Protein AF-A0A8T8X9B2-F1 (afdb_monomer)

Solvent-accessible surface area (backbone atoms only — not comparable to full-atom values): 29457 Å² total; per-residue (Å²): 134,83,75,82,79,67,74,52,70,72,47,81,76,59,45,61,43,65,50,90,65,50,89,81,65,87,60,82,83,60,66,34,47,35,38,37,47,28,65,70,59,68,72,59,50,53,51,51,52,51,41,37,60,41,77,60,85,84,47,91,82,62,73,92,61,73,74,56,40,32,34,49,41,80,38,64,34,83,54,44,50,60,81,60,52,56,69,74,45,51,74,79,56,58,38,36,38,37,40,67,64,20,70,76,68,52,29,27,34,37,35,38,34,69,45,95,86,45,74,76,48,35,32,45,40,52,27,43,45,40,49,38,52,45,52,42,36,61,74,64,44,83,78,66,85,88,43,55,71,59,75,84,77,86,74,83,80,87,81,84,80,82,84,72,49,46,64,58,81,95,49,63,88,74,74,88,55,90,90,42,53,59,34,39,34,40,38,58,69,55,70,73,54,52,57,50,49,42,61,64,40,72,50,81,66,44,79,49,69,31,61,83,90,53,78,43,61,37,69,58,53,48,48,20,30,44,64,59,63,43,42,61,48,97,84,23,47,42,20,37,47,46,29,33,45,73,61,93,93,43,80,44,40,31,37,36,41,32,36,52,53,78,55,98,85,46,70,64,31,49,25,37,33,36,30,83,44,62,55,79,46,49,67,61,50,48,50,21,63,75,32,35,79,78,37,74,54,94,80,64,81,88,66,93,68,37,71,44,37,29,40,59,85,69,53,73,85,77,47,45,40,36,49,28,80,91,42,48,48,68,19,61,71,72,49,36,31,38,30,30,39,87,67,54,46,58,58,52,47,44,33,40,54,65,63,46,73,78,59,98,62,72,51,23,66,42,84,43,28,93,67,32,88,41,64,43,73,69,15,50,52,50,35,54,65,67,32,65,56,35,51,70,54,97,32,66,80,69,62,42,41,38,33,40,35,67,63,25,46,55,55,43,71,51,65,76,94,66,49,84,81,35,63,38,29,36,30,37,28,31,69,51,20,45,50,73,31,31,45,82,84,70,49,68,54,28,35,34,55,41,26,30,12,38,49,64,27,25,56,71,59,29,51,50,51,50,51,30,42,75,71,64,76,43,55,48,62,80,77,44,80,80,50,55,63,51,62,40,79,61,29,43,75,38,70,77,49,56,86,80,56,83,62,23,40,36,38,32,98,90,45,79,46,67,25,80,88,127

Mean predicted aligned error: 9.16 Å

Secondary structure (DSSP, 8-state):
-----------GGGSPEEPP--TTSS-SSPPEEEEE-S---HHHHHHHHHHHHS--TT-TT--SPPPPPEEEE----SS---GGGHHHH--SS-EEEE-HHHHHHTEEEEEE-SSSSSPPEEEEEEGGGHHHHHHHHHTTPPPPTTSPEE----PPPPPPPPP-----GGGTT----TTS-EEEESSPPPHHHHHHHHHHHTS--EEEPPPTTSPPPPHHHHHHHHHHH-EE-TT-SEEEEEEEEEETTEEEEEEEEEESS--SS-GGGG-EEEEE--GGGHHHHHHHHH-TTSS--TTPPPSSS---TTTTTT--S--EEE--TT-HHHH--SSEEEE-S---HHHHHHHHHHH-SS-SS--EEEE-GGG-SSSSHHHHHHHHHH-HHHHSSS----SEEEEE-HHHHHHHHS-GGGGGG---EEEEEGGGGEEEEE-TTS-EEEEEE-EEEEEEE-HHHHHHHHHHHHTTSS-HHHH-TT--EEE-GGGHHHHT-GGGSPP-EEESTT--EEPPP-

Organism: NCBI:txid1448312

Radius of gyration: 28.11 Å; Cα contacts (8 Å, |Δi|>4): 983; chains: 1; bounding box: 66×50×87 Å

pLDDT: mean 84.67, std 12.87, range [26.09, 97.75]

Structure (mmCIF, N/CA/C/O backbone):
data_AF-A0A8T8X9B2-F1
#
_entry.id   AF-A0A8T8X9B2-F1
#
loop_
_atom_site.group_PDB
_atom_site.id
_atom_site.type_symbol
_atom_site.label_atom_id
_atom_site.label_alt_id
_atom_site.label_comp_id
_atom_site.label_asym_id
_atom_site.label_entity_id
_atom_site.label_seq_id
_atom_site.pdbx_PDB_ins_code
_atom_site.Cartn_x
_atom_site.Cartn_y
_atom_site.Cartn_z
_atom_site.occupancy
_atom_site.B_iso_or_equiv
_atom_site.auth_seq_id
_atom_site.auth_comp_id
_atom_site.auth_asym_id
_atom_site.auth_atom_id
_atom_site.pdbx_PDB_model_num
ATOM 1 N N . MET A 1 1 ? 24.085 -28.218 -18.906 1.00 28.72 1 MET A N 1
ATOM 2 C CA . MET A 1 1 ? 22.719 -28.317 -18.356 1.00 28.72 1 MET A CA 1
ATOM 3 C C . MET A 1 1 ? 22.115 -26.932 -18.460 1.00 28.72 1 MET A C 1
ATOM 5 O O . MET A 1 1 ? 22.529 -26.063 -17.709 1.00 28.72 1 MET A O 1
ATOM 9 N N . GLN A 1 2 ? 21.268 -26.692 -19.462 1.00 26.09 2 GLN A N 1
ATOM 10 C CA . GLN A 1 2 ? 20.471 -25.465 -19.529 1.00 26.09 2 GLN A CA 1
ATOM 11 C C . GLN A 1 2 ? 19.405 -25.581 -18.442 1.00 26.09 2 GLN A C 1
ATOM 13 O O . GLN A 1 2 ? 18.626 -26.532 -18.466 1.00 26.09 2 GLN A O 1
ATOM 18 N N . ALA A 1 3 ? 19.433 -24.684 -17.459 1.00 27.20 3 ALA A N 1
ATOM 19 C CA . ALA A 1 3 ? 18.308 -24.522 -16.556 1.00 27.20 3 ALA A CA 1
ATOM 20 C C . ALA A 1 3 ? 17.115 -24.055 -17.401 1.00 27.20 3 ALA A C 1
ATOM 22 O O . ALA A 1 3 ? 17.242 -23.096 -18.165 1.00 27.20 3 ALA A O 1
ATOM 23 N N . GLU A 1 4 ? 15.989 -24.760 -17.313 1.00 29.45 4 GLU A N 1
ATOM 24 C CA . GLU A 1 4 ? 14.708 -24.237 -17.777 1.00 29.45 4 GLU A CA 1
ATOM 25 C C . GLU A 1 4 ? 14.455 -22.934 -17.013 1.00 29.45 4 GLU A C 1
ATOM 27 O O . GLU A 1 4 ? 14.126 -22.953 -15.829 1.00 29.45 4 GLU A O 1
ATOM 32 N N . MET A 1 5 ? 14.687 -21.793 -17.667 1.00 37.81 5 MET A N 1
ATOM 33 C CA . MET A 1 5 ? 14.291 -20.495 -17.135 1.00 37.81 5 MET A CA 1
ATOM 34 C C . MET A 1 5 ? 12.766 -20.463 -17.139 1.00 37.81 5 MET A C 1
ATOM 36 O O . MET A 1 5 ? 12.138 -20.312 -18.187 1.00 37.81 5 MET A O 1
ATOM 40 N N . THR A 1 6 ? 12.166 -20.680 -15.973 1.00 39.47 6 THR A N 1
ATOM 41 C CA . THR A 1 6 ? 10.724 -20.574 -15.773 1.00 39.47 6 THR A CA 1
ATOM 42 C C . THR A 1 6 ? 10.276 -19.159 -16.122 1.00 39.47 6 THR A C 1
ATOM 44 O O . THR A 1 6 ? 10.703 -18.196 -15.490 1.00 39.47 6 THR A O 1
ATOM 47 N N . THR A 1 7 ? 9.420 -19.033 -17.136 1.00 49.66 7 THR A N 1
ATOM 48 C CA . THR A 1 7 ? 8.760 -17.782 -17.522 1.00 49.66 7 THR A CA 1
ATOM 49 C C . THR A 1 7 ? 7.731 -17.410 -16.458 1.00 49.66 7 THR A C 1
ATOM 51 O O . THR A 1 7 ? 6.562 -17.787 -16.551 1.00 49.66 7 THR A O 1
ATOM 54 N N . THR A 1 8 ? 8.168 -16.718 -15.413 1.00 64.00 8 THR A N 1
ATOM 55 C CA . THR A 1 8 ? 7.294 -16.074 -14.433 1.00 64.00 8 THR A CA 1
ATOM 56 C C . THR A 1 8 ? 7.145 -14.607 -14.813 1.00 64.00 8 THR A C 1
ATOM 58 O O . THR A 1 8 ? 8.131 -13.886 -14.949 1.00 64.00 8 THR A O 1
ATOM 61 N N . THR A 1 9 ? 5.910 -14.153 -15.027 1.00 71.56 9 THR A N 1
ATOM 62 C CA . THR A 1 9 ? 5.637 -12.726 -15.225 1.00 71.56 9 THR A CA 1
ATOM 63 C C . THR A 1 9 ? 5.820 -12.022 -13.883 1.00 71.56 9 THR A C 1
ATOM 65 O O . THR A 1 9 ? 5.056 -12.324 -12.961 1.00 71.56 9 THR A O 1
ATOM 68 N N . PRO A 1 10 ? 6.800 -11.116 -13.731 1.00 79.94 10 PRO A N 1
ATOM 69 C CA . PRO A 1 10 ? 6.920 -10.344 -12.504 1.00 79.94 10 PRO A CA 1
ATOM 70 C C . PRO A 1 10 ? 5.664 -9.470 -12.320 1.00 79.94 10 PRO A C 1
ATOM 72 O O . PRO A 1 10 ? 5.111 -8.980 -13.313 1.00 79.94 10 PRO A O 1
ATOM 75 N N . PRO A 1 11 ? 5.188 -9.269 -11.077 1.00 82.25 11 PRO A N 1
ATOM 76 C CA . PRO A 1 11 ? 4.096 -8.349 -10.794 1.00 82.25 11 PRO A CA 1
ATOM 77 C C . PRO A 1 11 ? 4.334 -6.956 -11.385 1.00 82.25 11 PRO A C 1
ATOM 79 O O . PRO A 1 11 ? 5.463 -6.474 -11.448 1.00 82.25 11 PRO A O 1
ATOM 82 N N . SER A 1 12 ? 3.253 -6.276 -11.780 1.00 82.88 12 SER A N 1
ATOM 83 C CA . SER A 1 12 ? 3.334 -4.973 -12.463 1.00 82.88 12 SER A CA 1
ATOM 84 C C . SER A 1 12 ? 4.106 -3.897 -11.693 1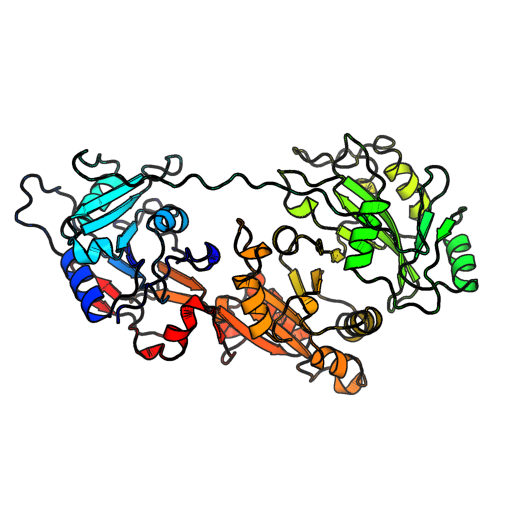.00 82.88 12 SER A C 1
ATOM 86 O O . SER A 1 12 ? 4.663 -2.993 -12.305 1.00 82.88 12 SER A O 1
ATOM 88 N N . TRP A 1 13 ? 4.134 -3.986 -10.363 1.00 84.56 13 TRP A N 1
ATOM 89 C CA . TRP A 1 13 ? 4.835 -3.061 -9.474 1.00 84.56 13 TRP A CA 1
ATOM 90 C C . TRP A 1 13 ? 6.338 -3.344 -9.332 1.00 84.56 13 TRP A C 1
ATOM 92 O O . TRP A 1 13 ? 7.043 -2.498 -8.800 1.00 84.56 13 TRP A O 1
ATOM 102 N N . LEU A 1 14 ? 6.835 -4.478 -9.841 1.00 88.06 14 LEU A N 1
ATOM 103 C CA . LEU A 1 14 ? 8.273 -4.745 -9.985 1.00 88.06 14 LEU A CA 1
ATOM 104 C C . LEU A 1 14 ? 8.829 -4.285 -11.336 1.00 88.06 14 LEU A C 1
ATOM 106 O O . LEU A 1 14 ? 10.040 -4.306 -11.532 1.00 88.06 14 LEU A O 1
ATOM 110 N N . LEU A 1 15 ? 7.974 -3.926 -12.296 1.00 89.94 15 LEU A N 1
ATOM 111 C CA . LEU A 1 15 ? 8.411 -3.529 -13.632 1.00 89.94 15 LEU A CA 1
ATOM 112 C C . LEU A 1 15 ? 9.018 -2.111 -13.634 1.00 89.94 15 LEU A C 1
ATOM 114 O O . LEU A 1 15 ? 8.636 -1.290 -12.798 1.00 89.94 15 LEU A O 1
ATOM 118 N N . PRO A 1 16 ? 9.902 -1.788 -14.602 1.00 90.38 16 PRO A N 1
ATOM 119 C CA . PRO A 1 16 ? 10.438 -0.439 -14.759 1.00 90.38 16 PRO A CA 1
ATOM 120 C C . PRO A 1 16 ? 9.340 0.627 -14.819 1.00 90.38 16 PRO A C 1
ATOM 122 O O . PRO A 1 16 ? 8.410 0.534 -15.625 1.00 90.38 16 PRO A O 1
ATOM 125 N N . SER A 1 17 ? 9.485 1.672 -14.005 1.00 89.38 17 SER A N 1
ATOM 126 C CA . SER A 1 17 ? 8.621 2.849 -14.025 1.00 89.38 17 SER A CA 1
ATOM 127 C C . SER A 1 17 ? 9.279 3.949 -14.851 1.00 89.38 17 SER A C 1
ATOM 129 O O . SER A 1 17 ? 10.407 4.360 -14.578 1.00 89.38 17 SER A O 1
ATOM 131 N N . LEU A 1 18 ? 8.594 4.414 -15.897 1.00 88.25 18 LEU A N 1
ATOM 132 C CA . LEU A 1 18 ? 9.132 5.398 -16.838 1.00 88.25 18 LEU A CA 1
ATOM 133 C C . LEU A 1 18 ? 8.669 6.811 -16.484 1.00 88.25 18 LEU A C 1
ATOM 135 O O . LEU A 1 18 ? 7.470 7.075 -16.355 1.00 88.25 18 LEU A O 1
ATOM 139 N N . SER A 1 19 ? 9.616 7.745 -16.391 1.00 82.69 19 SER A N 1
ATOM 140 C CA . SER A 1 19 ? 9.305 9.167 -16.231 1.00 82.69 19 SER A CA 1
ATOM 141 C C . SER A 1 19 ? 8.697 9.735 -17.521 1.00 82.69 19 SER A C 1
ATOM 143 O O . SER A 1 19 ? 9.098 9.353 -18.621 1.00 82.69 19 SER A O 1
ATOM 145 N N . GLU A 1 20 ? 7.743 10.668 -17.408 1.00 71.75 20 GLU A N 1
ATOM 146 C CA . GLU A 1 20 ? 7.155 11.337 -18.579 1.00 71.75 20 GLU A CA 1
ATOM 147 C C . GLU A 1 20 ? 8.152 12.324 -19.209 1.00 71.75 20 GLU A C 1
ATOM 149 O O . GLU A 1 20 ? 8.526 13.343 -18.621 1.00 71.75 20 GLU A O 1
ATOM 154 N N . PHE A 1 21 ? 8.525 12.058 -20.456 1.00 63.56 21 PHE A N 1
ATOM 155 C CA . PHE A 1 21 ? 9.421 12.854 -21.292 1.00 63.56 21 PHE A CA 1
ATOM 156 C C . PHE A 1 21 ? 8.632 13.430 -22.451 1.00 63.56 21 PHE A C 1
ATOM 158 O O . PHE A 1 21 ? 8.854 13.134 -23.623 1.00 63.56 21 PHE A O 1
ATOM 165 N N . SER A 1 22 ? 7.630 14.235 -22.112 1.00 51.50 22 SER A N 1
ATOM 166 C CA . SER A 1 22 ? 6.597 14.502 -23.092 1.00 51.50 22 SER A CA 1
ATOM 167 C C . SER A 1 22 ? 7.144 15.198 -24.349 1.00 51.50 22 SER A C 1
ATOM 169 O O . SER A 1 22 ? 7.684 16.304 -24.290 1.00 51.50 22 SER A O 1
ATOM 171 N N . ARG A 1 23 ? 6.799 14.626 -25.499 1.00 49.56 23 ARG A N 1
ATOM 172 C CA . ARG A 1 23 ? 6.573 15.315 -26.785 1.00 49.56 23 ARG A CA 1
ATOM 173 C C . ARG A 1 23 ? 5.601 16.515 -26.706 1.00 49.56 23 ARG A C 1
ATOM 175 O O . ARG A 1 23 ? 5.483 17.273 -27.660 1.00 49.56 23 ARG A O 1
ATOM 182 N N . PHE A 1 24 ? 4.893 16.686 -25.582 1.00 48.44 24 PHE A N 1
ATOM 183 C CA . PHE A 1 24 ? 3.868 17.714 -25.341 1.00 48.44 24 PHE A CA 1
ATOM 184 C C . PHE A 1 24 ? 4.355 18.926 -24.517 1.00 48.44 24 PHE A C 1
ATOM 186 O O . PHE A 1 24 ? 3.616 19.899 -24.387 1.00 48.44 24 PHE A O 1
ATOM 193 N N . ARG A 1 25 ? 5.581 18.900 -23.972 1.00 46.72 25 ARG A N 1
ATOM 194 C CA . ARG A 1 25 ? 6.208 19.980 -23.181 1.00 46.72 25 ARG A CA 1
ATOM 195 C C . ARG A 1 25 ? 7.258 20.717 -24.018 1.00 46.72 25 ARG A C 1
ATOM 197 O O . ARG A 1 25 ? 8.347 20.964 -23.537 1.00 46.72 25 ARG A O 1
ATOM 204 N N . GLY A 1 26 ? 6.953 21.053 -25.271 1.00 41.53 26 GLY A N 1
ATOM 205 C CA . GLY A 1 26 ? 7.614 22.118 -26.051 1.00 41.53 26 GLY A CA 1
ATOM 206 C C . GLY A 1 26 ? 9.139 22.087 -26.289 1.00 41.53 26 GLY A C 1
ATOM 207 O O . GLY A 1 26 ? 9.611 22.904 -27.073 1.00 41.53 26 GLY A O 1
ATOM 208 N N . THR A 1 27 ? 9.922 21.196 -25.681 1.00 47.25 27 THR A N 1
ATOM 209 C CA . THR A 1 27 ? 11.367 21.069 -25.896 1.00 47.25 27 THR A CA 1
ATOM 210 C C . THR A 1 27 ? 11.628 19.911 -26.849 1.00 47.25 27 THR A C 1
ATOM 212 O O . THR A 1 27 ? 11.348 18.750 -26.558 1.00 47.25 27 THR A O 1
ATOM 215 N N . ALA A 1 28 ? 12.112 20.249 -28.042 1.00 51.72 28 ALA A N 1
ATOM 216 C CA . ALA A 1 28 ? 12.396 19.300 -29.105 1.00 51.72 28 ALA A CA 1
ATOM 217 C C . ALA A 1 28 ? 13.913 19.149 -29.327 1.00 51.72 28 ALA A C 1
ATOM 219 O O . ALA A 1 28 ? 14.618 20.159 -29.259 1.00 51.72 28 ALA A O 1
ATOM 220 N N . PRO A 1 29 ? 14.395 17.945 -29.701 1.00 54.22 29 PRO A N 1
ATOM 221 C CA . PRO A 1 29 ? 13.679 16.664 -29.722 1.00 54.22 29 PRO A CA 1
ATOM 222 C C . PRO A 1 29 ? 13.837 15.868 -28.401 1.00 54.22 29 PRO A C 1
ATOM 224 O O . PRO A 1 29 ? 14.906 15.907 -27.799 1.00 54.22 29 PRO A O 1
ATOM 227 N N . PRO A 1 30 ? 12.806 15.120 -27.955 1.00 65.44 30 PRO A N 1
ATOM 228 C CA . PRO A 1 30 ? 12.888 14.289 -26.754 1.00 65.44 30 PRO A CA 1
ATOM 229 C C . PRO A 1 30 ? 13.742 13.029 -26.978 1.00 65.44 30 PRO A C 1
ATOM 231 O O . PRO A 1 30 ? 13.697 12.420 -28.051 1.00 65.44 30 PRO A O 1
ATOM 234 N N . THR A 1 31 ? 14.492 12.651 -25.944 1.00 80.94 31 THR A N 1
ATOM 235 C CA . THR A 1 31 ? 15.289 11.421 -25.821 1.00 80.94 31 THR A CA 1
ATOM 236 C C . THR A 1 31 ? 14.389 10.182 -25.756 1.00 80.94 31 THR A C 1
ATOM 238 O O . THR A 1 31 ? 13.356 10.210 -25.088 1.00 80.94 31 THR A O 1
ATOM 241 N N . TRP A 1 32 ? 14.770 9.091 -26.424 1.00 87.62 32 TRP A N 1
ATOM 242 C CA . TRP A 1 32 ? 14.067 7.807 -26.337 1.00 87.62 32 TRP A CA 1
ATOM 243 C C . TRP A 1 32 ? 14.546 6.965 -25.164 1.00 87.62 32 TRP A C 1
ATOM 245 O O . TRP A 1 32 ? 15.743 6.792 -24.967 1.00 87.62 32 TRP A O 1
ATOM 255 N N . GLN A 1 33 ? 13.609 6.376 -24.430 1.00 90.25 33 GLN A N 1
ATOM 256 C CA . GLN A 1 33 ? 13.918 5.331 -23.460 1.00 90.25 33 GLN A CA 1
ATOM 257 C C . GLN A 1 33 ? 14.056 3.989 -24.189 1.00 90.25 33 GLN A C 1
ATOM 259 O O . GLN A 1 33 ? 13.203 3.632 -25.010 1.00 90.25 33 GLN A O 1
ATOM 264 N N . VAL A 1 34 ? 15.130 3.257 -23.888 1.00 93.25 34 VAL A N 1
ATOM 265 C CA . VAL A 1 34 ? 15.365 1.886 -24.352 1.00 93.25 34 VAL A CA 1
ATOM 266 C C . VAL A 1 34 ? 15.333 0.960 -23.146 1.00 93.25 34 VAL A C 1
ATOM 268 O O . VAL A 1 34 ? 16.264 0.941 -22.345 1.00 93.25 34 VAL A O 1
ATOM 271 N N . VAL A 1 35 ? 14.244 0.209 -23.009 1.00 94.00 35 VAL A N 1
ATOM 272 C CA . VAL A 1 35 ? 14.007 -0.684 -21.874 1.00 94.00 35 VAL A CA 1
ATOM 273 C C . VAL A 1 35 ? 14.402 -2.102 -22.256 1.00 94.00 35 VAL A C 1
ATOM 275 O O . VAL A 1 35 ? 13.816 -2.713 -23.156 1.00 94.00 35 VAL A O 1
ATOM 278 N N . PHE A 1 36 ? 15.383 -2.649 -21.552 1.00 93.12 36 PHE A N 1
ATOM 279 C CA . PHE A 1 36 ? 15.716 -4.061 -21.658 1.00 93.12 36 PHE A CA 1
ATOM 280 C C . PHE A 1 36 ? 14.710 -4.863 -20.828 1.00 93.12 36 PHE A C 1
ATOM 282 O O . PHE A 1 36 ? 14.418 -4.517 -19.689 1.00 93.12 36 PHE A O 1
ATOM 289 N N . ILE A 1 37 ? 14.156 -5.925 -21.410 1.00 92.75 37 ILE A N 1
ATOM 290 C CA . ILE A 1 37 ? 13.226 -6.862 -20.758 1.00 92.75 37 ILE A CA 1
ATOM 291 C C . ILE A 1 37 ? 13.767 -8.292 -20.851 1.00 92.75 37 ILE A C 1
ATOM 293 O O . ILE A 1 37 ? 13.062 -9.238 -21.202 1.00 92.75 37 ILE A O 1
ATOM 297 N N . CYS A 1 38 ? 15.070 -8.433 -20.616 1.00 90.75 38 CYS A N 1
ATOM 298 C CA . CYS A 1 38 ? 15.759 -9.709 -20.465 1.00 90.75 38 CYS A CA 1
ATOM 299 C C . CYS A 1 38 ? 17.121 -9.499 -19.781 1.00 90.75 38 CYS A C 1
ATOM 301 O O . CYS A 1 38 ? 17.729 -8.445 -19.993 1.00 90.75 38 CYS A O 1
ATOM 303 N N . PRO A 1 39 ? 17.622 -10.488 -19.017 1.00 87.75 39 PRO A N 1
ATOM 304 C CA . PRO A 1 39 ? 18.977 -10.450 -18.477 1.00 87.75 39 PRO A CA 1
ATOM 305 C C . PRO A 1 39 ? 19.999 -10.343 -19.612 1.00 87.75 39 PRO A C 1
ATOM 307 O O . PRO A 1 39 ? 19.929 -11.097 -20.591 1.00 87.75 39 PRO A O 1
ATOM 310 N N . MET A 1 40 ? 20.937 -9.405 -19.494 1.00 87.38 40 MET A N 1
ATOM 311 C CA . MET A 1 40 ? 21.934 -9.156 -20.530 1.00 87.38 40 MET A CA 1
ATOM 312 C C . MET A 1 40 ? 23.215 -8.577 -19.942 1.00 87.38 40 MET A C 1
ATOM 314 O O . MET A 1 40 ? 23.164 -7.601 -19.195 1.00 87.38 40 MET A O 1
ATOM 318 N N . GLU A 1 41 ? 24.345 -9.159 -20.347 1.00 86.69 41 GLU A N 1
ATOM 319 C CA . GLU A 1 41 ? 25.672 -8.653 -20.011 1.00 86.69 41 GLU A CA 1
ATOM 320 C C . GLU A 1 41 ? 25.869 -7.246 -20.568 1.00 86.69 41 GLU A C 1
ATOM 322 O O . GLU A 1 41 ? 25.391 -6.892 -21.651 1.00 86.69 41 GLU A O 1
ATOM 327 N N . ASP A 1 42 ? 26.637 -6.455 -19.836 1.00 85.19 42 ASP A N 1
ATOM 328 C CA . ASP A 1 42 ? 26.849 -5.054 -20.143 1.00 85.19 42 ASP A CA 1
ATOM 329 C C . ASP A 1 42 ? 27.431 -4.818 -21.552 1.00 85.19 42 ASP A C 1
ATOM 331 O O . ASP A 1 42 ? 26.954 -3.972 -22.311 1.00 85.19 42 ASP A O 1
ATOM 335 N N . THR A 1 43 ? 28.394 -5.648 -21.959 1.00 87.56 43 THR A N 1
ATOM 336 C CA . THR A 1 43 ? 29.020 -5.592 -23.288 1.00 87.56 43 THR A CA 1
ATOM 337 C C . THR A 1 43 ? 28.026 -5.837 -24.426 1.00 87.56 43 THR A C 1
ATOM 339 O O . THR A 1 43 ? 28.100 -5.171 -25.463 1.00 87.56 43 THR A O 1
ATOM 342 N N . ASP A 1 44 ? 27.072 -6.751 -24.233 1.00 89.38 44 ASP A N 1
ATOM 343 C CA . ASP A 1 44 ? 26.019 -7.050 -25.205 1.00 89.38 44 ASP A CA 1
ATOM 344 C C . ASP A 1 44 ? 25.026 -5.883 -25.309 1.00 89.38 44 ASP A C 1
ATOM 346 O O . ASP A 1 44 ? 24.634 -5.499 -26.418 1.00 89.38 44 ASP A O 1
ATOM 350 N N . ARG A 1 45 ? 24.664 -5.262 -24.176 1.00 90.19 45 ARG A N 1
ATOM 351 C CA . ARG A 1 45 ? 23.802 -4.068 -24.165 1.00 90.19 45 ARG A CA 1
ATOM 352 C C . ARG A 1 45 ? 24.448 -2.909 -24.915 1.00 90.19 45 ARG A C 1
ATOM 354 O O . ARG A 1 45 ? 23.804 -2.335 -25.794 1.00 90.19 45 ARG A O 1
ATOM 361 N N . VAL A 1 46 ? 25.726 -2.614 -24.654 1.00 89.12 46 VAL A N 1
ATOM 362 C CA . VAL A 1 46 ? 26.478 -1.557 -25.358 1.00 89.12 46 VAL A CA 1
ATOM 363 C C . VAL A 1 46 ? 26.514 -1.815 -26.867 1.00 89.12 46 VAL A C 1
ATOM 365 O O . VAL A 1 46 ? 26.309 -0.892 -27.662 1.00 89.12 46 VAL A O 1
ATOM 368 N N . ALA A 1 47 ? 26.725 -3.063 -27.294 1.00 90.25 47 ALA A N 1
ATOM 369 C CA . ALA A 1 47 ? 26.715 -3.429 -28.710 1.00 90.25 47 ALA A CA 1
ATOM 370 C C . ALA A 1 47 ? 25.331 -3.220 -29.361 1.00 90.25 47 ALA A C 1
ATOM 372 O O . ALA A 1 47 ? 25.234 -2.669 -30.468 1.00 90.25 47 ALA A O 1
ATOM 373 N N . LEU A 1 48 ? 24.246 -3.600 -28.673 1.00 92.25 48 LEU A N 1
ATOM 374 C CA . LEU A 1 48 ? 22.878 -3.371 -29.152 1.00 92.25 48 LEU A CA 1
ATOM 375 C C . LEU A 1 48 ? 22.534 -1.879 -29.207 1.00 92.25 48 LEU A C 1
ATOM 377 O O . LEU A 1 48 ? 22.014 -1.419 -30.224 1.00 92.25 48 LEU A O 1
ATOM 381 N N . MET A 1 49 ? 22.883 -1.106 -28.177 1.00 91.12 49 MET A N 1
ATOM 382 C CA . MET A 1 49 ? 22.679 0.347 -28.138 1.00 91.12 49 MET A CA 1
ATOM 383 C C . MET A 1 49 ? 23.475 1.075 -29.226 1.00 91.12 49 MET A C 1
ATOM 385 O O . MET A 1 49 ? 22.969 2.008 -29.859 1.00 91.12 49 MET A O 1
ATOM 389 N N . THR A 1 50 ? 24.692 0.611 -29.520 1.00 89.69 50 THR A N 1
ATOM 390 C CA . THR A 1 50 ? 25.506 1.125 -30.633 1.00 89.69 50 THR A CA 1
ATOM 391 C C . THR A 1 50 ? 24.818 0.860 -31.972 1.00 89.69 50 THR A C 1
ATOM 393 O O . THR A 1 50 ? 24.730 1.751 -32.817 1.00 89.69 50 THR A O 1
ATOM 396 N N . THR A 1 51 ? 24.251 -0.335 -32.153 1.00 90.50 51 THR A N 1
ATOM 397 C CA . THR A 1 51 ? 23.516 -0.685 -33.376 1.00 90.50 51 THR A CA 1
ATOM 398 C C . THR A 1 51 ? 22.218 0.116 -33.512 1.00 90.50 51 THR A C 1
ATOM 400 O O . THR A 1 51 ? 21.926 0.612 -34.599 1.00 90.50 51 THR A O 1
ATOM 403 N N . LEU A 1 52 ? 21.472 0.317 -32.420 1.00 91.06 52 LEU A N 1
ATOM 404 C CA . LEU A 1 52 ? 20.279 1.179 -32.369 1.00 91.06 52 LEU A CA 1
ATOM 405 C C . LEU A 1 52 ? 20.588 2.642 -32.722 1.00 91.06 52 LEU A C 1
ATOM 407 O O . LEU A 1 52 ? 19.723 3.357 -33.230 1.00 91.06 52 LEU A O 1
ATOM 411 N N . SER A 1 53 ? 21.806 3.093 -32.413 1.00 86.94 53 SER A N 1
ATOM 412 C CA . SER A 1 53 ? 22.281 4.453 -32.696 1.00 86.94 53 SER A CA 1
ATOM 413 C C . SER A 1 53 ? 22.797 4.605 -34.125 1.00 86.94 53 SER A C 1
ATOM 415 O O . SER A 1 53 ? 22.929 5.726 -34.616 1.00 86.94 53 SER A O 1
ATOM 417 N N . SER A 1 54 ? 23.104 3.490 -34.793 1.00 85.88 54 SER A N 1
ATOM 418 C CA . SER A 1 54 ? 23.571 3.487 -36.174 1.00 85.88 54 SER A CA 1
ATOM 419 C C . SER A 1 54 ? 22.441 3.777 -37.165 1.00 85.88 54 SER A C 1
ATOM 421 O O . SER A 1 54 ? 21.260 3.576 -36.881 1.00 85.88 54 SER A O 1
ATOM 423 N N . VAL A 1 55 ? 22.813 4.252 -38.353 1.00 83.38 55 VAL A N 1
ATOM 424 C CA . VAL A 1 55 ? 21.881 4.457 -39.463 1.00 83.38 55 VAL A CA 1
ATOM 425 C C . VAL A 1 55 ? 22.064 3.331 -40.476 1.00 83.38 55 VAL A C 1
ATOM 427 O O . VAL A 1 55 ? 23.170 3.091 -40.958 1.00 83.38 55 VAL A O 1
ATOM 430 N N . ASP A 1 56 ? 20.970 2.654 -40.831 1.00 85.75 56 ASP A N 1
ATOM 431 C CA . ASP A 1 56 ? 20.960 1.691 -41.935 1.00 85.75 56 ASP A CA 1
ATOM 432 C C . ASP A 1 56 ? 21.085 2.423 -43.282 1.00 85.75 56 ASP A C 1
ATOM 434 O O . ASP A 1 56 ? 20.110 2.956 -43.819 1.00 85.75 56 ASP A O 1
ATOM 438 N N . GLU A 1 57 ? 22.301 2.467 -43.827 1.00 83.00 57 GLU A N 1
ATOM 439 C CA . GLU A 1 57 ? 22.592 3.075 -45.134 1.00 83.00 57 GLU A CA 1
ATOM 440 C C . GLU A 1 57 ? 22.004 2.284 -46.312 1.00 83.00 57 GLU A C 1
ATOM 442 O O . GLU A 1 57 ? 21.826 2.834 -47.396 1.00 83.00 57 GLU A O 1
ATOM 447 N N . ASN A 1 58 ? 21.657 1.010 -46.107 1.00 84.56 58 ASN A N 1
ATOM 448 C CA . ASN A 1 58 ? 21.095 0.151 -47.148 1.00 84.56 58 ASN A CA 1
ATOM 449 C C . ASN A 1 58 ? 19.558 0.152 -47.150 1.00 84.56 58 ASN A C 1
ATOM 451 O O . ASN A 1 58 ? 18.952 -0.659 -47.851 1.00 84.56 58 ASN A O 1
ATOM 455 N N . TRP A 1 59 ? 18.909 1.024 -46.369 1.00 86.81 59 TRP A N 1
ATOM 456 C CA . TRP A 1 59 ? 17.451 1.131 -46.306 1.00 86.81 59 TRP A CA 1
ATOM 457 C C . TRP A 1 59 ? 16.913 1.952 -47.500 1.00 86.81 59 TRP A C 1
ATOM 459 O O . TRP A 1 59 ? 17.048 3.176 -47.496 1.00 86.81 59 TRP A O 1
ATOM 469 N N . PRO A 1 60 ? 16.276 1.324 -48.516 1.00 77.50 60 PRO A N 1
ATOM 470 C CA . PRO A 1 60 ? 15.969 1.998 -49.786 1.00 77.50 60 PRO A CA 1
ATOM 471 C C . PRO A 1 60 ? 14.972 3.159 -49.651 1.00 77.50 60 PRO A C 1
ATOM 473 O O . PRO A 1 60 ? 15.112 4.168 -50.332 1.00 77.50 60 PRO A O 1
ATOM 476 N N . ASP A 1 61 ? 14.017 3.037 -48.723 1.00 76.44 61 ASP A N 1
ATOM 477 C CA . ASP A 1 61 ? 12.967 4.026 -48.441 1.00 76.44 61 ASP A CA 1
ATOM 478 C C . ASP A 1 61 ? 13.172 4.686 -47.066 1.00 76.44 61 ASP A C 1
ATOM 480 O O . ASP A 1 61 ? 12.237 4.840 -46.274 1.00 76.44 61 ASP A O 1
ATOM 484 N N . ARG A 1 62 ? 14.428 5.003 -46.727 1.00 81.19 62 ARG A N 1
ATOM 485 C CA . ARG A 1 62 ? 14.783 5.580 -45.426 1.00 81.19 62 ARG A CA 1
ATOM 486 C C . ARG A 1 62 ? 14.041 6.894 -45.176 1.00 81.19 62 ARG A C 1
ATOM 488 O O . ARG A 1 62 ? 14.062 7.803 -46.004 1.00 81.19 62 ARG A O 1
ATOM 495 N N . SER A 1 63 ? 13.445 7.017 -43.989 1.00 76.75 63 SER A N 1
ATOM 496 C CA . SER A 1 63 ? 12.816 8.267 -43.549 1.00 76.75 63 SER A CA 1
ATOM 497 C C . SER A 1 63 ? 13.822 9.428 -43.503 1.00 76.75 63 SER A C 1
ATOM 499 O O . SER A 1 63 ? 14.997 9.231 -43.199 1.00 76.75 63 SER A O 1
ATOM 501 N N . SER A 1 64 ? 13.361 10.660 -43.731 1.00 77.88 64 SER A N 1
ATOM 502 C CA . SER A 1 64 ? 14.161 11.875 -43.510 1.00 77.88 64 SER A CA 1
ATOM 503 C C . SER A 1 64 ? 14.285 12.260 -42.028 1.00 77.88 64 SER A C 1
ATOM 505 O O . SER A 1 64 ? 14.999 13.210 -41.694 1.00 77.88 64 SER A O 1
ATOM 507 N N . THR A 1 65 ? 13.599 11.542 -41.131 1.00 79.44 65 THR A N 1
ATOM 508 C CA . THR A 1 65 ? 13.654 11.776 -39.685 1.00 79.44 65 THR A CA 1
ATOM 509 C C . THR A 1 65 ? 15.063 11.538 -39.146 1.00 79.44 65 THR A C 1
ATOM 511 O O . THR A 1 65 ? 15.696 10.534 -39.457 1.00 79.44 65 THR A O 1
ATOM 514 N N . LYS A 1 66 ? 15.566 12.448 -38.309 1.00 78.50 66 LYS A N 1
ATOM 515 C CA . LYS A 1 66 ? 16.883 12.282 -37.682 1.00 78.50 66 LYS A CA 1
ATOM 516 C C . LYS A 1 66 ? 16.809 11.287 -36.513 1.00 78.50 66 LYS A C 1
ATOM 518 O O . LYS A 1 66 ? 15.805 11.310 -35.793 1.00 78.50 66 LYS A O 1
ATOM 523 N N . PRO A 1 67 ? 17.849 10.459 -36.295 1.00 82.12 67 PRO A N 1
ATOM 524 C CA . PRO A 1 67 ? 17.952 9.655 -35.082 1.00 82.12 67 PRO A CA 1
ATOM 525 C C . PRO A 1 67 ? 17.983 10.570 -33.852 1.00 82.12 67 PRO A C 1
ATOM 527 O O . PRO A 1 67 ? 18.534 11.674 -33.901 1.00 82.12 67 PRO A O 1
ATOM 530 N N . ARG A 1 68 ? 17.366 10.117 -32.761 1.00 84.94 68 ARG A N 1
ATOM 531 C CA . ARG A 1 68 ? 17.317 10.840 -31.484 1.00 84.94 68 ARG A CA 1
ATOM 532 C C . ARG A 1 68 ? 18.288 10.219 -30.483 1.00 84.94 68 ARG A C 1
ATOM 534 O O . ARG A 1 68 ? 18.694 9.068 -30.649 1.00 84.94 68 ARG A O 1
ATOM 541 N N . GLN A 1 69 ? 18.654 10.989 -29.460 1.00 85.12 69 GLN A N 1
ATOM 542 C CA . GLN A 1 69 ? 19.374 10.459 -28.304 1.00 85.12 69 GLN A CA 1
ATOM 543 C C . GLN A 1 69 ? 18.524 9.372 -27.637 1.00 85.12 69 GLN A C 1
ATOM 545 O O . GLN A 1 69 ? 17.295 9.452 -27.637 1.00 85.12 69 GLN A O 1
ATOM 550 N N . MET A 1 70 ? 19.179 8.367 -27.078 1.00 88.12 70 MET A N 1
ATOM 551 C CA . MET A 1 70 ? 18.566 7.245 -26.388 1.00 88.12 70 MET A CA 1
ATOM 552 C C . MET A 1 70 ? 19.189 7.094 -25.006 1.00 88.12 70 MET A C 1
ATOM 554 O O . MET A 1 70 ? 20.389 7.303 -24.863 1.00 88.12 70 MET A O 1
ATOM 558 N N . VAL A 1 71 ? 18.397 6.707 -24.016 1.00 87.19 71 VAL A N 1
ATOM 559 C CA . VAL A 1 71 ? 18.864 6.349 -22.672 1.00 87.19 71 VAL A CA 1
ATOM 560 C C . VAL A 1 71 ? 18.517 4.900 -22.393 1.00 87.19 71 VAL A C 1
ATOM 562 O O . VAL A 1 71 ? 17.396 4.465 -22.667 1.00 87.19 71 VAL A O 1
ATOM 565 N N . GLU A 1 72 ? 19.484 4.144 -21.885 1.00 88.25 72 GLU A N 1
ATOM 566 C CA . GLU A 1 72 ? 19.252 2.753 -21.509 1.00 88.25 72 GLU A CA 1
ATOM 567 C C . GLU A 1 72 ? 18.619 2.637 -20.121 1.00 88.25 72 GLU A C 1
ATOM 569 O O . GLU A 1 72 ? 18.976 3.354 -19.187 1.00 88.25 72 GLU A O 1
ATOM 574 N N . ILE A 1 73 ? 17.677 1.703 -20.003 1.00 90.06 73 ILE A N 1
ATOM 575 C CA . ILE A 1 73 ? 17.099 1.239 -18.744 1.00 90.06 73 ILE A CA 1
ATOM 576 C C . ILE A 1 73 ? 17.356 -0.275 -18.691 1.00 90.06 73 ILE A C 1
ATOM 578 O O . ILE A 1 73 ? 16.669 -1.027 -19.397 1.00 90.06 73 ILE A O 1
ATOM 582 N N . PRO A 1 74 ? 18.383 -0.727 -17.946 1.00 89.56 74 PRO A N 1
ATOM 583 C CA . PRO A 1 74 ? 18.770 -2.131 -17.887 1.00 89.56 74 PRO A CA 1
ATOM 584 C C . PRO A 1 74 ? 17.728 -2.981 -17.152 1.00 89.56 74 PRO A C 1
ATOM 586 O O . PRO A 1 74 ? 16.944 -2.493 -16.337 1.00 89.56 74 PRO A O 1
ATOM 589 N N . TRP A 1 75 ? 17.747 -4.283 -17.433 1.00 90.31 75 TRP A N 1
ATOM 590 C CA . TRP A 1 75 ? 16.944 -5.271 -16.721 1.00 90.31 75 TRP A CA 1
ATOM 591 C C . TRP A 1 75 ? 17.767 -5.857 -15.575 1.00 90.31 75 TRP A C 1
ATOM 593 O O . TRP A 1 75 ? 18.722 -6.587 -15.826 1.00 90.31 75 TRP A O 1
ATOM 603 N N . LEU A 1 76 ? 17.401 -5.535 -14.333 1.00 88.88 76 LEU A N 1
ATOM 604 C CA . LEU A 1 76 ? 18.138 -5.978 -13.138 1.00 88.88 76 LEU A CA 1
ATOM 605 C C . LEU A 1 76 ? 17.591 -7.279 -12.525 1.00 88.88 76 LEU A C 1
ATOM 607 O O . LEU A 1 76 ? 18.078 -7.714 -11.485 1.00 88.88 76 LEU A O 1
ATOM 611 N N . MET A 1 77 ? 16.557 -7.875 -13.126 1.00 88.31 77 MET A N 1
ATOM 612 C CA . MET A 1 77 ? 15.961 -9.123 -12.641 1.00 88.31 77 MET A CA 1
ATOM 613 C C . MET A 1 77 ? 16.537 -10.337 -13.370 1.00 88.31 77 MET A C 1
ATOM 615 O O . MET A 1 77 ? 16.813 -10.279 -14.566 1.00 88.31 77 MET A O 1
ATOM 619 N N . ASP A 1 78 ? 16.606 -11.479 -12.689 1.00 80.44 78 ASP A N 1
ATOM 620 C CA . ASP A 1 78 ? 17.106 -12.729 -13.291 1.00 80.44 78 ASP A CA 1
ATOM 621 C C . ASP A 1 78 ? 16.068 -13.454 -14.162 1.00 80.44 78 ASP A C 1
ATOM 623 O O . ASP A 1 78 ? 16.389 -14.393 -14.895 1.00 80.44 78 ASP A O 1
ATOM 627 N N . CYS A 1 79 ? 14.798 -13.054 -14.078 1.00 84.50 79 CYS A N 1
ATOM 628 C CA . CYS A 1 79 ? 13.714 -13.675 -14.830 1.00 84.50 79 CYS A CA 1
ATOM 629 C C . CYS A 1 79 ? 13.547 -13.052 -16.222 1.00 84.50 79 CYS A C 1
ATOM 631 O O . CYS A 1 79 ? 13.886 -11.893 -16.461 1.00 84.50 79 CYS A O 1
ATOM 633 N N . VAL A 1 80 ? 12.983 -13.824 -17.156 1.00 86.31 80 VAL A N 1
ATOM 634 C CA . VAL A 1 80 ? 12.606 -13.333 -18.488 1.00 86.31 80 VAL A CA 1
ATOM 635 C C . VAL A 1 80 ? 11.083 -13.172 -18.529 1.00 86.31 80 VAL A C 1
ATOM 637 O O . VAL A 1 80 ? 10.376 -14.186 -18.507 1.00 86.31 80 VAL A O 1
ATOM 640 N N . PRO A 1 81 ? 10.559 -11.935 -18.589 1.00 85.81 81 PRO A N 1
ATOM 641 C CA . PRO A 1 81 ? 9.124 -11.703 -18.645 1.00 85.81 81 PRO A CA 1
ATOM 642 C C . PRO A 1 81 ? 8.557 -12.050 -20.034 1.00 85.81 81 PRO A C 1
ATOM 644 O O . PRO A 1 81 ? 9.283 -12.016 -21.034 1.00 85.81 81 PRO A O 1
ATOM 647 N N . PRO A 1 82 ? 7.247 -12.336 -20.150 1.00 84.75 82 PRO A N 1
ATOM 648 C CA . PRO A 1 82 ? 6.596 -12.400 -21.454 1.00 84.75 82 PRO A CA 1
ATOM 649 C C . PRO A 1 82 ? 6.578 -11.020 -22.123 1.00 84.75 82 PRO A C 1
ATOM 651 O O . PRO A 1 82 ? 6.528 -9.990 -21.455 1.00 84.75 82 PRO A O 1
ATOM 654 N N . ALA A 1 83 ? 6.516 -10.985 -23.456 1.00 82.50 83 ALA A N 1
ATOM 655 C CA . ALA A 1 83 ? 6.471 -9.732 -24.214 1.00 82.50 83 ALA A CA 1
ATOM 656 C C . ALA A 1 83 ? 5.245 -8.853 -23.891 1.00 82.50 83 ALA A C 1
ATOM 658 O O . ALA A 1 83 ? 5.251 -7.669 -24.211 1.00 82.50 83 ALA A O 1
ATOM 659 N N . SER A 1 84 ? 4.199 -9.388 -23.251 1.00 84.88 84 SER A N 1
ATOM 660 C CA . SER A 1 84 ? 3.019 -8.616 -22.853 1.00 84.88 84 SER A CA 1
ATOM 661 C C . SER A 1 84 ? 3.310 -7.547 -21.794 1.00 84.88 84 SER A C 1
ATOM 663 O O . SER A 1 84 ? 2.569 -6.563 -21.732 1.00 84.88 84 SER A O 1
ATOM 665 N N . VAL A 1 85 ? 4.420 -7.643 -21.044 1.00 87.81 85 VAL A N 1
ATOM 666 C CA . VAL A 1 85 ? 4.810 -6.610 -20.061 1.00 87.81 85 VAL A CA 1
ATOM 667 C C . VAL A 1 85 ? 5.065 -5.240 -20.691 1.00 87.81 85 VAL A C 1
ATOM 669 O O . VAL A 1 85 ? 4.954 -4.230 -19.996 1.00 87.81 85 VAL A O 1
ATOM 672 N N . ILE A 1 86 ? 5.334 -5.169 -22.004 1.00 90.62 86 ILE A N 1
ATOM 673 C CA . ILE A 1 86 ? 5.512 -3.890 -22.709 1.00 90.62 86 ILE A CA 1
ATOM 674 C C . ILE A 1 86 ? 4.292 -2.985 -22.540 1.00 90.62 86 ILE A C 1
ATOM 676 O O . ILE A 1 86 ? 4.448 -1.776 -22.448 1.00 90.62 86 ILE A O 1
ATOM 680 N N . TRP A 1 87 ? 3.084 -3.550 -22.455 1.00 88.25 87 TRP A N 1
ATOM 681 C CA . TRP A 1 87 ? 1.847 -2.780 -22.311 1.00 88.25 87 TRP A CA 1
ATOM 682 C C . TRP A 1 87 ? 1.633 -2.261 -20.894 1.00 88.25 87 TRP A C 1
ATOM 684 O O . TRP A 1 87 ? 0.914 -1.285 -20.705 1.00 88.25 87 TRP A O 1
ATOM 694 N N . THR A 1 88 ? 2.247 -2.915 -19.910 1.00 87.19 88 THR A N 1
ATOM 695 C CA . THR A 1 88 ? 2.234 -2.487 -18.511 1.00 87.19 88 THR A CA 1
ATOM 696 C C . THR A 1 88 ? 3.286 -1.410 -18.255 1.00 87.19 88 THR A C 1
ATOM 698 O O . THR A 1 88 ? 3.014 -0.468 -17.518 1.00 87.19 88 THR A O 1
ATOM 701 N N . ILE A 1 89 ? 4.462 -1.525 -18.884 1.00 89.56 89 ILE A N 1
ATOM 702 C CA . ILE A 1 89 ? 5.551 -0.538 -18.789 1.00 89.56 89 ILE A CA 1
ATOM 703 C C . ILE A 1 89 ? 5.236 0.714 -19.619 1.00 89.56 89 ILE A C 1
ATOM 705 O O . ILE A 1 89 ? 5.541 1.836 -19.213 1.00 89.56 89 ILE A O 1
ATOM 709 N N . LEU A 1 90 ? 4.636 0.539 -20.802 1.00 87.81 90 LEU A N 1
ATOM 710 C CA . LEU A 1 90 ? 4.315 1.642 -21.699 1.00 87.81 90 LEU A CA 1
ATOM 711 C C . LEU A 1 90 ? 3.309 2.588 -21.041 1.00 87.81 90 LEU A C 1
ATOM 713 O O . LEU A 1 90 ? 2.139 2.262 -20.853 1.00 87.81 90 LEU A O 1
ATOM 717 N N . ASN A 1 91 ? 3.768 3.806 -20.772 1.00 77.06 91 ASN A N 1
ATOM 718 C CA . ASN A 1 91 ? 2.935 4.875 -20.248 1.00 77.06 91 ASN A CA 1
ATOM 719 C C . ASN A 1 91 ? 2.425 5.781 -21.393 1.00 77.06 91 ASN A C 1
ATOM 721 O O . ASN A 1 91 ? 1.643 5.355 -22.248 1.00 77.06 91 ASN A O 1
ATOM 725 N N . LYS A 1 92 ? 2.838 7.055 -21.436 1.00 75.38 92 LYS A N 1
ATOM 726 C CA . LYS A 1 92 ? 2.353 8.038 -22.428 1.00 75.38 92 LYS A CA 1
ATOM 727 C C . LYS A 1 92 ? 3.304 8.278 -23.599 1.00 75.38 92 LYS A C 1
ATOM 729 O O . LYS A 1 92 ? 2.840 8.695 -24.672 1.00 75.38 92 LYS A O 1
ATOM 734 N N . ASP A 1 93 ? 4.596 8.056 -23.388 1.00 82.12 93 ASP A N 1
ATOM 735 C CA . ASP A 1 93 ? 5.640 8.366 -24.358 1.00 82.12 93 ASP A CA 1
ATOM 736 C C . ASP A 1 93 ? 6.049 7.133 -25.181 1.00 82.12 93 ASP A C 1
ATOM 738 O O . ASP A 1 93 ? 5.828 6.005 -24.742 1.00 82.12 93 ASP A O 1
ATOM 742 N N . PRO A 1 94 ? 6.566 7.327 -26.409 1.00 88.62 94 PRO A N 1
ATOM 743 C CA . PRO A 1 94 ? 7.071 6.237 -27.240 1.00 88.62 94 PRO A CA 1
ATOM 744 C C . PRO A 1 94 ? 8.360 5.632 -26.661 1.00 88.62 94 PRO A C 1
ATOM 746 O O . PRO A 1 94 ? 9.244 6.369 -26.226 1.00 88.62 94 PRO A O 1
ATOM 749 N N . VAL A 1 95 ? 8.484 4.304 -26.703 1.00 92.81 95 VAL A N 1
ATOM 750 C CA . VAL A 1 95 ? 9.568 3.542 -26.055 1.00 92.81 95 VAL A CA 1
ATOM 751 C C . VAL A 1 95 ? 10.090 2.450 -26.993 1.00 92.81 95 VAL A C 1
ATOM 753 O O . VAL A 1 95 ? 9.332 1.881 -27.787 1.00 92.81 95 VAL A O 1
ATOM 756 N N . ILE A 1 96 ? 11.388 2.150 -26.899 1.00 95.31 96 ILE A N 1
ATOM 757 C CA . ILE A 1 96 ? 12.013 0.981 -27.531 1.00 95.31 96 ILE A CA 1
ATOM 758 C C . ILE A 1 96 ? 12.189 -0.103 -26.464 1.00 95.31 96 ILE A C 1
ATOM 760 O O . ILE A 1 96 ? 12.710 0.173 -25.389 1.00 95.31 96 ILE A O 1
ATOM 764 N N . PHE A 1 97 ? 11.792 -1.335 -26.764 1.00 96.19 97 PHE A N 1
ATOM 765 C CA . PHE A 1 97 ? 11.991 -2.497 -25.903 1.00 96.19 97 PHE A CA 1
ATOM 766 C C . PHE A 1 97 ? 12.920 -3.518 -26.561 1.00 96.19 97 PHE A C 1
ATOM 768 O O . PHE A 1 97 ? 12.818 -3.779 -27.766 1.00 96.19 97 PHE A O 1
ATOM 775 N N . ILE A 1 98 ? 13.786 -4.124 -25.750 1.00 95.75 98 ILE A N 1
ATOM 776 C CA . ILE A 1 98 ? 14.718 -5.182 -26.151 1.00 95.75 98 ILE A CA 1
ATOM 777 C C . ILE A 1 98 ? 14.434 -6.432 -25.315 1.00 95.75 98 ILE A C 1
ATOM 779 O O . ILE A 1 98 ? 14.761 -6.494 -24.132 1.00 95.75 98 ILE A O 1
ATOM 783 N N . ASP A 1 99 ? 13.808 -7.429 -25.940 1.00 93.12 99 ASP A N 1
ATOM 784 C CA . ASP A 1 99 ? 13.569 -8.756 -25.361 1.00 93.12 99 ASP A CA 1
ATOM 785 C C . ASP A 1 99 ? 14.622 -9.783 -25.801 1.00 93.12 99 ASP A C 1
ATOM 787 O O . ASP A 1 99 ? 15.460 -9.522 -26.664 1.00 93.12 99 ASP A O 1
ATOM 791 N N . ASN A 1 100 ? 14.572 -10.997 -25.246 1.00 90.31 100 ASN A N 1
ATOM 792 C CA . ASN A 1 100 ? 15.535 -12.038 -25.616 1.00 90.31 100 ASN A CA 1
ATOM 793 C C . ASN A 1 100 ? 15.473 -12.381 -27.123 1.00 90.31 100 ASN A C 1
ATOM 795 O O . ASN A 1 100 ? 16.505 -12.655 -27.736 1.00 90.31 100 ASN A O 1
ATOM 799 N N . GLN A 1 101 ? 14.290 -12.300 -27.749 1.00 90.75 101 GLN A N 1
ATOM 800 C CA . GLN A 1 101 ? 14.139 -12.493 -29.196 1.00 90.75 101 GLN A CA 1
ATOM 801 C C . GLN A 1 101 ? 14.812 -11.372 -30.006 1.00 90.75 101 GLN A C 1
ATOM 803 O O . GLN A 1 101 ? 15.397 -11.634 -31.053 1.00 90.75 101 GLN A O 1
ATOM 808 N N . SER A 1 102 ? 14.780 -10.132 -29.510 1.00 92.31 102 SER A N 1
ATOM 809 C CA . SER A 1 102 ? 15.437 -8.968 -30.123 1.00 92.31 102 SER A CA 1
ATOM 810 C C . SER A 1 102 ? 16.934 -9.203 -30.305 1.00 92.31 102 SER A C 1
ATOM 812 O O . SER A 1 102 ? 17.474 -8.926 -31.377 1.00 92.31 102 SER A O 1
ATOM 814 N N . ARG A 1 103 ? 17.583 -9.806 -29.300 1.00 85.81 103 ARG A N 1
ATOM 815 C CA . ARG A 1 103 ? 19.000 -10.188 -29.360 1.00 85.81 103 ARG A CA 1
ATOM 816 C C . ARG A 1 103 ? 19.278 -11.239 -30.437 1.00 85.81 103 ARG A C 1
ATOM 818 O O . ARG A 1 103 ? 20.254 -11.110 -31.165 1.00 85.81 103 ARG A O 1
ATOM 825 N N . ILE A 1 104 ? 18.442 -12.273 -30.518 1.00 89.31 104 ILE A N 1
ATOM 826 C CA . ILE A 1 104 ? 18.649 -13.417 -31.422 1.00 89.31 104 ILE A CA 1
ATOM 827 C C . ILE A 1 104 ? 18.404 -13.014 -32.880 1.00 89.31 104 ILE A C 1
ATOM 829 O O . ILE A 1 104 ? 19.193 -13.354 -33.758 1.00 89.31 104 ILE A O 1
ATOM 833 N N . ASP A 1 105 ? 17.336 -12.257 -33.128 1.00 91.94 105 ASP A N 1
ATOM 834 C CA . ASP A 1 105 ? 16.896 -11.913 -34.484 1.00 91.94 105 ASP A CA 1
ATOM 835 C C . ASP A 1 105 ? 17.466 -10.585 -34.994 1.00 91.94 105 ASP A C 1
ATOM 837 O O . ASP A 1 105 ? 17.142 -10.166 -36.106 1.00 91.94 105 ASP A O 1
ATOM 841 N N . HIS A 1 106 ? 18.265 -9.882 -34.186 1.00 91.75 106 HIS A N 1
ATOM 842 C CA . HIS A 1 106 ? 18.696 -8.506 -34.458 1.00 91.75 106 HIS A CA 1
ATOM 843 C C . HIS A 1 106 ? 17.509 -7.565 -34.755 1.00 91.75 106 HIS A C 1
ATOM 845 O O . HIS A 1 106 ? 17.519 -6.752 -35.688 1.00 91.75 106 HIS A O 1
ATOM 851 N N . THR A 1 107 ? 16.463 -7.673 -33.934 1.00 95.00 107 THR A N 1
ATOM 852 C CA . THR A 1 107 ? 15.260 -6.828 -33.989 1.00 95.00 107 THR A CA 1
ATOM 853 C C . THR A 1 107 ? 15.128 -5.985 -32.724 1.00 95.00 107 THR A C 1
ATOM 855 O O . THR A 1 107 ? 15.912 -6.131 -31.798 1.00 95.00 107 THR A O 1
ATOM 858 N N . ALA A 1 108 ? 14.150 -5.088 -32.689 1.00 96.38 108 ALA A N 1
ATOM 859 C CA . ALA A 1 108 ? 13.683 -4.397 -31.495 1.00 96.38 108 ALA A CA 1
ATOM 860 C C . ALA A 1 108 ? 12.163 -4.242 -31.561 1.00 96.38 108 ALA A C 1
ATOM 862 O O . ALA A 1 108 ? 11.566 -4.298 -32.642 1.00 96.38 108 ALA A O 1
ATOM 863 N N . ILE A 1 109 ? 11.533 -4.016 -30.416 1.00 96.44 109 ILE A N 1
ATOM 864 C CA . ILE A 1 109 ? 10.116 -3.675 -30.341 1.00 96.44 109 ILE A CA 1
ATOM 865 C C . ILE A 1 109 ? 10.008 -2.163 -30.167 1.00 96.44 109 ILE A C 1
ATOM 867 O O . ILE A 1 109 ? 10.598 -1.596 -29.257 1.00 96.44 109 ILE A O 1
ATOM 871 N N . ILE A 1 110 ? 9.233 -1.505 -31.018 1.00 95.50 110 ILE A N 1
ATOM 872 C CA . ILE A 1 110 ? 8.834 -0.111 -30.820 1.00 95.50 110 ILE A CA 1
ATOM 873 C C . ILE A 1 110 ? 7.391 -0.090 -30.331 1.00 95.50 110 ILE A C 1
ATOM 875 O O . ILE A 1 110 ? 6.543 -0.770 -30.910 1.00 95.50 110 ILE A O 1
ATOM 879 N N . ALA A 1 111 ? 7.109 0.672 -29.277 1.00 93.94 111 ALA A N 1
ATOM 880 C CA . ALA A 1 111 ? 5.765 0.835 -28.738 1.00 93.94 111 ALA A CA 1
ATOM 881 C C . ALA A 1 111 ? 5.430 2.321 -28.579 1.00 93.94 111 ALA A C 1
ATOM 883 O O . ALA A 1 111 ? 6.273 3.121 -28.173 1.00 93.94 111 ALA A O 1
ATOM 884 N N . TRP A 1 112 ? 4.214 2.714 -28.951 1.00 90.62 112 TRP A N 1
ATOM 885 C CA . TRP A 1 112 ? 3.825 4.121 -29.014 1.00 90.62 112 TRP A CA 1
ATOM 886 C C . TRP A 1 112 ? 2.322 4.324 -28.825 1.00 90.62 112 TRP A C 1
ATOM 888 O O . TRP A 1 112 ? 1.514 3.406 -28.940 1.00 90.62 112 TRP A O 1
ATOM 898 N N . LYS A 1 113 ? 1.942 5.580 -28.578 1.00 85.62 113 LYS A N 1
ATOM 899 C CA . LYS A 1 113 ? 0.559 6.067 -28.647 1.00 85.62 113 LYS A CA 1
ATOM 900 C C . LYS A 1 113 ? 0.500 7.219 -29.639 1.00 85.62 113 LYS A C 1
ATOM 902 O O . LYS A 1 113 ? 1.260 8.172 -29.482 1.00 85.62 113 LYS A O 1
ATOM 907 N N . VAL A 1 114 ? -0.398 7.191 -30.617 1.00 77.06 114 VAL A N 1
ATOM 908 C CA . VAL A 1 114 ? -0.540 8.286 -31.598 1.00 77.06 114 VAL A CA 1
ATOM 909 C C . VAL A 1 114 ? -1.027 9.576 -30.924 1.00 77.06 114 VAL A C 1
ATOM 911 O O . VAL A 1 114 ? -0.521 10.658 -31.205 1.00 77.06 114 VAL A O 1
ATOM 914 N N . SER A 1 115 ? -1.944 9.469 -29.963 1.00 74.69 115 SER A N 1
ATOM 915 C CA . SER A 1 115 ? -2.455 10.586 -29.163 1.00 74.69 115 SER A CA 1
ATOM 916 C C . SER A 1 115 ? -2.668 10.166 -27.702 1.00 74.69 115 SER A C 1
ATOM 918 O O . SER A 1 115 ? -2.484 9.005 -27.334 1.00 74.69 115 SER A O 1
ATOM 920 N N . LYS A 1 116 ? -3.058 11.106 -26.829 1.00 72.44 116 LYS A N 1
ATOM 921 C CA . LYS A 1 116 ? -3.411 10.771 -25.435 1.00 72.44 116 LYS A CA 1
ATOM 922 C C . LYS A 1 116 ? -4.593 9.794 -25.357 1.00 72.44 116 LYS A C 1
ATOM 924 O O . LYS A 1 116 ? -4.609 8.944 -24.468 1.00 72.44 116 LYS A O 1
ATOM 929 N N . GLU A 1 117 ? -5.519 9.909 -26.306 1.00 77.50 117 GLU A N 1
ATOM 930 C CA . GLU A 1 117 ? -6.780 9.163 -26.380 1.00 77.50 117 GLU A CA 1
ATOM 931 C C . GLU A 1 117 ? -6.676 7.874 -27.210 1.00 77.50 117 GLU A C 1
ATOM 933 O O . GLU A 1 117 ? -7.558 7.025 -27.129 1.00 77.50 117 GLU A O 1
ATOM 938 N N . SER A 1 118 ? -5.611 7.695 -28.000 1.00 80.12 118 SER A N 1
ATOM 939 C CA . SER A 1 118 ? -5.430 6.483 -28.803 1.00 80.12 118 SER A CA 1
ATOM 940 C C . SER A 1 118 ? -5.031 5.284 -27.943 1.00 80.12 118 SER A C 1
ATOM 942 O O . SER A 1 118 ? -4.239 5.421 -27.003 1.00 80.12 118 SER A O 1
ATOM 944 N N . SER A 1 119 ? -5.478 4.092 -28.341 1.00 84.62 119 SER A N 1
ATOM 945 C CA . SER A 1 119 ? -4.930 2.833 -27.834 1.00 84.62 119 SER A CA 1
ATOM 946 C C . SER A 1 119 ? -3.428 2.736 -28.133 1.00 84.62 119 SER A C 1
ATOM 948 O O . SER A 1 119 ? -2.979 3.241 -29.166 1.00 84.62 119 SER A O 1
ATOM 950 N N . PRO A 1 120 ? -2.638 2.137 -27.232 1.00 88.38 120 PRO A N 1
ATOM 951 C CA . PRO A 1 120 ? -1.230 1.903 -27.495 1.00 88.38 120 PRO A CA 1
ATOM 952 C C . PRO A 1 120 ? -1.045 0.856 -28.603 1.00 88.38 120 PRO A C 1
ATOM 954 O O . PRO A 1 120 ? -1.830 -0.083 -28.729 1.00 88.38 120 PRO A O 1
ATOM 957 N N . GLU A 1 121 ? 0.014 1.017 -29.392 1.00 91.44 121 GLU A N 1
ATOM 958 C CA . GLU A 1 121 ? 0.427 0.108 -30.460 1.00 91.44 121 GLU A CA 1
ATOM 959 C C . GLU A 1 121 ? 1.876 -0.340 -30.248 1.00 91.44 121 GLU A C 1
ATOM 961 O O . GLU A 1 121 ? 2.682 0.393 -29.677 1.00 91.44 121 GLU A O 1
ATOM 966 N N . ALA A 1 122 ? 2.219 -1.532 -30.744 1.00 94.06 122 ALA A N 1
ATOM 967 C CA . ALA A 1 122 ? 3.578 -2.050 -30.715 1.00 94.06 122 ALA A CA 1
ATOM 968 C C . ALA A 1 122 ? 3.882 -2.880 -31.968 1.00 94.06 122 ALA A C 1
ATOM 970 O O . ALA A 1 122 ? 3.010 -3.565 -32.518 1.00 94.06 122 ALA A O 1
ATOM 971 N N . ALA A 1 123 ? 5.127 -2.814 -32.431 1.00 94.94 123 ALA A N 1
ATOM 972 C CA . ALA A 1 123 ? 5.598 -3.544 -33.600 1.00 94.94 123 ALA A CA 1
ATOM 973 C C . ALA A 1 123 ? 7.059 -3.966 -33.449 1.00 94.94 123 ALA A C 1
ATOM 975 O O . ALA A 1 123 ? 7.861 -3.245 -32.857 1.00 94.94 123 ALA A O 1
ATOM 976 N N . ARG A 1 124 ? 7.412 -5.111 -34.038 1.00 95.38 124 ARG A N 1
ATOM 977 C CA . ARG A 1 124 ? 8.799 -5.578 -34.123 1.00 95.38 124 ARG A CA 1
ATOM 978 C C . ARG A 1 124 ? 9.441 -5.091 -35.420 1.00 95.38 124 ARG A C 1
ATOM 980 O O . ARG A 1 124 ? 8.888 -5.281 -36.503 1.00 95.38 124 ARG A O 1
ATOM 987 N N . VAL A 1 125 ? 10.612 -4.475 -35.309 1.00 95.00 125 VAL A N 1
ATOM 988 C CA . VAL A 1 125 ? 11.347 -3.847 -36.416 1.00 95.00 125 VAL A CA 1
ATOM 989 C C . VAL A 1 125 ? 12.833 -4.228 -36.376 1.00 95.00 125 VAL A C 1
ATOM 991 O O . VAL A 1 125 ? 13.321 -4.627 -35.321 1.00 95.00 125 VAL A O 1
ATOM 994 N N . PRO A 1 126 ? 13.586 -4.118 -37.487 1.00 94.19 126 PRO A N 1
ATOM 995 C CA . PRO A 1 126 ? 15.038 -4.287 -37.469 1.00 94.19 126 PRO A CA 1
ATOM 996 C C . PRO A 1 126 ? 15.710 -3.309 -36.500 1.00 94.19 126 PRO A C 1
ATOM 998 O O . PRO A 1 126 ? 15.351 -2.128 -36.467 1.00 94.19 126 PRO A O 1
ATOM 1001 N N . LEU A 1 127 ? 16.706 -3.791 -35.754 1.00 93.06 127 LEU A N 1
ATOM 1002 C CA . LEU A 1 127 ? 17.382 -3.030 -34.698 1.00 93.06 127 LEU A CA 1
ATOM 1003 C C . LEU A 1 127 ? 17.927 -1.681 -35.206 1.00 93.06 127 LEU A C 1
ATOM 1005 O O . LEU A 1 127 ? 17.618 -0.635 -34.646 1.00 93.06 127 LEU A O 1
ATOM 1009 N N . SER A 1 128 ? 18.628 -1.681 -36.343 1.00 90.94 128 SER A N 1
ATOM 1010 C CA . SER A 1 128 ? 19.213 -0.483 -36.976 1.00 90.94 128 SER A CA 1
ATOM 1011 C C . SER A 1 128 ? 18.196 0.536 -37.516 1.00 90.94 128 SER A C 1
ATOM 1013 O O . SER A 1 128 ? 18.578 1.601 -37.997 1.00 90.94 128 SER A O 1
ATOM 1015 N N . ARG A 1 129 ? 16.892 0.227 -37.478 1.00 92.56 129 ARG A N 1
ATOM 1016 C CA . ARG A 1 129 ? 15.815 1.114 -37.955 1.00 92.56 129 ARG A CA 1
ATOM 1017 C C . ARG A 1 129 ? 14.907 1.611 -36.835 1.00 92.56 129 ARG A C 1
ATOM 1019 O O . ARG A 1 129 ? 14.124 2.532 -37.068 1.00 92.56 129 ARG A O 1
ATOM 1026 N N . ALA A 1 130 ? 14.994 1.034 -35.636 1.00 93.62 130 ALA A N 1
ATOM 1027 C CA . ALA A 1 130 ? 14.039 1.269 -34.556 1.00 93.62 130 ALA A CA 1
ATOM 1028 C C . ALA A 1 130 ? 13.970 2.736 -34.113 1.00 93.62 130 ALA A C 1
ATOM 1030 O O . ALA A 1 130 ? 12.875 3.281 -34.013 1.00 93.62 130 ALA A O 1
ATOM 1031 N N . ASN A 1 131 ? 15.116 3.402 -33.937 1.00 91.75 131 ASN A N 1
ATOM 1032 C CA . ASN A 1 131 ? 15.183 4.808 -33.519 1.00 91.75 131 ASN A CA 1
ATOM 1033 C C . ASN A 1 131 ? 14.424 5.737 -34.491 1.00 91.75 131 ASN A C 1
ATOM 1035 O O . ASN A 1 131 ? 13.563 6.524 -34.088 1.00 91.75 131 ASN A O 1
ATOM 1039 N N . MET A 1 132 ? 14.686 5.588 -35.794 1.00 89.62 132 MET A N 1
ATOM 1040 C CA . MET A 1 132 ? 14.032 6.385 -36.836 1.00 89.62 132 MET A CA 1
ATOM 1041 C C . MET A 1 132 ? 12.557 6.012 -37.018 1.00 89.62 132 MET A C 1
ATOM 1043 O O . MET A 1 132 ? 11.723 6.902 -37.173 1.00 89.62 132 MET A O 1
ATOM 1047 N N . LEU A 1 133 ? 12.215 4.720 -36.991 1.00 91.75 133 LEU A N 1
ATOM 1048 C CA . LEU A 1 133 ? 10.829 4.264 -37.136 1.00 91.75 133 LEU A CA 1
ATOM 1049 C C . LEU A 1 133 ? 9.959 4.690 -35.951 1.00 91.75 133 LEU A C 1
ATOM 1051 O O . LEU A 1 133 ? 8.828 5.118 -36.176 1.00 91.75 133 LEU A O 1
ATOM 1055 N N . LEU A 1 134 ? 10.486 4.648 -34.721 1.00 90.88 134 LEU A N 1
ATOM 1056 C CA . LEU A 1 134 ? 9.797 5.175 -33.544 1.00 90.88 134 LEU A CA 1
ATOM 1057 C C . LEU A 1 134 ? 9.511 6.672 -33.710 1.00 90.88 134 LEU A C 1
ATOM 1059 O O . LEU A 1 134 ? 8.406 7.119 -33.422 1.00 90.88 134 LEU A O 1
ATOM 1063 N N . ALA A 1 135 ? 10.468 7.439 -34.240 1.00 87.19 135 ALA A N 1
ATOM 1064 C CA . ALA A 1 135 ? 10.266 8.857 -34.512 1.00 87.19 135 ALA A CA 1
ATOM 1065 C C . ALA A 1 135 ? 9.183 9.113 -35.573 1.00 87.19 135 ALA A C 1
ATOM 1067 O O . ALA A 1 135 ? 8.358 10.001 -35.387 1.00 87.19 135 ALA A O 1
ATOM 1068 N N . VAL A 1 136 ? 9.122 8.299 -36.632 1.00 88.75 136 VAL A N 1
ATOM 1069 C CA . VAL A 1 136 ? 8.055 8.383 -37.645 1.00 88.75 136 VAL A CA 1
ATOM 1070 C C . VAL A 1 136 ? 6.674 8.172 -37.022 1.00 88.75 136 VAL A C 1
ATOM 1072 O O . VAL A 1 136 ? 5.776 8.982 -37.246 1.00 88.75 136 VAL A O 1
ATOM 1075 N N . VAL A 1 137 ? 6.486 7.107 -36.237 1.00 88.25 137 VAL A N 1
ATOM 1076 C CA . VAL A 1 137 ? 5.169 6.798 -35.647 1.00 88.25 137 VAL A CA 1
ATOM 1077 C C . VAL A 1 137 ? 4.802 7.738 -34.497 1.00 88.25 137 VAL A C 1
ATOM 1079 O O . VAL A 1 137 ? 3.628 8.052 -34.308 1.00 88.25 137 VAL A O 1
ATOM 1082 N N . ALA A 1 138 ? 5.795 8.248 -33.763 1.00 81.25 138 ALA A N 1
ATOM 1083 C CA . ALA A 1 138 ? 5.596 9.255 -32.724 1.00 81.25 138 ALA A CA 1
ATOM 1084 C C . ALA A 1 138 ? 5.048 10.578 -33.284 1.00 81.25 138 ALA A C 1
ATOM 1086 O O . ALA A 1 138 ? 4.262 11.240 -32.602 1.00 81.25 138 ALA A O 1
ATOM 1087 N N . ASP A 1 139 ? 5.421 10.919 -34.522 1.00 80.19 139 ASP A N 1
ATOM 1088 C CA . ASP A 1 139 ? 4.977 12.117 -35.242 1.00 80.19 139 ASP A CA 1
ATOM 1089 C C . ASP A 1 139 ? 3.683 11.867 -36.063 1.00 80.19 139 ASP A C 1
ATOM 1091 O O . ASP A 1 139 ? 3.291 12.684 -36.895 1.00 80.19 139 ASP A O 1
ATOM 1095 N N . GLY A 1 140 ? 2.992 10.741 -35.827 1.00 80.75 140 GLY A N 1
ATOM 1096 C CA . GLY A 1 140 ? 1.717 10.391 -36.471 1.00 80.75 140 GLY A CA 1
ATOM 1097 C C . GLY A 1 140 ? 1.848 9.675 -37.820 1.00 80.75 140 GLY A C 1
ATOM 1098 O O . GLY A 1 140 ? 0.852 9.494 -38.522 1.00 80.75 140 GLY A O 1
ATOM 1099 N N . GLY A 1 141 ? 3.061 9.265 -38.197 1.00 84.06 141 GLY A N 1
ATOM 1100 C CA . GLY A 1 141 ? 3.309 8.451 -39.382 1.00 84.06 141 GLY A CA 1
ATOM 1101 C C . GLY A 1 141 ? 2.773 7.022 -39.252 1.00 84.06 141 GLY A C 1
ATOM 1102 O O . GLY A 1 141 ? 2.560 6.502 -38.157 1.00 84.06 141 GLY A O 1
ATOM 1103 N N . ILE A 1 142 ? 2.573 6.364 -40.395 1.00 85.06 142 ILE A N 1
ATOM 1104 C CA . ILE A 1 142 ? 2.052 4.994 -40.462 1.00 85.06 142 ILE A CA 1
ATOM 1105 C C . ILE A 1 142 ? 3.210 4.020 -40.667 1.00 85.06 142 ILE A C 1
ATOM 1107 O O . ILE A 1 142 ? 3.999 4.160 -41.603 1.00 85.06 142 ILE A O 1
ATOM 1111 N N . LEU A 1 143 ? 3.283 2.999 -39.814 1.00 85.81 143 LEU A N 1
ATOM 1112 C CA . LEU A 1 143 ? 4.247 1.917 -39.965 1.00 85.81 143 LEU A CA 1
ATOM 1113 C C . LEU A 1 143 ? 3.800 0.951 -41.084 1.00 85.81 143 LEU A C 1
ATOM 1115 O O . LEU A 1 143 ? 2.639 0.524 -41.069 1.00 85.81 143 LEU A O 1
ATOM 1119 N N . PRO A 1 144 ? 4.688 0.550 -42.015 1.00 83.31 144 PRO A N 1
ATOM 1120 C CA . PRO A 1 144 ? 4.365 -0.440 -43.037 1.00 83.31 144 PRO A CA 1
ATOM 1121 C C . PRO A 1 144 ? 3.804 -1.747 -42.447 1.00 83.31 144 PRO A C 1
ATOM 1123 O O . PRO A 1 144 ? 4.310 -2.222 -41.426 1.00 83.31 144 PRO A O 1
ATOM 1126 N N . PRO A 1 145 ? 2.813 -2.385 -43.101 1.00 82.75 145 PRO A N 1
ATOM 1127 C CA . PRO A 1 145 ? 2.193 -3.622 -42.613 1.00 82.75 145 PRO A CA 1
ATOM 1128 C C . PRO A 1 145 ? 3.144 -4.829 -42.620 1.00 82.75 145 PRO A C 1
ATOM 1130 O O . PRO A 1 145 ? 2.819 -5.871 -42.065 1.00 82.75 145 PRO A O 1
ATOM 1133 N N . THR A 1 146 ? 4.320 -4.698 -43.240 1.00 87.50 146 THR A N 1
ATOM 1134 C CA . THR A 1 146 ? 5.375 -5.719 -43.266 1.00 87.50 146 THR A CA 1
ATOM 1135 C C . THR A 1 146 ? 6.028 -5.947 -41.905 1.00 87.50 146 THR A C 1
ATOM 1137 O O . THR A 1 146 ? 6.679 -6.971 -41.720 1.00 87.50 146 THR A O 1
ATOM 1140 N N . TYR A 1 147 ? 5.891 -5.009 -40.964 1.00 90.25 147 TYR A N 1
ATOM 1141 C CA . TYR A 1 147 ? 6.424 -5.157 -39.613 1.00 90.25 147 TYR A CA 1
ATOM 1142 C C . TYR A 1 147 ? 5.389 -5.833 -38.699 1.00 90.25 147 TYR A C 1
ATOM 1144 O O . TYR A 1 147 ? 4.285 -5.296 -38.542 1.00 90.25 147 TYR A O 1
ATOM 1152 N N . PRO A 1 148 ? 5.712 -6.993 -38.088 1.00 91.06 148 PRO A N 1
ATOM 1153 C CA . PRO A 1 148 ? 4.782 -7.726 -37.234 1.00 91.06 148 PRO A CA 1
ATOM 1154 C C . PRO A 1 148 ? 4.265 -6.868 -36.075 1.00 91.06 148 PRO A C 1
ATOM 1156 O O . PRO A 1 148 ? 5.054 -6.267 -35.341 1.00 91.06 148 PRO A O 1
ATOM 1159 N N . ARG A 1 149 ? 2.940 -6.829 -35.895 1.00 90.69 149 ARG A N 1
ATOM 1160 C CA . ARG A 1 149 ? 2.292 -6.147 -34.766 1.00 90.69 149 ARG A CA 1
ATOM 1161 C C . ARG A 1 149 ? 2.211 -7.065 -33.554 1.00 90.69 149 ARG A C 1
ATOM 1163 O O . ARG A 1 149 ? 1.903 -8.246 -33.694 1.00 90.69 149 ARG A O 1
ATOM 1170 N N . ILE A 1 150 ? 2.445 -6.500 -32.377 1.00 88.12 150 ILE A N 1
ATOM 1171 C CA . ILE A 1 150 ? 2.244 -7.176 -31.093 1.00 88.12 150 ILE A CA 1
ATOM 1172 C C . ILE A 1 150 ? 0.864 -6.765 -30.579 1.00 88.12 150 ILE A C 1
ATOM 1174 O O . ILE A 1 150 ? 0.469 -5.612 -30.742 1.00 88.12 150 ILE A O 1
ATOM 1178 N N . GLN A 1 151 ? 0.115 -7.708 -30.012 1.00 82.75 151 GLN A N 1
ATOM 1179 C CA . GLN A 1 151 ? -1.225 -7.467 -29.472 1.00 82.75 151 GLN A CA 1
ATOM 1180 C C . GLN A 1 151 ? -1.194 -7.473 -27.936 1.00 82.75 151 GLN A C 1
ATOM 1182 O O . GLN A 1 151 ? -0.379 -8.197 -27.356 1.00 82.75 151 GLN A O 1
ATOM 1187 N N . PRO A 1 152 ? -2.049 -6.682 -27.268 1.00 76.81 152 PRO A N 1
ATOM 1188 C CA . PRO A 1 152 ? -2.230 -6.770 -25.825 1.00 76.81 152 PRO A CA 1
ATOM 1189 C C . PRO A 1 152 ? -2.948 -8.068 -25.440 1.00 76.81 152 PRO A C 1
ATOM 1191 O O . PRO A 1 152 ? -3.905 -8.484 -26.094 1.00 76.81 152 PRO A O 1
ATOM 1194 N N . GLU A 1 153 ? -2.498 -8.703 -24.359 1.00 68.31 153 GLU A N 1
ATOM 1195 C CA . GLU A 1 153 ? -3.202 -9.835 -23.755 1.00 68.31 153 GLU A CA 1
ATOM 1196 C C . GLU A 1 153 ? -4.397 -9.317 -22.944 1.00 68.31 153 GLU A C 1
ATOM 1198 O O . GLU A 1 153 ? -4.269 -8.394 -22.137 1.00 68.31 153 GLU A O 1
ATOM 1203 N N . MET A 1 154 ? -5.582 -9.893 -23.161 1.00 57.31 154 MET A N 1
ATOM 1204 C CA . MET A 1 154 ? -6.751 -9.586 -22.339 1.00 57.31 154 MET A CA 1
ATOM 1205 C C . MET A 1 154 ? -6.608 -10.261 -20.975 1.00 57.31 154 MET A C 1
ATOM 1207 O O . MET A 1 154 ? -6.697 -11.484 -20.872 1.00 57.31 154 MET A O 1
ATOM 1211 N N . GLY A 1 155 ? -6.405 -9.456 -19.932 1.00 55.88 155 GLY A N 1
ATOM 1212 C CA . GLY A 1 155 ? -6.399 -9.933 -18.553 1.00 55.88 155 GLY A CA 1
ATOM 1213 C C . GLY A 1 155 ? -7.784 -10.415 -18.094 1.00 55.88 155 GLY A C 1
ATOM 1214 O O . GLY A 1 155 ? -8.808 -9.970 -18.625 1.00 55.88 155 GLY A O 1
ATOM 1215 N N . PRO A 1 156 ? -7.842 -11.323 -17.106 1.00 52.81 156 PRO A N 1
ATOM 1216 C CA . PRO A 1 156 ? -9.100 -11.752 -16.514 1.00 52.81 156 PRO A CA 1
ATOM 1217 C C . PRO A 1 156 ? -9.811 -10.578 -15.825 1.00 52.81 156 PRO A C 1
ATOM 1219 O O . PRO A 1 156 ? -9.187 -9.726 -15.195 1.00 52.81 156 PRO A O 1
ATOM 1222 N N . VAL A 1 157 ? -11.140 -10.549 -15.935 1.00 52.75 157 VAL A N 1
ATOM 1223 C CA . VAL A 1 157 ? -11.984 -9.589 -15.212 1.00 52.75 157 VAL A CA 1
ATOM 1224 C C . VAL A 1 157 ? -11.929 -9.926 -13.717 1.00 52.75 157 VAL A C 1
ATOM 1226 O O . VAL A 1 157 ? -12.143 -11.091 -13.369 1.00 52.75 157 VAL A O 1
ATOM 1229 N N . PRO A 1 158 ? -11.668 -8.955 -12.824 1.00 54.00 158 PRO A N 1
ATOM 1230 C CA . PRO A 1 158 ? -11.620 -9.221 -11.393 1.00 54.00 158 PRO A CA 1
ATOM 1231 C C . PRO A 1 158 ? -12.980 -9.714 -10.885 1.00 54.00 158 PRO A C 1
ATOM 1233 O O . PRO A 1 158 ? -14.013 -9.074 -11.081 1.00 54.00 158 PRO A O 1
ATOM 1236 N N . THR A 1 159 ? -12.973 -10.864 -10.216 1.00 50.22 159 THR A N 1
ATOM 1237 C CA . THR A 1 159 ? -14.120 -11.410 -9.481 1.00 50.22 159 THR A CA 1
ATOM 1238 C C . THR A 1 159 ? -14.009 -11.042 -8.008 1.00 50.22 159 THR A C 1
ATOM 1240 O O . THR A 1 159 ? -13.044 -11.432 -7.354 1.00 50.22 159 THR A O 1
ATOM 1243 N N . PHE A 1 160 ? -15.006 -10.340 -7.472 1.00 57.66 160 PHE A N 1
ATOM 1244 C CA . PHE A 1 160 ? -15.088 -10.031 -6.043 1.00 57.66 160 PHE A CA 1
ATOM 1245 C C . PHE A 1 160 ? -15.875 -11.115 -5.298 1.00 57.66 160 PHE A C 1
ATOM 1247 O O . PHE A 1 160 ? -16.888 -11.612 -5.794 1.00 57.66 160 PHE A O 1
ATOM 1254 N N . LYS A 1 161 ? -15.401 -11.482 -4.105 1.00 62.47 161 LYS A N 1
ATOM 1255 C CA . LYS A 1 161 ? -16.105 -12.360 -3.157 1.00 62.47 161 LYS A CA 1
ATOM 1256 C C . LYS A 1 161 ? -16.894 -11.503 -2.171 1.00 62.47 161 LYS A C 1
ATOM 1258 O O . LYS A 1 161 ? -16.468 -10.397 -1.882 1.00 62.47 161 LYS A O 1
ATOM 1263 N N . GLU A 1 162 ? -18.021 -11.986 -1.659 1.00 68.31 162 GLU A N 1
ATOM 1264 C CA . GLU A 1 162 ? -18.740 -11.275 -0.592 1.00 68.31 162 GLU A CA 1
ATOM 1265 C C . GLU A 1 162 ? -17.958 -11.304 0.739 1.00 68.31 162 GLU A C 1
ATOM 1267 O O . GLU A 1 162 ? -17.269 -12.296 1.001 1.00 68.31 162 GLU A O 1
ATOM 1272 N N . PRO A 1 163 ? -18.082 -10.261 1.589 1.00 72.88 163 PRO A N 1
ATOM 1273 C CA . PRO A 1 163 ? -17.476 -10.236 2.920 1.00 72.88 163 PRO A CA 1
ATOM 1274 C C . PRO A 1 163 ? -17.963 -11.398 3.787 1.00 72.88 163 PRO A C 1
ATOM 1276 O O . PRO A 1 163 ? -19.159 -11.704 3.825 1.00 72.88 163 PRO A O 1
ATOM 1279 N N . ILE A 1 164 ? -17.052 -11.996 4.555 1.00 80.94 164 ILE A N 1
ATOM 1280 C CA . ILE A 1 164 ? -17.376 -13.089 5.474 1.00 80.94 164 ILE A CA 1
ATOM 1281 C C . ILE A 1 164 ? -17.765 -12.510 6.842 1.00 80.94 164 ILE A C 1
ATOM 1283 O O . ILE A 1 164 ? -16.935 -11.988 7.583 1.00 80.94 164 ILE A O 1
ATOM 1287 N N . GLY A 1 165 ? -19.047 -12.628 7.197 1.00 86.56 165 GLY A N 1
ATOM 1288 C CA . GLY A 1 165 ? -19.554 -12.282 8.527 1.00 86.56 165 GLY A CA 1
ATOM 1289 C C . GLY A 1 165 ? -19.517 -13.467 9.490 1.00 86.56 165 GLY A C 1
ATOM 1290 O O . GLY A 1 165 ? -20.065 -14.526 9.185 1.00 86.56 165 GLY A O 1
ATOM 1291 N N . VAL A 1 166 ? -18.913 -13.286 10.669 1.00 92.88 166 VAL A N 1
ATOM 1292 C CA . VAL A 1 166 ? -18.843 -14.314 11.724 1.00 92.88 166 VAL A CA 1
ATOM 1293 C C . VAL A 1 166 ? -19.084 -13.684 13.090 1.00 92.88 166 VAL A C 1
ATOM 1295 O O . VAL A 1 166 ? -18.423 -12.718 13.461 1.00 92.88 166 VAL A O 1
ATOM 1298 N N . LEU A 1 167 ? -20.005 -14.272 13.858 1.00 93.00 167 LEU A N 1
ATOM 1299 C CA . LEU A 1 167 ? -20.233 -13.925 15.260 1.00 93.00 167 LEU A CA 1
ATOM 1300 C C . LEU A 1 167 ? -19.451 -14.870 16.182 1.00 93.00 167 LEU A C 1
ATOM 1302 O O . LEU A 1 167 ? -19.468 -16.084 15.950 1.00 93.00 167 LEU A O 1
ATOM 1306 N N . PRO A 1 168 ? -18.807 -14.358 17.247 1.00 92.94 168 PRO A N 1
ATOM 1307 C CA . PRO A 1 168 ? -18.208 -15.213 18.260 1.00 92.94 168 PRO A CA 1
ATOM 1308 C C . PRO A 1 168 ? -19.293 -16.023 18.996 1.00 92.94 168 PRO A C 1
ATOM 1310 O O . PRO A 1 168 ? -20.450 -15.599 19.055 1.00 92.94 168 PRO A O 1
ATOM 1313 N N . PRO A 1 169 ? -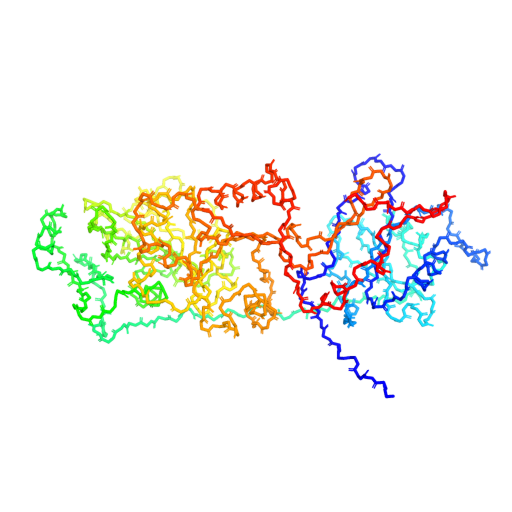18.948 -17.175 19.607 1.00 93.25 169 PRO A N 1
ATOM 1314 C CA . PRO A 1 169 ? -19.935 -18.094 20.181 1.00 93.25 169 PRO A CA 1
ATOM 1315 C C . PRO A 1 169 ? -20.897 -17.458 21.194 1.00 93.25 169 PRO A C 1
ATOM 1317 O O . PRO A 1 169 ? -22.079 -17.794 21.208 1.00 93.25 169 PRO A O 1
ATOM 1320 N N . HIS A 1 170 ? -20.412 -16.514 22.007 1.00 92.50 170 HIS A N 1
ATOM 1321 C CA . HIS A 1 170 ? -21.216 -15.823 23.021 1.00 92.50 170 HIS A CA 1
ATOM 1322 C C . HIS A 1 170 ? -22.233 -14.827 22.428 1.00 92.50 170 HIS A C 1
ATOM 1324 O O . HIS A 1 170 ? -23.157 -14.422 23.127 1.00 92.50 170 HIS A O 1
ATOM 1330 N N . LEU A 1 171 ? -22.101 -14.476 21.144 1.00 94.50 171 LEU A N 1
ATOM 1331 C CA . LEU A 1 171 ? -23.039 -13.637 20.387 1.00 94.50 171 LEU A CA 1
ATOM 1332 C C . LEU A 1 171 ? -23.828 -14.440 19.342 1.00 94.50 171 LEU A C 1
ATOM 1334 O O . LEU A 1 171 ? -24.481 -13.858 18.478 1.00 94.50 171 LEU A O 1
ATOM 1338 N N . SER A 1 172 ? -23.766 -15.774 19.377 1.00 91.88 172 SER A N 1
ATOM 1339 C CA . SER A 1 172 ? -24.420 -16.617 18.374 1.00 91.88 172 SER A CA 1
ATOM 1340 C C . SER A 1 172 ? -25.920 -16.320 18.267 1.00 91.88 172 SER A C 1
ATOM 1342 O O . SER A 1 172 ? -26.649 -16.328 19.258 1.00 91.88 172 SER A O 1
ATOM 1344 N N . GLY A 1 173 ? -26.385 -16.061 17.042 1.00 88.12 173 GLY A N 1
ATOM 1345 C CA . GLY A 1 173 ? -27.790 -15.766 16.755 1.00 88.12 173 GLY A CA 1
ATOM 1346 C C . GLY A 1 173 ? -28.242 -14.340 17.082 1.00 88.12 173 GLY A C 1
ATOM 1347 O O . GLY A 1 173 ? -29.436 -14.064 16.949 1.00 88.12 173 GLY A O 1
ATOM 1348 N N . LEU A 1 174 ? -27.329 -13.439 17.470 1.00 93.75 174 LEU A N 1
ATOM 1349 C CA . LEU A 1 174 ? -27.646 -12.032 17.706 1.00 93.75 174 LEU A CA 1
ATOM 1350 C C . LEU A 1 174 ? -28.321 -11.403 16.478 1.00 93.75 174 LEU A C 1
ATOM 1352 O O . LEU A 1 174 ? -27.857 -11.539 15.345 1.00 93.75 174 LEU A O 1
ATOM 1356 N N . ARG A 1 175 ? -29.424 -10.691 16.719 1.00 90.56 175 ARG A N 1
ATOM 1357 C CA . ARG A 1 175 ? -30.125 -9.876 15.725 1.00 90.56 175 ARG A CA 1
ATOM 1358 C C . ARG A 1 175 ? -30.400 -8.512 16.326 1.00 90.56 175 ARG A C 1
ATOM 1360 O O . ARG A 1 175 ? -30.968 -8.432 17.411 1.00 90.56 175 ARG A O 1
ATOM 1367 N N . LEU A 1 176 ? -29.996 -7.466 15.614 1.00 93.44 176 LEU A N 1
ATOM 1368 C CA . LEU A 1 176 ? -30.243 -6.095 16.039 1.00 93.44 176 LEU A CA 1
ATOM 1369 C C . LEU A 1 176 ? -31.724 -5.748 15.865 1.00 93.44 176 LEU A C 1
ATOM 1371 O O . LEU A 1 176 ? -32.344 -6.136 14.872 1.00 93.44 176 LEU A O 1
ATOM 1375 N N . ASP A 1 177 ? -32.264 -4.998 16.822 1.00 92.38 177 ASP A N 1
ATOM 1376 C CA . ASP A 1 177 ? -33.649 -4.536 16.818 1.00 92.38 177 ASP A CA 1
ATOM 1377 C C . ASP A 1 177 ? -33.724 -3.006 16.623 1.00 92.38 177 ASP A C 1
ATOM 1379 O O . ASP A 1 177 ? -33.000 -2.264 17.293 1.00 92.38 177 ASP A O 1
ATOM 1383 N N . PRO A 1 178 ? -34.601 -2.491 15.740 1.00 93.19 178 PRO A N 1
ATOM 1384 C CA . PRO A 1 178 ? -34.692 -1.053 15.490 1.00 93.19 178 PRO A CA 1
ATOM 1385 C C . PRO A 1 178 ? -35.178 -0.213 16.680 1.00 93.19 178 PRO A C 1
ATOM 1387 O O . PRO A 1 178 ? -34.929 0.989 16.700 1.00 93.19 178 PRO A O 1
ATOM 1390 N N . SER A 1 179 ? -35.888 -0.798 17.652 1.00 93.19 179 SER A N 1
ATOM 1391 C CA . SER A 1 179 ? -36.545 -0.042 18.730 1.00 93.19 179 SER A CA 1
ATOM 1392 C C . SER A 1 179 ? -35.606 0.378 19.857 1.00 93.19 179 SER A C 1
ATOM 1394 O O . SER A 1 179 ? -35.878 1.371 20.529 1.00 93.19 179 SER A O 1
ATOM 1396 N N . THR A 1 180 ? -34.526 -0.375 20.084 1.00 93.25 180 THR A N 1
ATOM 1397 C CA . THR A 1 180 ? -33.615 -0.152 21.211 1.00 93.25 180 THR A CA 1
ATOM 1398 C C . THR A 1 180 ? -32.166 -0.202 20.730 1.00 93.25 180 THR A C 1
ATOM 1400 O O . THR A 1 180 ? -31.764 -1.219 20.155 1.00 93.25 180 THR A O 1
ATOM 1403 N N . PRO A 1 181 ? -31.360 0.850 20.973 1.00 94.81 181 PRO A N 1
ATOM 1404 C CA . PRO A 1 181 ? -29.946 0.828 20.635 1.00 94.81 181 PRO A CA 1
ATOM 1405 C C . PRO A 1 181 ? -29.244 -0.356 21.294 1.00 94.81 181 PRO A C 1
ATOM 1407 O O . PRO A 1 181 ? -29.335 -0.560 22.506 1.00 94.81 181 PRO A O 1
ATOM 1410 N N . THR A 1 182 ? -28.567 -1.151 20.472 1.00 96.25 182 THR A N 1
ATOM 1411 C CA . THR A 1 182 ? -27.824 -2.329 20.916 1.00 96.25 182 THR A CA 1
ATOM 1412 C C . THR A 1 182 ? -26.336 -2.053 20.758 1.00 96.25 182 THR A C 1
ATOM 1414 O O . THR A 1 182 ? -25.879 -1.741 19.660 1.00 96.25 182 THR A O 1
ATOM 1417 N N . LEU A 1 183 ? -25.597 -2.166 21.858 1.00 96.19 183 LEU A N 1
ATOM 1418 C CA . LEU A 1 183 ? -24.158 -1.961 21.940 1.00 96.19 183 LEU A CA 1
ATOM 1419 C C . LEU A 1 183 ? -23.480 -3.311 22.185 1.00 96.19 183 LEU A C 1
ATOM 1421 O O . LEU A 1 183 ? -23.847 -4.039 23.110 1.00 96.19 183 LEU A O 1
ATOM 1425 N N . ILE A 1 184 ? -22.496 -3.656 21.359 1.00 97.19 184 ILE A N 1
ATOM 1426 C CA . ILE A 1 184 ? -21.701 -4.876 21.532 1.00 97.19 184 ILE A CA 1
ATOM 1427 C C . ILE A 1 184 ? -20.345 -4.479 22.099 1.00 97.19 184 ILE A C 1
ATOM 1429 O O . ILE A 1 184 ? -19.637 -3.673 21.503 1.00 97.19 184 ILE A O 1
ATOM 1433 N N . SER A 1 185 ? -19.970 -5.029 23.246 1.00 96.50 185 SER A N 1
ATOM 1434 C CA . SER A 1 185 ? -18.682 -4.692 23.837 1.00 96.50 185 SER A CA 1
ATOM 1435 C C . SER A 1 185 ? -17.532 -5.460 23.197 1.00 96.50 185 SER A C 1
ATOM 1437 O O . SER A 1 185 ? -17.653 -6.653 22.926 1.00 96.50 185 SER A O 1
ATOM 1439 N N . LEU A 1 186 ? -16.408 -4.774 22.994 1.00 96.56 186 LEU A N 1
ATOM 1440 C CA . LEU A 1 186 ? -15.147 -5.330 22.496 1.00 96.56 186 LEU A CA 1
ATOM 1441 C C . LEU A 1 186 ? -14.233 -5.810 23.626 1.00 96.56 186 LEU A C 1
ATOM 1443 O O . LEU A 1 186 ? -13.254 -6.509 23.381 1.00 96.56 186 LEU A O 1
ATOM 1447 N N . ILE A 1 187 ? -14.575 -5.444 24.856 1.00 95.88 187 ILE A N 1
ATOM 1448 C CA . ILE A 1 187 ? -13.889 -5.799 26.097 1.00 95.88 187 ILE A CA 1
ATOM 1449 C C . ILE A 1 187 ? -14.898 -6.129 27.190 1.00 95.88 187 ILE A C 1
ATOM 1451 O O . ILE A 1 187 ? -16.100 -5.894 27.051 1.00 95.88 187 ILE A O 1
ATOM 1455 N N . HIS A 1 188 ? -14.440 -6.699 28.297 1.00 95.94 188 HIS A N 1
ATOM 1456 C CA . HIS A 1 188 ? -15.340 -6.945 29.411 1.00 95.94 188 HIS A CA 1
ATOM 1457 C C . HIS A 1 188 ? -15.673 -5.645 30.149 1.00 95.94 188 HIS A C 1
ATOM 1459 O O . HIS A 1 188 ? -14.796 -5.025 30.734 1.00 95.94 188 HIS A O 1
ATOM 1465 N N . VAL A 1 189 ? -16.953 -5.274 30.179 1.00 95.06 189 VAL A N 1
ATOM 1466 C CA . VAL A 1 189 ? -17.451 -4.081 30.880 1.00 95.06 189 VAL A CA 1
ATOM 1467 C C . VAL A 1 189 ? -18.012 -4.476 32.251 1.00 95.06 189 VAL A C 1
ATOM 1469 O O . VAL A 1 189 ? -19.006 -5.213 32.308 1.00 95.06 189 VAL A O 1
ATOM 1472 N N . PRO A 1 190 ? -17.450 -3.992 33.371 1.00 94.75 190 PRO A N 1
ATOM 1473 C CA . PRO A 1 190 ? -17.974 -4.284 34.704 1.00 94.75 190 PRO A CA 1
ATOM 1474 C C . PRO A 1 190 ? -19.410 -3.756 34.911 1.00 94.75 190 PRO A C 1
ATOM 1476 O O . PRO A 1 190 ? -19.772 -2.741 34.315 1.00 94.75 190 PRO A O 1
ATOM 1479 N N . PRO A 1 191 ? -20.229 -4.362 35.797 1.00 93.88 191 PRO A N 1
ATOM 1480 C CA . PRO A 1 191 ? -21.618 -3.935 36.020 1.00 93.88 191 PRO A CA 1
ATOM 1481 C C . PRO A 1 191 ? -21.777 -2.450 36.377 1.00 93.88 191 PRO A C 1
ATOM 1483 O O . PRO A 1 191 ? -22.650 -1.780 35.839 1.00 93.88 191 PRO A O 1
ATOM 1486 N N . VAL A 1 192 ? -20.882 -1.913 37.214 1.00 93.31 192 VAL A N 1
ATOM 1487 C CA . VAL A 1 192 ? -20.887 -0.491 37.607 1.00 93.31 192 VAL A CA 1
ATOM 1488 C C . VAL A 1 192 ? -20.692 0.428 36.397 1.00 93.31 192 VAL A C 1
ATOM 1490 O O . VAL A 1 192 ? -21.313 1.483 36.304 1.00 93.31 192 VAL A O 1
ATOM 1493 N N . VAL A 1 193 ? -19.851 0.024 35.443 1.00 92.56 193 VAL A N 1
ATOM 1494 C CA . VAL A 1 193 ? -19.618 0.793 34.215 1.00 92.56 193 VAL A CA 1
ATOM 1495 C C . VAL A 1 193 ? -20.840 0.718 33.300 1.00 92.56 193 VAL A C 1
ATOM 1497 O O . VAL A 1 193 ? -21.220 1.731 32.727 1.00 92.56 193 VAL A O 1
ATOM 1500 N N . GLN A 1 194 ? -21.510 -0.436 33.213 1.00 92.50 194 GLN A N 1
ATOM 1501 C CA . GLN A 1 194 ? -22.751 -0.572 32.440 1.00 92.50 194 GLN A CA 1
ATOM 1502 C C . GLN A 1 194 ? -23.855 0.359 32.966 1.00 92.50 194 GLN A C 1
ATOM 1504 O O . GLN A 1 194 ? -24.466 1.075 32.176 1.00 92.50 194 GLN A O 1
ATOM 1509 N N . GLU A 1 195 ? -24.059 0.413 34.288 1.00 90.44 195 GLU A N 1
ATOM 1510 C CA . GLU A 1 195 ? -25.028 1.325 34.921 1.00 90.44 195 GLU A CA 1
ATOM 1511 C C . GLU A 1 195 ? -24.697 2.800 34.633 1.00 90.44 195 GLU A C 1
ATOM 1513 O O . GLU A 1 195 ? -25.584 3.593 34.307 1.00 90.44 195 GLU A O 1
ATOM 1518 N N . ASN A 1 196 ? -23.413 3.165 34.691 1.00 91.00 196 ASN A N 1
ATOM 1519 C CA . ASN A 1 196 ? -22.961 4.519 34.373 1.00 91.00 196 ASN A CA 1
ATOM 1520 C C . ASN A 1 196 ? -23.165 4.866 32.891 1.00 91.00 196 ASN A C 1
ATOM 1522 O O . ASN A 1 196 ? -23.623 5.967 32.587 1.00 91.00 196 ASN A O 1
ATOM 1526 N N . LEU A 1 197 ? -22.868 3.943 31.969 1.00 90.31 197 LEU A N 1
ATOM 1527 C CA . LEU A 1 197 ? -23.098 4.133 30.534 1.00 90.31 197 LEU A CA 1
ATOM 1528 C C . LEU A 1 197 ? -24.587 4.358 30.246 1.00 90.31 197 LEU A C 1
ATOM 1530 O O . LEU A 1 197 ? -24.934 5.322 29.568 1.00 90.31 197 LEU A O 1
ATOM 1534 N N . GLU A 1 198 ? -25.478 3.535 30.807 1.00 90.00 198 GLU A N 1
ATOM 1535 C CA . GLU A 1 198 ? -26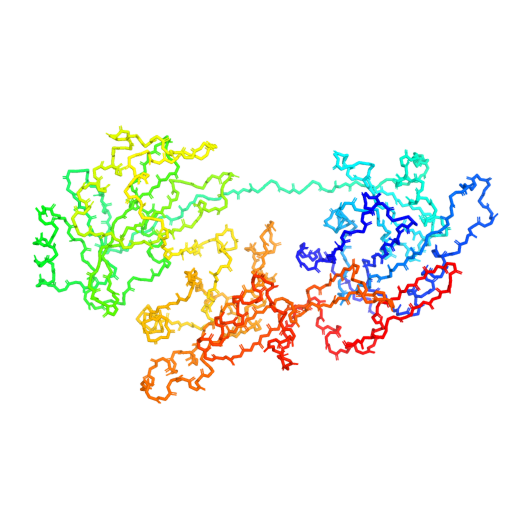.930 3.723 30.667 1.00 90.00 198 GLU A CA 1
ATOM 1536 C C . GLU A 1 198 ? -27.382 5.106 31.164 1.00 90.00 198 GLU A C 1
ATOM 1538 O O . GLU A 1 198 ? -28.167 5.786 30.494 1.00 90.00 198 GLU A O 1
ATOM 1543 N N . ALA A 1 199 ? -26.850 5.554 32.306 1.00 90.19 199 ALA A N 1
ATOM 1544 C CA . ALA A 1 199 ? -27.159 6.864 32.868 1.00 90.19 199 ALA A CA 1
ATOM 1545 C C . ALA A 1 199 ? -26.659 8.024 31.988 1.00 90.19 199 ALA A C 1
ATOM 1547 O O . ALA A 1 199 ? -27.404 8.982 31.774 1.00 90.19 199 ALA A O 1
ATOM 1548 N N . MET A 1 200 ? -25.435 7.940 31.454 1.00 90.94 200 MET A N 1
ATOM 1549 C CA . MET A 1 200 ? -24.853 8.977 30.587 1.00 90.94 200 MET A CA 1
ATOM 1550 C C . MET A 1 200 ? -25.572 9.094 29.242 1.00 90.94 200 MET A C 1
ATOM 1552 O O . MET A 1 200 ? -25.736 10.194 28.721 1.00 90.94 200 MET A O 1
ATOM 1556 N N . ILE A 1 201 ? -26.028 7.971 28.686 1.00 90.94 201 ILE A N 1
ATOM 1557 C CA . ILE A 1 201 ? -26.750 7.934 27.407 1.00 90.94 201 ILE A CA 1
ATOM 1558 C C . ILE A 1 201 ? -28.175 8.485 27.562 1.00 90.94 201 ILE A C 1
ATOM 1560 O O . ILE A 1 201 ? -28.754 9.007 26.608 1.00 90.94 201 ILE A O 1
ATOM 1564 N N . GLY A 1 202 ? -28.760 8.379 28.760 1.00 87.81 202 GLY A N 1
ATOM 1565 C CA . GLY A 1 202 ? -30.076 8.941 29.077 1.00 87.81 202 GLY A CA 1
ATOM 1566 C C . GLY A 1 202 ? -31.255 8.202 28.430 1.00 87.81 202 GLY A C 1
ATOM 1567 O O . GLY A 1 202 ? -32.390 8.681 28.475 1.00 87.81 202 GLY A O 1
ATOM 1568 N N . HIS A 1 203 ? -31.009 7.028 27.842 1.00 85.50 203 HIS A N 1
ATOM 1569 C CA . HIS A 1 203 ? -32.006 6.196 27.173 1.00 85.50 203 HIS A CA 1
ATOM 1570 C C . HIS A 1 203 ? -31.756 4.714 27.443 1.00 85.50 203 HIS A C 1
ATOM 1572 O O . HIS A 1 203 ? -30.634 4.292 27.710 1.00 85.50 203 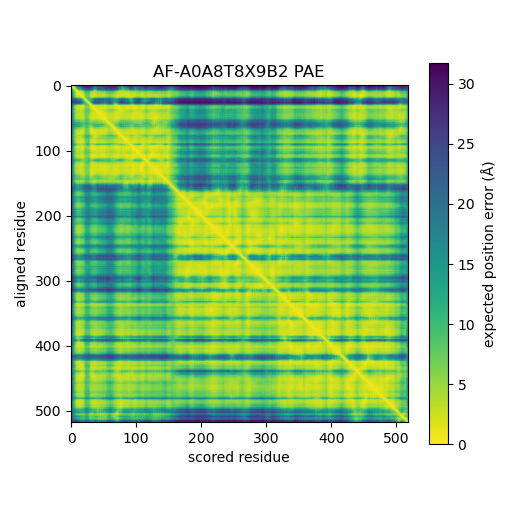HIS A O 1
ATOM 1578 N N . ARG A 1 204 ? -32.814 3.904 27.325 1.00 90.00 204 ARG A N 1
ATOM 1579 C CA . ARG A 1 204 ? -32.692 2.449 27.427 1.00 90.00 204 ARG A CA 1
ATOM 1580 C C . ARG A 1 204 ? -31.836 1.919 26.276 1.00 90.00 204 ARG A C 1
ATOM 1582 O O . ARG A 1 204 ? -32.134 2.200 25.116 1.00 90.00 204 ARG A O 1
ATOM 1589 N N . ILE A 1 205 ? -30.847 1.102 26.611 1.00 93.81 205 ILE A N 1
ATOM 1590 C CA . ILE A 1 205 ? -29.966 0.408 25.671 1.00 93.81 205 ILE A CA 1
ATOM 1591 C C . ILE A 1 205 ? -29.907 -1.087 26.006 1.00 93.81 205 ILE A C 1
ATOM 1593 O O . ILE A 1 205 ? -30.408 -1.525 27.042 1.00 93.81 205 ILE A O 1
ATOM 1597 N N . ILE A 1 206 ? -29.335 -1.881 25.105 1.00 95.06 206 ILE A N 1
ATOM 1598 C CA . ILE A 1 206 ? -29.001 -3.288 25.341 1.00 95.06 206 ILE A CA 1
ATOM 1599 C C . ILE A 1 206 ? -27.491 -3.431 25.193 1.00 95.06 206 ILE A C 1
ATOM 1601 O O . ILE A 1 206 ? -26.957 -3.110 24.133 1.00 95.06 206 ILE A O 1
ATOM 1605 N N . ILE A 1 207 ? -26.815 -3.934 26.227 1.00 95.25 207 ILE A N 1
ATOM 1606 C CA . ILE A 1 207 ? -25.377 -4.220 26.185 1.00 95.25 207 ILE A CA 1
ATOM 1607 C C . ILE A 1 207 ? -25.162 -5.729 26.062 1.00 95.25 207 ILE A C 1
ATOM 1609 O O . ILE A 1 207 ? -25.539 -6.501 26.945 1.00 95.25 207 ILE A O 1
ATOM 1613 N N . HIS A 1 208 ? -24.509 -6.149 24.981 1.00 96.38 208 HIS A N 1
ATOM 1614 C CA . HIS A 1 208 ? -23.949 -7.492 24.853 1.00 96.38 208 HIS A CA 1
ATOM 1615 C C . HIS A 1 208 ? -22.482 -7.456 25.258 1.00 96.38 208 HIS A C 1
ATOM 1617 O O . HIS A 1 208 ? -21.624 -7.012 24.497 1.00 96.38 208 HIS A O 1
ATOM 1623 N N . ASN A 1 209 ? -22.211 -7.884 26.486 1.00 95.50 209 ASN A N 1
ATOM 1624 C CA . ASN A 1 209 ? -20.893 -7.751 27.084 1.00 95.50 209 ASN A CA 1
ATOM 1625 C C . ASN A 1 209 ? -19.916 -8.841 26.612 1.00 95.50 209 ASN A C 1
ATOM 1627 O O . ASN A 1 209 ? -20.315 -9.991 26.404 1.00 95.50 209 ASN A O 1
ATOM 1631 N N . TRP A 1 210 ? -18.633 -8.491 26.521 1.00 96.12 210 TRP A N 1
ATOM 1632 C CA . TRP A 1 210 ? -17.572 -9.452 26.244 1.00 96.12 210 TRP A CA 1
ATOM 1633 C C . TRP A 1 210 ? -17.285 -10.311 27.493 1.00 96.12 210 TRP A C 1
ATOM 1635 O O . TRP A 1 210 ? -17.414 -9.824 28.627 1.00 96.12 210 TRP A O 1
ATOM 1645 N N . PRO A 1 211 ? -16.892 -11.588 27.342 1.00 95.81 211 PRO A N 1
ATOM 1646 C CA . PRO A 1 211 ? -16.578 -12.446 28.483 1.00 95.81 211 PRO A CA 1
ATOM 1647 C C . PRO A 1 211 ? -15.353 -11.966 29.283 1.00 95.81 211 PRO A C 1
ATOM 1649 O O . PRO A 1 211 ? -14.306 -11.690 28.711 1.00 95.81 211 PRO A O 1
ATOM 1652 N N . ALA A 1 212 ? -15.448 -11.968 30.619 1.00 92.62 212 ALA A N 1
ATOM 1653 C CA . ALA A 1 212 ? -14.413 -11.455 31.537 1.00 92.62 212 ALA A CA 1
ATOM 1654 C C . ALA A 1 212 ? -13.054 -12.175 31.495 1.00 92.62 212 ALA A C 1
ATOM 1656 O O . ALA A 1 212 ? -12.058 -11.641 31.967 1.00 92.62 212 ALA A O 1
ATOM 1657 N N . HIS A 1 213 ? -13.019 -13.409 30.994 1.00 91.50 213 HIS A N 1
ATOM 1658 C CA . HIS A 1 213 ? -11.828 -14.267 30.998 1.00 91.50 213 HIS A CA 1
ATOM 1659 C C . HIS A 1 213 ? -11.279 -14.520 29.589 1.00 91.50 213 HIS A C 1
ATOM 1661 O O . HIS A 1 213 ? -10.545 -15.484 29.383 1.00 91.50 213 HIS A O 1
ATOM 1667 N N . GLN A 1 214 ? -11.701 -13.726 28.605 1.00 93.69 214 GLN A N 1
ATOM 1668 C CA . GLN A 1 214 ? -11.219 -13.816 27.230 1.00 93.69 214 GLN A CA 1
ATOM 1669 C C . GLN A 1 214 ? -10.400 -12.578 26.888 1.00 93.69 214 GLN A C 1
ATOM 1671 O O . GLN A 1 214 ? -10.685 -11.493 27.389 1.00 93.69 214 GLN A O 1
ATOM 1676 N N . GLU A 1 215 ? -9.421 -12.759 26.001 1.00 94.50 215 GLU A N 1
ATOM 1677 C CA . GLU A 1 215 ? -8.736 -11.644 25.350 1.00 94.50 215 GLU A CA 1
ATOM 1678 C C . GLU A 1 215 ? -9.757 -10.665 24.754 1.00 94.50 215 GLU A C 1
ATOM 1680 O O . GLU A 1 215 ? -10.794 -11.120 24.249 1.00 94.50 215 GLU A O 1
ATOM 1685 N N . PRO A 1 216 ? -9.474 -9.352 24.770 1.00 95.12 216 PRO A N 1
ATOM 1686 C CA . PRO A 1 216 ? -10.243 -8.363 24.029 1.00 95.12 216 PRO A CA 1
ATOM 1687 C C . PRO A 1 216 ? -10.484 -8.775 22.576 1.00 95.12 216 PRO A C 1
ATOM 1689 O O . PRO A 1 216 ? -9.700 -9.504 21.968 1.00 95.12 216 PRO A O 1
ATOM 1692 N N . CYS A 1 217 ? -11.557 -8.259 21.987 1.00 95.38 217 CYS A N 1
ATOM 1693 C CA . CYS A 1 217 ? -11.849 -8.458 20.578 1.00 95.38 217 CYS A CA 1
ATOM 1694 C C . CYS A 1 217 ? -10.694 -7.924 19.717 1.00 95.38 217 CYS A C 1
ATOM 1696 O O . CYS A 1 217 ? -10.346 -6.742 19.787 1.00 95.38 217 CYS A O 1
ATOM 1698 N N . SER A 1 218 ? -10.130 -8.779 18.860 1.00 94.50 218 SER A N 1
ATOM 1699 C CA . SER A 1 218 ? -9.149 -8.343 17.862 1.00 94.50 218 SER A CA 1
ATOM 1700 C C . SER A 1 218 ? -9.815 -7.528 16.747 1.00 94.50 218 SER A C 1
ATOM 1702 O O . SER A 1 218 ? -11.025 -7.632 16.519 1.00 94.50 218 SER A O 1
ATOM 1704 N N . ARG A 1 219 ? -9.037 -6.747 15.984 1.00 93.62 219 ARG A N 1
ATOM 1705 C CA . ARG A 1 219 ? -9.577 -5.982 14.842 1.00 93.62 219 ARG A CA 1
ATOM 1706 C C . ARG A 1 219 ? -10.102 -6.870 13.715 1.00 93.62 219 ARG A C 1
ATOM 1708 O O . ARG A 1 219 ? -11.147 -6.563 13.146 1.00 93.62 219 ARG A O 1
ATOM 1715 N N . ALA A 1 220 ? -9.478 -8.023 13.476 1.00 92.94 220 ALA A N 1
ATOM 1716 C CA . ALA A 1 220 ? -9.997 -9.021 12.539 1.00 92.94 220 ALA A CA 1
ATOM 1717 C C . ALA A 1 220 ? -11.344 -9.614 13.000 1.00 92.94 220 ALA A C 1
ATOM 1719 O O . ALA A 1 220 ? -12.259 -9.792 12.193 1.00 92.94 220 ALA A O 1
ATOM 1720 N N . GLN A 1 221 ? -11.497 -9.903 14.300 1.00 94.69 221 GLN A N 1
ATOM 1721 C CA . GLN A 1 221 ? -12.774 -10.360 14.862 1.00 94.69 221 GLN A CA 1
ATOM 1722 C C . GLN A 1 221 ? -13.844 -9.273 14.777 1.00 94.69 221 GLN A C 1
ATOM 1724 O O . GLN A 1 221 ? -14.968 -9.566 14.375 1.00 94.69 221 GLN A O 1
ATOM 1729 N N . LEU A 1 222 ? -13.489 -8.027 15.093 1.00 95.69 222 LEU A N 1
ATOM 1730 C CA . LEU A 1 222 ? -14.390 -6.886 14.996 1.00 95.69 222 LEU A CA 1
ATOM 1731 C C . LEU A 1 222 ? -14.872 -6.672 13.558 1.00 95.69 222 LEU A C 1
ATOM 1733 O O . LEU A 1 222 ? -16.070 -6.487 13.354 1.00 95.69 222 LEU A O 1
ATOM 1737 N N . TYR A 1 223 ? -13.985 -6.778 12.563 1.00 94.88 223 TYR A N 1
ATOM 1738 C CA . TYR A 1 223 ? -14.368 -6.693 11.154 1.00 94.88 223 TYR A CA 1
ATOM 1739 C C . TYR A 1 223 ? -15.425 -7.746 10.803 1.00 94.88 223 TYR A C 1
ATOM 1741 O O . TYR A 1 223 ? -16.517 -7.414 10.340 1.00 94.88 223 TYR A O 1
ATOM 1749 N N . ARG A 1 224 ? -15.149 -9.025 11.086 1.00 94.56 224 ARG A N 1
ATOM 1750 C CA . ARG A 1 224 ? -16.078 -10.130 10.786 1.00 94.56 224 ARG A CA 1
ATOM 1751 C C . ARG A 1 224 ? -17.383 -10.025 11.577 1.00 94.56 224 ARG A C 1
ATOM 1753 O O . ARG A 1 224 ? -18.448 -10.348 11.048 1.00 94.56 224 ARG A O 1
ATOM 1760 N N . MET A 1 225 ? -17.322 -9.536 12.813 1.00 95.56 225 MET A N 1
ATOM 1761 C CA . MET A 1 225 ? -18.497 -9.272 13.638 1.00 95.56 225 MET A CA 1
ATOM 1762 C C . MET A 1 225 ? -19.349 -8.158 13.027 1.00 95.56 225 MET A C 1
ATOM 1764 O O . MET A 1 225 ? -20.548 -8.358 12.844 1.00 95.56 225 MET A O 1
ATOM 1768 N N . PHE A 1 226 ? -18.744 -7.035 12.628 1.00 95.38 226 PHE A N 1
ATOM 1769 C CA . PHE A 1 226 ? -19.425 -5.957 11.909 1.00 95.38 226 PHE A CA 1
ATOM 1770 C C . PHE A 1 226 ? -20.122 -6.482 10.652 1.00 95.38 226 PHE A C 1
ATOM 1772 O O . PHE A 1 226 ? -21.310 -6.227 10.468 1.00 95.38 226 PHE A O 1
ATOM 1779 N N . GLN A 1 227 ? -19.442 -7.286 9.827 1.00 93.75 227 GLN A N 1
ATOM 1780 C CA . GLN A 1 227 ? -20.055 -7.865 8.626 1.00 93.75 227 GLN A CA 1
ATOM 1781 C C . GLN A 1 227 ? -21.302 -8.712 8.942 1.00 93.75 227 GLN A C 1
ATOM 1783 O O . GLN A 1 227 ? -22.231 -8.748 8.132 1.00 93.75 227 GLN A O 1
ATOM 1788 N N . ALA A 1 228 ? -21.357 -9.347 10.118 1.00 93.62 228 ALA A N 1
ATOM 1789 C CA . ALA A 1 228 ? -22.502 -10.136 10.562 1.00 93.62 228 ALA A CA 1
ATOM 1790 C C . ALA A 1 228 ? -23.655 -9.300 11.150 1.00 93.62 228 ALA A C 1
ATOM 1792 O O . ALA A 1 228 ? -24.814 -9.677 10.972 1.00 93.62 228 ALA A O 1
ATOM 1793 N N . VAL A 1 229 ? -23.363 -8.194 11.849 1.00 94.62 229 VAL A N 1
ATOM 1794 C CA . VAL A 1 229 ? -24.385 -7.417 12.585 1.00 94.62 229 VAL A CA 1
ATOM 1795 C C . VAL A 1 229 ? -24.785 -6.101 11.929 1.00 94.62 229 VAL A C 1
ATOM 1797 O O . VAL A 1 229 ? -25.772 -5.512 12.352 1.00 94.62 229 VAL A O 1
ATOM 1800 N N . LYS A 1 230 ? -24.051 -5.615 10.924 1.00 94.12 230 LYS A N 1
ATOM 1801 C CA . LYS A 1 230 ? -24.246 -4.273 10.359 1.00 94.12 230 LYS A CA 1
ATOM 1802 C C . LYS A 1 230 ? -25.691 -3.990 9.934 1.00 94.12 230 LYS A C 1
ATOM 1804 O O . LYS A 1 230 ? -26.335 -4.778 9.234 1.00 94.12 230 LYS A O 1
ATOM 1809 N N . ILE A 1 231 ? -26.172 -2.806 10.297 1.00 95.00 231 ILE A N 1
ATOM 1810 C CA . ILE A 1 231 ? -27.430 -2.239 9.816 1.00 95.00 231 ILE A CA 1
ATOM 1811 C C . ILE A 1 231 ? -27.184 -1.764 8.387 1.00 95.00 231 ILE A C 1
ATOM 1813 O O . ILE A 1 231 ? -26.374 -0.866 8.166 1.00 95.00 231 ILE A O 1
ATOM 1817 N N . ARG A 1 232 ? -27.866 -2.377 7.418 1.00 92.12 232 ARG A N 1
ATOM 1818 C CA . ARG A 1 232 ? -27.708 -2.086 5.988 1.00 92.12 232 ARG A CA 1
ATOM 1819 C C . ARG A 1 232 ? -29.051 -1.995 5.283 1.00 92.12 232 ARG A C 1
ATOM 1821 O O . ARG A 1 232 ? -30.007 -2.668 5.670 1.00 92.12 232 ARG A O 1
ATOM 1828 N N . HIS A 1 233 ? -29.088 -1.234 4.194 1.00 90.81 233 HIS A N 1
ATOM 1829 C CA . HIS A 1 233 ? -30.271 -1.067 3.348 1.00 90.81 233 HIS A CA 1
ATOM 1830 C C . HIS A 1 233 ? -29.936 -1.392 1.898 1.00 90.81 233 HIS A C 1
ATOM 1832 O O . HIS A 1 233 ? -28.812 -1.203 1.454 1.00 90.81 233 HIS A O 1
ATOM 1838 N N . ARG A 1 234 ? -30.921 -1.873 1.136 1.00 86.38 234 ARG A N 1
ATOM 1839 C CA . ARG A 1 234 ? -30.718 -2.288 -0.264 1.00 86.38 234 ARG A CA 1
ATOM 1840 C C . ARG A 1 234 ? -30.269 -1.138 -1.176 1.00 86.38 234 ARG A C 1
ATOM 1842 O O . ARG A 1 234 ? -29.518 -1.359 -2.126 1.00 86.38 234 ARG A O 1
ATOM 1849 N N . ASP A 1 235 ? -30.741 0.069 -0.880 1.00 87.19 235 ASP A N 1
ATOM 1850 C CA . ASP A 1 235 ? -30.542 1.251 -1.719 1.00 87.19 235 ASP A CA 1
ATOM 1851 C C . ASP A 1 235 ? -29.458 2.202 -1.191 1.00 87.19 235 ASP A C 1
ATOM 1853 O O . ASP A 1 235 ? -29.285 3.291 -1.734 1.00 87.19 235 ASP A O 1
ATOM 1857 N N . ILE A 1 236 ? -28.729 1.781 -0.153 1.00 88.19 236 ILE A N 1
ATOM 1858 C CA . ILE A 1 236 ? -27.681 2.550 0.519 1.00 88.19 236 ILE A CA 1
ATOM 1859 C C . ILE A 1 236 ? -26.412 1.702 0.564 1.00 88.19 236 ILE A C 1
ATOM 1861 O O . ILE A 1 236 ? -26.429 0.561 1.029 1.00 88.19 236 ILE A O 1
ATOM 1865 N N . ASP A 1 237 ? -25.306 2.266 0.096 1.00 87.44 237 ASP A N 1
ATOM 1866 C CA . ASP A 1 237 ? -24.026 1.564 0.012 1.00 87.44 237 ASP A CA 1
ATOM 1867 C C . ASP A 1 237 ? -23.274 1.561 1.353 1.00 87.44 237 ASP A C 1
ATOM 1869 O O . ASP A 1 237 ? -22.345 0.782 1.522 1.00 87.44 237 ASP A O 1
ATOM 1873 N N . GLU A 1 238 ? -23.726 2.341 2.338 1.00 89.25 238 GLU A N 1
ATOM 1874 C CA . GLU A 1 238 ? -23.183 2.388 3.700 1.00 89.25 238 GLU A CA 1
ATOM 1875 C C . GLU A 1 238 ? -23.951 1.511 4.695 1.00 89.25 238 GLU A C 1
ATOM 1877 O O . GLU A 1 238 ? -25.181 1.402 4.660 1.00 89.25 238 GLU A O 1
ATOM 1882 N N . ALA A 1 239 ? -23.212 0.966 5.653 1.00 92.44 239 ALA A N 1
ATOM 1883 C CA . ALA A 1 239 ? -23.721 0.177 6.753 1.00 92.44 239 ALA A CA 1
ATOM 1884 C C . ALA A 1 239 ? -23.047 0.563 8.074 1.00 92.44 239 ALA A C 1
ATOM 1886 O O . ALA A 1 239 ? -21.901 1.018 8.096 1.00 92.44 239 ALA A O 1
ATOM 1887 N N . PHE A 1 240 ? -23.771 0.366 9.176 1.00 94.50 240 PHE A N 1
ATOM 1888 C CA . PHE A 1 240 ? -23.393 0.911 10.480 1.00 94.50 240 PHE A CA 1
ATOM 1889 C C . PHE A 1 240 ? -23.590 -0.094 11.617 1.00 94.50 240 PHE A C 1
ATOM 1891 O O . PHE A 1 240 ? -24.489 -0.934 11.562 1.00 94.50 240 PHE A O 1
ATOM 1898 N N . ALA A 1 241 ? -22.779 0.015 12.667 1.00 95.94 241 ALA A N 1
ATOM 1899 C CA . ALA A 1 241 ? -22.968 -0.685 13.937 1.00 95.94 241 ALA A CA 1
ATOM 1900 C C . ALA A 1 241 ? -22.405 0.149 15.100 1.00 95.94 241 ALA A C 1
ATOM 1902 O O . ALA A 1 241 ? -21.661 1.106 14.875 1.00 95.94 241 ALA A O 1
ATOM 1903 N N . LEU A 1 242 ? -22.763 -0.218 16.332 1.00 96.38 242 LEU A N 1
ATOM 1904 C CA . LEU A 1 242 ? -22.262 0.412 17.551 1.00 96.38 242 LEU A CA 1
ATOM 1905 C C . LEU A 1 242 ? -21.575 -0.616 18.448 1.00 96.38 242 LEU A C 1
ATOM 1907 O O . LEU A 1 242 ? -22.097 -1.711 18.675 1.00 96.38 242 LEU A O 1
ATOM 1911 N N . PHE A 1 243 ? -20.434 -0.215 18.990 1.00 96.88 243 PHE A N 1
ATOM 1912 C CA . PHE A 1 243 ? -19.606 -1.006 19.882 1.00 96.88 243 PHE A CA 1
ATOM 1913 C C . PHE A 1 243 ? -19.247 -0.221 21.147 1.00 96.88 243 PHE A C 1
ATOM 1915 O O . PHE A 1 243 ? -19.419 0.996 21.199 1.00 96.88 243 PHE A O 1
ATOM 1922 N N . ILE A 1 244 ? -18.755 -0.928 22.161 1.00 96.88 244 ILE A N 1
ATOM 1923 C CA . ILE A 1 244 ? -18.127 -0.339 23.351 1.00 96.88 244 ILE A CA 1
ATOM 1924 C C . ILE A 1 244 ? -16.658 -0.733 23.327 1.00 96.88 244 ILE A C 1
ATOM 1926 O O . ILE A 1 244 ? -16.355 -1.919 23.179 1.00 96.88 244 ILE A O 1
ATOM 1930 N N . ASP A 1 245 ? -15.771 0.240 23.485 1.00 94.50 245 ASP A N 1
ATOM 1931 C CA . ASP A 1 245 ? -14.338 0.001 23.636 1.00 94.50 245 ASP A CA 1
ATOM 1932 C C . ASP A 1 245 ? -13.766 0.809 24.808 1.00 94.50 245 ASP A C 1
ATOM 1934 O O . ASP A 1 245 ? -14.472 1.626 25.403 1.00 94.50 245 ASP A O 1
ATOM 1938 N N . GLU A 1 246 ? -12.506 0.551 25.142 1.00 90.44 246 GLU A N 1
ATOM 1939 C CA . GLU A 1 246 ? -11.737 1.255 26.170 1.00 90.44 246 GLU A CA 1
ATOM 1940 C C . GLU A 1 246 ? -10.346 1.611 25.647 1.00 90.44 246 GLU A C 1
ATOM 1942 O O . GLU A 1 246 ? -9.693 0.794 24.986 1.00 90.44 246 GLU A O 1
ATOM 1947 N N . ASP A 1 247 ? -9.913 2.821 25.986 1.00 83.88 247 ASP A N 1
ATOM 1948 C CA . ASP A 1 247 ? -8.565 3.351 25.783 1.00 83.88 247 ASP A CA 1
ATOM 1949 C C . ASP A 1 247 ? -8.044 4.017 27.078 1.00 83.88 247 ASP A C 1
ATOM 1951 O O . ASP A 1 247 ? -8.592 3.798 28.163 1.00 83.88 247 ASP A O 1
ATOM 1955 N N . SER A 1 248 ? -6.972 4.813 26.988 1.00 77.25 248 SER A N 1
ATOM 1956 C CA . SER A 1 248 ? -6.385 5.534 28.129 1.00 77.25 248 SER A CA 1
ATOM 1957 C C . SER A 1 248 ? -7.320 6.556 28.787 1.00 77.25 248 SER A C 1
ATOM 1959 O O . SER A 1 248 ? -7.123 6.883 29.958 1.00 77.25 248 SER A O 1
ATOM 1961 N N . GLU A 1 249 ? -8.337 7.055 28.081 1.00 81.31 249 GLU A N 1
ATOM 1962 C CA . GLU A 1 249 ? -9.308 8.025 28.598 1.00 81.31 249 GLU A CA 1
ATOM 1963 C C . GLU A 1 249 ? -10.542 7.356 29.230 1.00 81.31 249 GLU A C 1
ATOM 1965 O O . GLU A 1 249 ? -11.309 8.008 29.946 1.00 81.31 249 GLU A O 1
ATOM 1970 N N . GLY A 1 250 ? -10.725 6.049 29.014 1.00 87.00 250 GLY A N 1
ATOM 1971 C CA . GLY A 1 250 ? -11.780 5.238 29.618 1.00 87.00 250 GLY A CA 1
ATOM 1972 C C . GLY A 1 250 ? -12.684 4.550 28.596 1.00 87.00 250 GLY A C 1
ATOM 1973 O O . GLY A 1 250 ? -12.252 4.188 27.508 1.00 87.00 250 GLY A O 1
ATOM 1974 N N . TYR A 1 251 ? -13.946 4.315 28.972 1.00 91.50 251 TYR A N 1
ATOM 1975 C CA . TYR A 1 251 ? -14.922 3.600 28.140 1.00 91.50 251 TYR A CA 1
ATOM 1976 C C . TYR A 1 251 ? -15.653 4.548 27.195 1.00 91.50 251 TYR A C 1
ATOM 1978 O O . TYR A 1 251 ? -16.279 5.511 27.644 1.00 91.50 251 TYR A O 1
ATOM 1986 N N . HIS A 1 252 ? -15.706 4.185 25.916 1.00 92.12 252 HIS A N 1
ATOM 1987 C CA . HIS A 1 252 ? -16.330 4.992 24.870 1.00 92.12 252 HIS A CA 1
ATOM 1988 C C . HIS A 1 252 ? -17.273 4.172 23.999 1.00 92.12 252 HIS A C 1
ATOM 1990 O O . HIS A 1 252 ? -17.155 2.950 23.875 1.00 92.12 252 HIS A O 1
ATOM 1996 N N . ILE A 1 253 ? -18.211 4.863 23.348 1.00 93.88 253 ILE A N 1
ATOM 1997 C CA . ILE A 1 253 ? -19.042 4.255 22.309 1.00 93.88 253 ILE A CA 1
ATOM 1998 C C . ILE A 1 253 ? -18.370 4.455 20.967 1.00 93.88 253 ILE A C 1
ATOM 2000 O O . ILE A 1 253 ? -18.158 5.579 20.520 1.00 93.88 253 ILE A O 1
ATOM 2004 N N . VAL A 1 254 ? -18.086 3.345 20.303 1.00 93.69 254 VAL A N 1
ATOM 2005 C CA . VAL A 1 254 ? -17.435 3.332 19.003 1.00 93.69 254 VAL A CA 1
ATOM 2006 C C . VAL A 1 254 ? -18.486 3.074 17.936 1.00 93.69 254 VAL A C 1
ATOM 2008 O O . VAL A 1 254 ? -19.126 2.020 17.897 1.00 93.69 254 VAL A O 1
ATOM 2011 N N . ARG A 1 255 ? -18.682 4.044 17.045 1.00 93.62 255 ARG A N 1
ATOM 2012 C CA . ARG A 1 255 ? -19.435 3.824 15.811 1.00 93.62 255 ARG A CA 1
ATOM 2013 C C . ARG A 1 255 ? -18.529 3.150 14.793 1.00 93.62 255 ARG A C 1
ATOM 2015 O O . ARG A 1 255 ? -17.396 3.566 14.582 1.00 93.62 255 ARG A O 1
ATOM 2022 N N . ALA A 1 256 ? -19.067 2.143 14.127 1.00 94.56 256 ALA A N 1
ATOM 2023 C CA . ALA A 1 256 ? -18.416 1.485 13.013 1.00 94.56 256 ALA A CA 1
ATOM 2024 C C . ALA A 1 256 ? -19.185 1.774 11.727 1.00 94.56 256 ALA A C 1
ATOM 2026 O O . ALA A 1 256 ? -20.409 1.610 11.684 1.00 94.56 256 ALA A O 1
ATOM 2027 N N . ARG A 1 257 ? -18.468 2.193 10.686 1.00 92.50 257 ARG A N 1
ATOM 2028 C CA . ARG A 1 257 ? -18.998 2.483 9.352 1.00 92.50 257 ARG A CA 1
ATOM 2029 C C . ARG A 1 257 ? -18.245 1.663 8.315 1.00 92.50 257 ARG A C 1
ATOM 2031 O O . ARG A 1 257 ? -17.024 1.654 8.291 1.00 92.50 257 ARG A O 1
ATOM 2038 N N . GLY A 1 258 ? -18.969 1.005 7.426 1.00 89.94 258 GLY A N 1
ATOM 2039 C CA . GLY A 1 258 ? -18.383 0.268 6.308 1.00 89.94 258 GLY A CA 1
ATOM 2040 C C . GLY A 1 258 ? -19.397 0.114 5.187 1.00 89.94 258 GLY A C 1
ATOM 2041 O O . GLY A 1 258 ? -20.492 0.671 5.263 1.00 89.94 258 GLY A O 1
ATOM 2042 N N . ALA A 1 259 ? -19.075 -0.656 4.152 1.00 86.94 259 ALA A N 1
ATOM 2043 C CA . ALA A 1 259 ? -20.012 -0.845 3.051 1.00 86.94 259 ALA A CA 1
ATOM 2044 C C . ALA A 1 259 ? -21.109 -1.877 3.364 1.00 86.94 259 ALA A C 1
ATOM 2046 O O . ALA A 1 259 ? -20.892 -2.893 4.036 1.00 86.94 259 ALA A O 1
ATOM 2047 N N . SER A 1 260 ? -22.297 -1.677 2.795 1.00 83.00 260 SER A N 1
ATOM 2048 C CA . SER A 1 260 ? -23.394 -2.654 2.752 1.00 83.00 260 SER A CA 1
ATOM 2049 C C . SER A 1 260 ? -22.990 -3.941 2.018 1.00 83.00 260 SER A C 1
ATOM 2051 O O . SER A 1 260 ? -23.412 -5.039 2.414 1.00 83.00 260 SER A O 1
ATOM 2053 N N . GLY A 1 261 ? -22.120 -3.809 1.015 1.00 77.00 261 GLY A N 1
ATOM 2054 C CA . GLY A 1 261 ? -21.436 -4.862 0.263 1.00 77.00 261 GLY A CA 1
ATOM 2055 C C . GLY A 1 261 ? -20.320 -4.250 -0.592 1.00 77.00 261 GLY A C 1
ATOM 2056 O O . GLY A 1 261 ? -20.270 -3.032 -0.732 1.00 77.00 261 GLY A O 1
ATOM 2057 N N . TYR A 1 262 ? -19.427 -5.067 -1.154 1.00 73.44 262 TYR A N 1
ATOM 2058 C CA . TYR A 1 262 ? -18.343 -4.549 -1.994 1.00 73.44 262 TYR A CA 1
ATOM 2059 C C . TYR A 1 262 ? -18.907 -3.999 -3.306 1.00 73.44 262 TYR A C 1
ATOM 2061 O O . TYR A 1 262 ? -19.505 -4.756 -4.077 1.00 73.44 262 TYR A O 1
ATOM 2069 N N . SER A 1 263 ? -18.736 -2.701 -3.574 1.00 64.75 263 SER A N 1
ATOM 2070 C CA . SER A 1 263 ? -19.046 -2.152 -4.890 1.00 64.75 263 SER A CA 1
ATOM 2071 C C . SER A 1 263 ? -17.830 -2.229 -5.810 1.00 64.75 263 SER A C 1
ATOM 2073 O O . SER A 1 263 ? -16.675 -2.312 -5.398 1.00 64.75 263 SER A O 1
ATOM 2075 N N . VAL A 1 264 ? -18.119 -2.212 -7.109 1.00 58.03 264 VAL A N 1
ATOM 2076 C CA . VAL A 1 264 ? -17.112 -2.232 -8.177 1.00 58.03 264 VAL A CA 1
ATOM 2077 C C . VAL A 1 264 ? -16.443 -0.856 -8.338 1.00 58.03 264 VAL A C 1
ATOM 2079 O O . VAL A 1 264 ? -15.462 -0.728 -9.065 1.00 58.03 264 VAL A O 1
ATOM 2082 N N . PHE A 1 265 ? -16.974 0.185 -7.687 1.00 57.12 265 PHE A N 1
ATOM 2083 C CA . PHE A 1 265 ? -16.647 1.578 -7.985 1.00 57.12 265 PHE A CA 1
ATOM 2084 C C . PHE A 1 265 ? -15.866 2.306 -6.880 1.00 57.12 265 PHE A C 1
ATOM 2086 O O . PHE A 1 265 ? -15.292 3.350 -7.188 1.00 57.12 265 PHE A O 1
ATOM 2093 N N . ASP A 1 266 ? -15.810 1.795 -5.640 1.00 63.59 266 ASP A N 1
ATOM 2094 C CA . ASP A 1 266 ? -15.043 2.418 -4.545 1.00 63.59 266 ASP A CA 1
ATOM 2095 C C . ASP A 1 266 ? -14.094 1.407 -3.859 1.00 63.59 266 ASP A C 1
ATOM 2097 O O . ASP A 1 266 ? -14.550 0.473 -3.196 1.00 63.59 266 ASP A O 1
ATOM 2101 N N . PRO A 1 267 ? -12.762 1.594 -3.959 1.00 58.88 267 PRO A N 1
ATOM 2102 C CA . PRO A 1 267 ? -11.769 0.795 -3.232 1.00 58.88 267 PRO A CA 1
ATOM 2103 C C . PRO A 1 267 ? -11.949 0.803 -1.705 1.00 58.88 267 PRO A C 1
ATOM 2105 O O . PRO A 1 267 ? -11.490 -0.113 -1.024 1.00 58.88 267 PRO A O 1
ATOM 2108 N N . ARG A 1 268 ? -12.617 1.823 -1.146 1.00 58.41 268 ARG A N 1
ATOM 2109 C CA . ARG A 1 268 ? -12.886 1.938 0.296 1.00 58.41 268 ARG A CA 1
ATOM 2110 C C . ARG A 1 268 ? -13.996 1.013 0.778 1.00 58.41 268 ARG A C 1
ATOM 2112 O O . ARG A 1 268 ? -14.111 0.823 1.985 1.00 58.41 268 ARG A O 1
ATOM 2119 N N . ASP A 1 269 ? -14.755 0.384 -0.119 1.00 69.31 269 ASP A N 1
ATOM 2120 C CA . ASP A 1 269 ? -15.888 -0.466 0.265 1.00 69.31 269 ASP A CA 1
ATOM 2121 C C . ASP A 1 269 ? -15.505 -1.686 1.102 1.00 69.31 269 ASP A C 1
ATOM 2123 O O . ASP A 1 269 ? -16.354 -2.301 1.748 1.00 69.31 269 ASP A O 1
ATOM 2127 N N . LYS A 1 270 ? -14.223 -2.045 1.107 1.00 78.25 270 LYS A N 1
ATOM 2128 C CA . LYS A 1 270 ? -13.723 -3.181 1.875 1.00 78.25 270 LYS A CA 1
ATOM 2129 C C . LYS A 1 270 ? -13.257 -2.808 3.277 1.00 78.25 270 LYS A C 1
ATOM 2131 O O . LYS A 1 270 ? -13.054 -3.710 4.080 1.00 78.25 270 LYS A O 1
ATOM 2136 N N . ARG A 1 271 ? -13.099 -1.520 3.589 1.00 85.31 271 ARG A N 1
ATOM 2137 C CA . ARG A 1 271 ? -12.611 -1.056 4.894 1.00 85.31 271 ARG A CA 1
ATOM 2138 C C . ARG A 1 271 ? -13.757 -0.858 5.876 1.00 85.31 271 ARG A C 1
ATOM 2140 O O . ARG A 1 271 ? -14.905 -0.621 5.496 1.00 85.31 271 ARG A O 1
ATOM 2147 N N . LEU A 1 272 ? -13.408 -0.926 7.151 1.00 91.12 272 LEU A N 1
ATOM 2148 C CA . LEU A 1 272 ? -14.262 -0.528 8.259 1.00 91.12 272 LEU A CA 1
ATOM 2149 C C . LEU A 1 272 ? -13.625 0.680 8.953 1.00 91.12 272 LEU A C 1
ATOM 2151 O O . LEU A 1 272 ? -12.452 0.639 9.278 1.00 91.12 272 LEU A O 1
ATOM 2155 N N . GLU A 1 273 ? -14.375 1.750 9.161 1.00 91.62 273 GLU A N 1
ATOM 2156 C CA . GLU A 1 273 ? -13.936 2.979 9.833 1.00 91.62 273 GLU A CA 1
ATOM 2157 C C . GLU A 1 273 ? -14.533 3.001 11.246 1.00 91.62 273 GLU A C 1
ATOM 2159 O O . GLU A 1 273 ? -15.753 2.847 11.396 1.00 91.62 273 GLU A O 1
ATOM 2164 N N . LEU A 1 274 ? -13.694 3.168 12.273 1.00 91.75 274 LEU A N 1
ATOM 2165 C CA . LEU A 1 274 ? -14.125 3.305 13.666 1.00 91.75 274 LEU A CA 1
ATOM 2166 C C . LEU A 1 274 ? -13.943 4.730 14.163 1.00 91.75 274 LEU A C 1
ATOM 2168 O O . LEU A 1 274 ? -12.842 5.256 14.137 1.00 91.75 274 LEU A O 1
ATOM 2172 N N . GLY A 1 275 ? -14.997 5.330 14.705 1.00 90.12 275 GLY A N 1
ATOM 2173 C CA . GLY A 1 275 ? -14.893 6.629 15.363 1.00 90.12 275 GLY A CA 1
ATOM 2174 C C . GLY A 1 275 ? -15.641 6.657 16.683 1.00 90.12 275 GLY A C 1
ATOM 2175 O O . GLY A 1 275 ? -16.616 5.927 16.865 1.00 90.12 275 GLY A O 1
ATOM 2176 N N . THR A 1 276 ? -15.236 7.541 17.585 1.00 90.75 276 THR A N 1
ATOM 2177 C CA . THR A 1 276 ? -15.957 7.768 18.840 1.00 90.75 276 THR A CA 1
ATOM 2178 C C . THR A 1 276 ? -17.272 8.500 18.571 1.00 90.75 276 THR A C 1
ATOM 2180 O O . THR A 1 276 ? -17.334 9.444 17.779 1.00 90.75 276 THR A O 1
ATOM 2183 N N . LEU A 1 277 ? -18.353 8.040 19.199 1.00 91.56 277 LEU A N 1
ATOM 2184 C CA . LEU A 1 277 ? -19.675 8.653 19.150 1.00 91.56 277 LEU A CA 1
ATOM 2185 C C . LEU A 1 277 ? -20.025 9.201 20.543 1.00 91.56 277 LEU A C 1
ATOM 2187 O O . LEU A 1 277 ? -20.083 8.416 21.491 1.00 91.56 277 LEU A O 1
ATOM 2191 N N . PRO A 1 278 ? -20.319 10.507 20.679 1.00 91.62 278 PRO A N 1
ATOM 2192 C CA . PRO A 1 278 ? -20.757 11.074 21.952 1.00 91.62 278 PRO A CA 1
ATOM 2193 C C . PRO A 1 278 ? -22.017 10.384 22.493 1.00 91.62 278 PRO A C 1
ATOM 2195 O O . PRO A 1 278 ? -22.928 10.047 21.725 1.00 91.62 278 PRO A O 1
ATOM 2198 N N . PHE A 1 279 ? -22.091 10.193 23.814 1.00 92.00 279 PHE A N 1
ATOM 2199 C CA . PHE A 1 279 ? -23.165 9.432 24.464 1.00 92.00 279 PHE A CA 1
ATOM 2200 C C . PHE A 1 279 ? -24.565 9.969 24.128 1.00 92.00 279 PHE A C 1
ATOM 2202 O O . PHE A 1 279 ? -25.488 9.198 23.858 1.00 92.00 279 PHE A O 1
ATOM 2209 N N . GLU A 1 280 ? -24.718 11.290 24.043 1.00 90.81 280 GLU A N 1
ATOM 2210 C CA . GLU A 1 280 ? -25.974 11.969 23.726 1.00 90.81 280 GLU A CA 1
ATOM 2211 C C . GLU A 1 280 ? -26.441 11.772 22.272 1.00 90.81 280 GLU A C 1
ATOM 2213 O O . GLU A 1 280 ? -27.593 12.061 21.940 1.00 90.81 280 GLU A O 1
ATOM 2218 N N . LYS A 1 281 ? -25.569 11.273 21.384 1.00 92.00 281 LYS A N 1
ATOM 2219 C CA . LYS A 1 281 ? -25.862 11.063 19.957 1.00 92.00 281 LYS A CA 1
ATOM 2220 C C . LYS A 1 281 ? -26.305 9.650 19.606 1.00 92.00 281 LYS A C 1
ATOM 2222 O O . LYS A 1 281 ? -26.768 9.432 18.489 1.00 92.00 281 LYS A O 1
ATOM 2227 N N . ILE A 1 282 ? -26.242 8.701 20.537 1.00 92.81 282 ILE A N 1
ATOM 2228 C CA . ILE A 1 282 ? -26.519 7.280 20.268 1.00 92.81 282 ILE A CA 1
ATOM 2229 C C . ILE A 1 282 ? -27.932 7.045 19.733 1.00 92.81 282 ILE A C 1
ATOM 2231 O O . ILE A 1 282 ? -28.110 6.324 18.753 1.00 92.81 282 ILE A O 1
ATOM 2235 N N . SER A 1 283 ? -28.943 7.660 20.350 1.00 92.00 283 SER A N 1
ATOM 2236 C CA . SER A 1 283 ? -30.343 7.491 19.937 1.00 92.00 283 SER A CA 1
ATOM 2237 C C . SER A 1 283 ? -30.603 8.067 18.538 1.00 92.00 283 SER A C 1
ATOM 2239 O O . SER A 1 283 ? -31.266 7.440 17.704 1.00 92.00 283 SER A O 1
ATOM 2241 N N . GLU A 1 284 ? -30.016 9.235 18.250 1.00 92.38 284 GLU A N 1
ATOM 2242 C CA . GLU A 1 284 ? -30.088 9.890 16.940 1.00 92.38 284 GLU A CA 1
ATOM 2243 C C . GLU A 1 284 ? -29.391 9.032 15.870 1.00 92.38 284 GLU A C 1
ATOM 2245 O O . GLU A 1 284 ? -29.976 8.752 14.821 1.00 92.38 284 GLU A O 1
ATOM 2250 N N . PHE A 1 285 ? -28.189 8.531 16.181 1.00 94.00 285 PHE A N 1
ATOM 2251 C CA . PHE A 1 285 ? -27.419 7.639 15.319 1.00 94.00 285 PHE A CA 1
ATOM 2252 C C . PHE A 1 285 ? -28.192 6.355 14.998 1.00 94.00 285 PHE A C 1
ATOM 2254 O O . PHE A 1 285 ? -28.382 6.021 13.828 1.00 94.00 285 PHE A O 1
ATOM 2261 N N . TRP A 1 286 ? -28.693 5.657 16.023 1.00 95.12 286 TRP A N 1
ATOM 2262 C CA . TRP A 1 286 ? -29.428 4.400 15.862 1.00 95.12 286 TRP A CA 1
ATOM 2263 C C . TRP A 1 286 ? -30.672 4.585 14.994 1.00 95.12 286 TRP A C 1
ATOM 2265 O O . TRP A 1 286 ? -30.898 3.835 14.042 1.00 95.12 286 TRP A O 1
ATOM 2275 N N . THR A 1 287 ? -31.448 5.634 15.273 1.00 94.25 287 THR A N 1
ATOM 2276 C CA . THR A 1 287 ? -32.669 5.945 14.524 1.00 94.25 287 THR A CA 1
ATOM 2277 C C . THR A 1 287 ? -32.374 6.182 13.049 1.00 94.25 287 THR A C 1
ATOM 2279 O O . THR A 1 287 ? -33.081 5.653 12.191 1.00 94.25 287 THR A O 1
ATOM 2282 N N . ALA A 1 288 ? -31.337 6.954 12.734 1.00 94.00 288 ALA A N 1
ATOM 2283 C CA . ALA A 1 288 ? -31.014 7.293 11.357 1.00 94.00 288 ALA A CA 1
ATOM 2284 C C . ALA A 1 288 ? -30.248 6.171 10.615 1.00 94.00 288 ALA A C 1
ATOM 2286 O O . ALA A 1 288 ? -30.357 6.070 9.391 1.00 94.00 288 ALA A O 1
ATOM 2287 N N . ALA A 1 289 ? -29.565 5.263 11.323 1.00 94.38 289 ALA A N 1
ATOM 2288 C CA . ALA A 1 289 ? -29.006 4.045 10.731 1.00 94.38 289 ALA A CA 1
ATOM 2289 C C . ALA A 1 289 ? -30.127 3.122 10.221 1.00 94.38 289 ALA A C 1
ATOM 2291 O O . ALA A 1 289 ? -30.037 2.579 9.119 1.00 94.38 289 ALA A O 1
ATOM 2292 N N . TRP A 1 290 ? -31.226 2.998 10.974 1.00 95.31 290 TRP A N 1
ATOM 2293 C CA . TRP A 1 290 ? -32.414 2.239 10.565 1.00 95.31 290 TRP A CA 1
ATOM 2294 C C . TRP A 1 290 ? -33.341 2.998 9.607 1.00 95.31 290 TRP A C 1
ATOM 2296 O O . TRP A 1 290 ? -34.038 2.369 8.815 1.00 95.31 290 TRP A O 1
ATOM 2306 N N . ASN A 1 291 ? -33.338 4.332 9.643 1.00 94.06 291 ASN A N 1
ATOM 2307 C CA . ASN A 1 291 ? -34.201 5.183 8.823 1.00 94.06 291 ASN A CA 1
ATOM 2308 C C . ASN A 1 291 ? -33.364 6.170 7.994 1.00 94.06 291 ASN A C 1
ATOM 2310 O O . ASN A 1 291 ? -33.314 7.360 8.331 1.00 94.06 291 ASN A O 1
ATOM 2314 N N . PRO A 1 292 ? -32.737 5.719 6.889 1.00 90.75 292 PRO A N 1
ATOM 2315 C CA . PRO A 1 292 ? -31.776 6.524 6.133 1.00 90.75 292 PRO A CA 1
ATOM 2316 C C . PRO A 1 292 ? -32.379 7.806 5.546 1.00 90.75 292 PRO A C 1
ATOM 2318 O O . PRO A 1 292 ? -31.674 8.786 5.345 1.00 90.75 292 PRO A O 1
ATOM 2321 N N . TYR A 1 293 ? -33.693 7.833 5.311 1.00 90.62 293 TYR A N 1
ATOM 2322 C CA . TYR A 1 293 ? -34.409 8.985 4.753 1.00 90.62 293 TYR A CA 1
ATOM 2323 C C . TYR A 1 293 ? -35.146 9.828 5.803 1.00 90.62 293 TYR A C 1
ATOM 2325 O O . TYR A 1 293 ? -35.904 10.724 5.441 1.00 90.62 293 TYR A O 1
ATOM 2333 N N . SER A 1 294 ? -34.947 9.558 7.100 1.00 87.88 294 SER A N 1
ATOM 2334 C CA . SER A 1 294 ? -35.543 10.359 8.187 1.00 87.88 294 SER A CA 1
ATOM 2335 C C . SER A 1 294 ? -35.104 11.826 8.153 1.00 87.88 294 SER A C 1
ATOM 2337 O O . SER A 1 294 ? -35.836 12.714 8.586 1.00 87.88 294 SER A O 1
ATOM 2339 N N . ARG A 1 295 ? -33.919 12.079 7.596 1.00 83.19 295 ARG A N 1
ATOM 2340 C CA . ARG A 1 295 ? -33.331 13.394 7.375 1.00 83.19 295 ARG A CA 1
ATOM 2341 C C . ARG A 1 295 ? -32.535 13.352 6.078 1.00 83.19 295 ARG A C 1
ATOM 2343 O O . ARG A 1 295 ? -32.000 12.313 5.710 1.00 83.19 295 ARG A O 1
ATOM 2350 N N . THR A 1 296 ? -32.456 14.470 5.365 1.00 82.94 296 THR A N 1
ATOM 2351 C CA . THR A 1 296 ? -31.656 14.568 4.139 1.00 82.94 296 THR A CA 1
ATOM 2352 C C . THR A 1 296 ? -30.813 15.827 4.181 1.00 82.94 296 THR A C 1
ATOM 2354 O O . THR A 1 296 ? -31.349 16.933 4.244 1.00 82.94 296 THR A O 1
ATOM 2357 N N . SER A 1 297 ? -29.491 15.659 4.147 1.00 79.31 297 SER A N 1
ATOM 2358 C CA . SER A 1 297 ? -28.560 16.784 4.098 1.00 79.31 297 SER A CA 1
ATOM 2359 C C . SER A 1 297 ? -28.504 17.398 2.699 1.00 79.31 297 SER A C 1
ATOM 2361 O O . SER A 1 297 ? -28.344 16.700 1.698 1.00 79.31 297 SER A O 1
ATOM 2363 N N . HIS A 1 298 ? -28.553 18.729 2.618 1.00 78.25 298 HIS A N 1
ATOM 2364 C CA . HIS A 1 298 ? -28.339 19.457 1.361 1.00 78.25 298 HIS A CA 1
ATOM 2365 C C . HIS A 1 298 ? -26.886 19.393 0.862 1.00 78.25 298 HIS A C 1
ATOM 2367 O O . HIS A 1 298 ? -26.613 19.786 -0.270 1.00 78.25 298 HIS A O 1
ATOM 2373 N N . ARG A 1 299 ? -25.952 18.928 1.704 1.00 80.62 299 ARG A N 1
ATOM 2374 C CA . ARG A 1 299 ? -24.510 18.863 1.415 1.00 80.62 299 ARG A CA 1
ATOM 2375 C C . ARG A 1 299 ? -24.047 17.497 0.918 1.00 80.62 299 ARG A C 1
ATOM 2377 O O . ARG A 1 299 ? -22.846 17.268 0.825 1.00 80.62 299 ARG A O 1
ATOM 2384 N N . MET A 1 300 ? -24.980 16.599 0.621 1.00 80.88 300 MET A N 1
ATOM 2385 C CA . MET A 1 300 ? -24.629 15.252 0.207 1.00 80.88 300 MET A CA 1
ATOM 2386 C C . MET A 1 300 ? -23.758 15.237 -1.062 1.00 80.88 300 MET A C 1
ATOM 2388 O O . MET A 1 300 ? -24.071 15.955 -2.023 1.00 80.88 300 MET A O 1
ATOM 2392 N N . PRO A 1 301 ? -22.701 14.403 -1.103 1.00 79.62 301 PRO A N 1
ATOM 2393 C CA . PRO A 1 301 ? -21.875 14.252 -2.285 1.00 79.62 301 PRO A CA 1
ATOM 2394 C C . PRO A 1 301 ? -22.713 13.749 -3.458 1.00 79.62 301 PRO A C 1
ATOM 2396 O O . PRO A 1 301 ? -23.592 12.899 -3.310 1.00 79.62 301 PRO A O 1
ATOM 2399 N N . ARG A 1 302 ? -22.423 14.275 -4.649 1.00 76.50 302 ARG A N 1
ATOM 2400 C CA . ARG A 1 302 ? -22.980 13.755 -5.899 1.00 76.50 302 ARG A CA 1
ATOM 2401 C C . ARG A 1 302 ? -22.032 12.692 -6.426 1.00 76.50 302 ARG A C 1
ATOM 2403 O O . ARG A 1 302 ? -20.857 12.977 -6.632 1.00 76.50 302 ARG A O 1
ATOM 2410 N N . GLY A 1 303 ? -22.537 11.495 -6.675 1.00 76.19 303 GLY A N 1
ATOM 2411 C CA . GLY A 1 303 ? -21.725 10.408 -7.197 1.00 76.19 303 GLY A CA 1
ATOM 2412 C C . GLY A 1 303 ? -22.526 9.124 -7.369 1.00 76.19 303 GLY A C 1
ATOM 2413 O O . GLY A 1 303 ? -23.704 9.087 -7.009 1.00 76.19 303 GLY A O 1
ATOM 2414 N N . PRO A 1 304 ? -21.899 8.083 -7.938 1.00 78.56 304 PRO A N 1
ATOM 2415 C CA . PRO A 1 304 ? -22.515 6.764 -8.056 1.00 78.56 304 PRO A CA 1
ATOM 2416 C C . PRO A 1 304 ? -22.683 6.072 -6.693 1.00 78.56 304 PRO A C 1
ATOM 2418 O O . PRO A 1 304 ? -23.535 5.200 -6.572 1.00 78.56 304 PRO A O 1
ATOM 2421 N N . TYR A 1 305 ? -21.900 6.475 -5.685 1.00 81.19 305 TYR A N 1
ATOM 2422 C CA . TYR A 1 305 ? -21.970 5.956 -4.322 1.00 81.19 305 TYR A CA 1
ATOM 2423 C C . TYR A 1 305 ? -23.171 6.523 -3.554 1.00 81.19 305 TYR A C 1
ATOM 2425 O O . TYR A 1 305 ? -23.356 7.743 -3.478 1.00 81.19 305 TYR A O 1
ATOM 2433 N N . ARG A 1 306 ? -23.989 5.646 -2.969 1.00 85.81 306 ARG A N 1
ATOM 2434 C CA . ARG A 1 306 ? -25.252 5.986 -2.301 1.00 85.81 306 ARG A CA 1
ATOM 2435 C C . ARG A 1 306 ? -25.058 6.071 -0.789 1.00 85.81 306 ARG A C 1
ATOM 2437 O O . ARG A 1 306 ? -25.278 5.100 -0.068 1.00 85.81 306 ARG A O 1
ATOM 2444 N N . TYR A 1 307 ? -24.678 7.253 -0.315 1.00 87.44 307 TYR A N 1
ATOM 2445 C CA . TYR A 1 307 ? -24.565 7.548 1.119 1.00 87.44 307 TYR A CA 1
ATOM 2446 C C . TYR A 1 307 ? -25.926 7.494 1.833 1.00 87.44 307 TYR A C 1
ATOM 2448 O O . TYR A 1 307 ? -26.957 7.806 1.234 1.00 87.44 307 TYR A O 1
ATOM 2456 N N . ASN A 1 308 ? -25.920 7.170 3.128 1.00 89.94 308 ASN A N 1
ATOM 2457 C CA . ASN A 1 308 ? -27.048 7.307 4.041 1.00 89.94 308 ASN A CA 1
ATOM 2458 C C . ASN A 1 308 ? -27.297 8.808 4.329 1.00 89.94 308 ASN A C 1
ATOM 2460 O O . ASN A 1 308 ? -26.503 9.447 5.029 1.00 89.94 308 ASN A O 1
ATOM 2464 N N . PRO A 1 309 ? -28.412 9.386 3.840 1.00 89.44 309 PRO A N 1
ATOM 2465 C CA . PRO A 1 309 ? -28.662 10.820 3.953 1.00 89.44 309 PRO A CA 1
ATOM 2466 C C . PRO A 1 309 ? -28.842 11.313 5.389 1.00 89.44 309 PRO A C 1
ATOM 2468 O O . PRO A 1 309 ? -28.467 12.449 5.692 1.00 89.44 309 PRO A O 1
ATOM 2471 N N . ALA A 1 310 ? -29.408 10.484 6.264 1.00 90.88 310 ALA A N 1
ATOM 2472 C CA . ALA A 1 310 ? -29.640 10.833 7.656 1.00 90.88 310 ALA A CA 1
ATOM 2473 C C . ALA A 1 310 ? -28.370 10.699 8.513 1.00 90.88 310 ALA A C 1
ATOM 2475 O O . ALA A 1 310 ? -28.248 11.404 9.512 1.00 90.88 310 ALA A O 1
ATOM 2476 N N . MET A 1 311 ? -27.406 9.861 8.105 1.00 90.06 311 MET A N 1
ATOM 2477 C CA . MET A 1 311 ? -26.088 9.776 8.754 1.00 90.06 311 MET A CA 1
ATOM 2478 C C . MET A 1 311 ? -25.137 10.894 8.375 1.00 90.06 311 MET A C 1
ATOM 2480 O O . MET A 1 311 ? -24.225 11.175 9.148 1.00 90.06 311 MET A O 1
ATOM 2484 N N . TYR A 1 312 ? -25.319 11.539 7.226 1.00 82.88 312 TYR A N 1
ATOM 2485 C CA . TYR A 1 312 ? -24.313 12.462 6.706 1.00 82.88 312 TYR A CA 1
ATOM 2486 C C . TYR A 1 312 ? -23.992 13.621 7.665 1.00 82.88 312 TYR A C 1
ATOM 2488 O O . TYR A 1 312 ? -22.828 13.940 7.873 1.00 82.88 312 TYR A O 1
ATOM 2496 N N . ASP A 1 313 ? -25.011 14.200 8.308 1.00 76.94 313 ASP A N 1
ATOM 2497 C CA . ASP A 1 313 ? -24.832 15.305 9.264 1.00 76.94 313 ASP A CA 1
ATOM 2498 C C . ASP A 1 313 ? -24.479 14.831 10.693 1.00 76.94 313 ASP A C 1
ATOM 2500 O O . ASP A 1 313 ? -24.186 15.658 11.555 1.00 76.94 313 ASP A O 1
ATOM 2504 N N . LEU A 1 314 ? -24.557 13.522 10.961 1.00 80.00 314 LEU A N 1
ATOM 2505 C CA . LEU A 1 314 ? -24.225 12.899 12.255 1.00 80.00 314 LEU A CA 1
ATOM 2506 C C . LEU A 1 314 ? -22.849 12.252 12.262 1.00 80.00 314 LEU A C 1
ATOM 2508 O O . LEU A 1 314 ? -22.286 11.976 13.319 1.00 80.00 314 LEU A O 1
ATOM 2512 N N . SER A 1 315 ? -22.326 11.988 11.074 1.00 66.12 315 SER A N 1
ATOM 2513 C CA . SER A 1 315 ? -21.019 11.401 10.899 1.00 66.12 315 SER A CA 1
ATOM 2514 C C . SER A 1 315 ? -19.976 12.458 11.210 1.00 66.12 315 SER A C 1
ATOM 2516 O O . SER A 1 315 ? -19.799 13.407 10.451 1.00 66.12 315 SER A O 1
ATOM 2518 N N . LEU A 1 316 ? -19.252 12.270 12.311 1.00 66.50 316 LEU A N 1
ATOM 2519 C CA . LEU A 1 316 ? -17.934 12.875 12.447 1.00 66.50 316 LEU A CA 1
ATOM 2520 C C . LEU A 1 316 ? -17.075 12.352 11.279 1.00 66.50 316 LEU A C 1
ATOM 2522 O O . LEU A 1 316 ? -17.226 11.207 10.841 1.00 66.50 316 LEU A O 1
ATOM 2526 N N . HIS A 1 317 ? -16.266 13.210 10.675 1.00 65.56 317 HIS A N 1
ATOM 2527 C CA . HIS A 1 317 ? -15.318 12.773 9.652 1.00 65.56 317 HIS A CA 1
ATOM 2528 C C . HIS A 1 317 ? -14.023 12.358 10.349 1.00 65.56 317 HIS A C 1
ATOM 2530 O O . HIS A 1 317 ? -13.597 13.067 11.257 1.00 65.56 317 HIS A O 1
ATOM 2536 N N . GLY A 1 318 ? -13.441 11.233 9.930 1.00 68.62 318 GLY A N 1
ATOM 2537 C CA . GLY A 1 318 ? -12.278 10.628 10.580 1.00 68.62 318 GLY A CA 1
ATOM 2538 C C . GLY A 1 318 ? -12.649 9.405 11.419 1.00 68.62 318 GLY A C 1
ATOM 2539 O O . GLY A 1 318 ? -13.813 9.219 11.814 1.00 68.62 318 GLY A O 1
ATOM 2540 N N . GLY A 1 319 ? -11.642 8.582 11.672 1.00 81.00 319 GLY A N 1
ATOM 2541 C CA . GLY A 1 319 ? -11.728 7.368 12.456 1.00 81.00 319 GLY A CA 1
ATOM 2542 C C . GLY A 1 319 ? -10.695 6.327 12.032 1.00 81.00 319 GLY A C 1
ATOM 2543 O O . GLY A 1 319 ? -10.328 6.231 10.863 1.00 81.00 319 GLY A O 1
ATOM 2544 N N . GLU A 1 320 ? -10.293 5.469 12.971 1.00 88.25 320 GLU A N 1
ATOM 2545 C CA . GLU A 1 320 ? -9.328 4.402 12.719 1.00 88.25 320 GLU A CA 1
ATOM 2546 C C . GLU A 1 320 ? -9.819 3.476 11.591 1.00 88.25 320 GLU A C 1
ATOM 2548 O O . GLU A 1 320 ? -10.867 2.822 11.726 1.00 88.25 320 GLU A O 1
ATOM 2553 N N . PRO A 1 321 ? -9.064 3.367 10.487 1.00 90.19 321 PRO A N 1
ATOM 2554 C CA . PRO A 1 321 ? -9.389 2.448 9.416 1.00 90.19 321 PRO A CA 1
ATOM 2555 C C . PRO A 1 321 ? -8.957 1.019 9.774 1.00 90.19 321 PRO A C 1
ATOM 2557 O O . PRO A 1 321 ? -7.853 0.762 10.248 1.00 90.19 321 PRO A O 1
ATOM 2560 N N . ILE A 1 322 ? -9.819 0.054 9.475 1.00 92.38 322 ILE A N 1
ATOM 2561 C CA . ILE A 1 322 ? -9.594 -1.377 9.668 1.00 92.38 322 ILE A CA 1
ATOM 2562 C C . ILE A 1 322 ? -9.676 -2.080 8.320 1.00 92.38 322 ILE A C 1
ATOM 2564 O O . ILE A 1 322 ? -10.639 -1.930 7.560 1.00 92.38 322 ILE A O 1
ATOM 2568 N N . VAL A 1 323 ? -8.645 -2.879 8.071 1.00 90.88 323 VAL A N 1
ATOM 2569 C CA . VAL A 1 323 ? -8.473 -3.727 6.894 1.00 90.88 323 VAL A CA 1
ATOM 2570 C C . VAL A 1 323 ? -9.456 -4.904 6.888 1.00 90.88 323 VAL A C 1
ATOM 2572 O O . VAL A 1 323 ? -9.831 -5.418 7.943 1.00 90.88 323 VAL A O 1
ATOM 2575 N N . ASP A 1 324 ? -9.837 -5.374 5.700 1.00 89.81 324 ASP A N 1
ATOM 2576 C CA . ASP A 1 324 ? -10.477 -6.682 5.555 1.00 89.81 324 ASP A CA 1
ATOM 2577 C C . ASP A 1 324 ? -9.423 -7.774 5.816 1.00 89.81 324 ASP A C 1
ATOM 2579 O O . ASP A 1 324 ? -8.477 -7.907 5.032 1.00 89.81 324 ASP A O 1
ATOM 2583 N N . PRO A 1 325 ? -9.547 -8.576 6.892 1.00 89.69 325 PRO A N 1
ATOM 2584 C CA . PRO A 1 325 ? -8.572 -9.614 7.197 1.00 89.69 325 PRO A CA 1
ATOM 2585 C C . PRO A 1 325 ? -8.574 -10.752 6.171 1.00 89.69 325 PRO A C 1
ATOM 2587 O O . PRO A 1 325 ? -7.661 -11.569 6.205 1.00 89.69 325 PRO A O 1
ATOM 2590 N N . ASP A 1 326 ? -9.571 -10.845 5.289 1.00 86.12 326 ASP A N 1
ATOM 2591 C CA . ASP A 1 326 ? -9.681 -11.882 4.261 1.00 86.12 326 ASP A CA 1
ATOM 2592 C C . ASP A 1 326 ? -9.298 -11.364 2.851 1.00 86.12 326 ASP A C 1
ATOM 2594 O O . ASP A 1 326 ? -9.140 -12.165 1.928 1.00 86.12 326 ASP A O 1
ATOM 2598 N N . ASP A 1 327 ? -9.086 -10.050 2.691 1.00 84.75 327 ASP A N 1
ATOM 2599 C CA . ASP A 1 327 ? -8.591 -9.387 1.471 1.00 84.75 327 ASP A CA 1
ATOM 2600 C C . ASP A 1 327 ? -7.763 -8.139 1.829 1.00 84.75 327 ASP A C 1
ATOM 2602 O O . ASP A 1 327 ? -8.181 -6.992 1.624 1.00 84.75 327 ASP A O 1
ATOM 2606 N N . ILE A 1 328 ? -6.572 -8.365 2.396 1.00 87.88 328 ILE A N 1
ATOM 2607 C CA . ILE A 1 328 ? -5.696 -7.285 2.871 1.00 87.88 328 ILE A CA 1
ATOM 2608 C C . ILE A 1 328 ? -5.329 -6.365 1.707 1.00 87.88 328 ILE A C 1
ATOM 2610 O O . ILE A 1 328 ? -5.622 -5.174 1.740 1.00 87.88 328 ILE A O 1
ATOM 2614 N N . ALA A 1 329 ? -4.757 -6.909 0.635 1.00 83.94 329 ALA A N 1
ATOM 2615 C CA . ALA A 1 329 ? -4.279 -6.109 -0.488 1.00 83.94 329 ALA A CA 1
ATOM 2616 C C . ALA A 1 329 ? -5.383 -5.281 -1.165 1.00 83.94 329 ALA A C 1
ATOM 2618 O O . ALA A 1 329 ? -5.135 -4.146 -1.569 1.00 83.94 329 ALA A O 1
ATOM 2619 N N . GLY A 1 330 ? -6.603 -5.817 -1.269 1.00 80.56 330 GLY A N 1
ATOM 2620 C CA . GLY A 1 330 ? -7.737 -5.095 -1.835 1.00 80.56 330 GLY A CA 1
ATOM 2621 C C . GLY A 1 330 ? -8.333 -4.030 -0.914 1.00 80.56 330 GLY A C 1
ATOM 2622 O O . GLY A 1 330 ? -9.124 -3.218 -1.393 1.00 80.56 330 GLY A O 1
ATOM 2623 N N . SER A 1 331 ? -7.997 -4.036 0.379 1.00 84.12 331 SER A N 1
ATOM 2624 C CA . SER A 1 331 ? -8.551 -3.129 1.391 1.00 84.12 331 SER A CA 1
ATOM 2625 C C . SER A 1 331 ? -7.517 -2.208 2.046 1.00 84.12 331 SER A C 1
ATOM 2627 O O . SER A 1 331 ? -7.912 -1.302 2.776 1.00 84.12 331 SER A O 1
ATOM 2629 N N . LEU A 1 332 ? -6.223 -2.356 1.754 1.00 86.62 332 LEU A N 1
ATOM 2630 C CA . LEU A 1 332 ? -5.156 -1.509 2.297 1.00 86.62 332 LEU A CA 1
ATOM 2631 C C . LEU A 1 332 ? -5.310 -0.029 1.935 1.00 86.62 332 LEU A C 1
ATOM 2633 O O . LEU A 1 332 ? -5.681 0.310 0.809 1.00 86.62 332 LEU A O 1
ATOM 2637 N N . GLY A 1 333 ? -5.026 0.838 2.913 1.00 80.19 333 GLY A N 1
ATOM 2638 C CA . GLY A 1 333 ? -4.905 2.295 2.785 1.00 80.19 333 GLY A CA 1
ATOM 2639 C C . GLY A 1 333 ? -3.489 2.779 2.478 1.00 80.19 333 GLY A C 1
ATOM 2640 O O . GLY A 1 333 ? -2.624 1.987 2.119 1.00 80.19 333 GLY A O 1
ATOM 2641 N N . SER A 1 334 ? -3.291 4.094 2.595 1.00 72.69 334 SER A N 1
ATOM 2642 C CA . SER A 1 334 ? -1.977 4.746 2.529 1.00 72.69 334 SER A CA 1
ATOM 2643 C C . SER A 1 334 ? -1.202 4.570 3.831 1.00 72.69 334 SER A C 1
ATOM 2645 O O . SER A 1 334 ? -0.053 4.151 3.799 1.00 72.69 334 SER A O 1
ATOM 2647 N N . ASP A 1 335 ? -1.857 4.828 4.962 1.00 89.44 335 ASP A N 1
ATOM 2648 C CA . ASP A 1 335 ? -1.221 4.913 6.274 1.00 89.44 335 ASP A CA 1
ATOM 2649 C C . ASP A 1 335 ? -1.389 3.588 7.009 1.00 89.44 335 ASP A C 1
ATOM 2651 O O . ASP A 1 335 ? -2.485 3.232 7.445 1.00 89.44 335 ASP A O 1
ATOM 2655 N N . VAL A 1 336 ? -0.311 2.804 7.063 1.00 93.56 336 VAL A N 1
ATOM 2656 C CA . VAL A 1 336 ? -0.349 1.400 7.489 1.00 93.56 336 VAL A CA 1
ATOM 2657 C C . VAL A 1 336 ? 0.744 1.119 8.512 1.00 93.56 336 VAL A C 1
ATOM 2659 O O . VAL A 1 336 ? 1.902 1.471 8.298 1.00 93.56 336 VAL A O 1
ATOM 2662 N N . ILE A 1 337 ? 0.366 0.421 9.585 1.00 96.31 337 ILE A N 1
ATOM 2663 C CA . ILE A 1 337 ? 1.273 -0.234 10.529 1.00 96.31 337 ILE A CA 1
ATOM 2664 C C . ILE A 1 337 ? 1.126 -1.749 10.358 1.00 96.31 337 ILE A C 1
ATOM 2666 O O . ILE A 1 337 ? 0.073 -2.312 10.666 1.00 96.31 337 ILE A O 1
ATOM 2670 N N . PHE A 1 338 ? 2.172 -2.430 9.891 1.00 97.38 338 PHE A N 1
ATOM 2671 C CA . PHE A 1 338 ? 2.197 -3.894 9.844 1.00 97.38 338 PHE A CA 1
ATOM 2672 C C . PHE A 1 338 ? 2.629 -4.489 11.184 1.00 97.38 338 PHE A C 1
ATOM 2674 O O . PHE A 1 338 ? 3.635 -4.083 11.757 1.00 97.38 338 PHE A O 1
ATOM 2681 N N . ILE A 1 339 ? 1.902 -5.496 11.660 1.00 97.62 339 ILE A N 1
ATOM 2682 C CA . ILE A 1 339 ? 2.279 -6.276 12.843 1.00 97.62 339 ILE A CA 1
ATOM 2683 C C . ILE A 1 339 ? 3.005 -7.531 12.355 1.00 97.62 339 ILE A C 1
ATOM 2685 O O . ILE A 1 339 ? 2.403 -8.385 11.698 1.00 97.62 339 ILE A O 1
ATOM 2689 N N . LEU A 1 340 ? 4.307 -7.614 12.638 1.00 97.75 340 LEU A N 1
ATOM 2690 C CA . LEU A 1 340 ? 5.188 -8.650 12.088 1.00 97.75 340 LEU A CA 1
ATOM 2691 C C . LEU A 1 340 ? 5.261 -9.911 12.960 1.00 97.75 340 LEU A C 1
ATOM 2693 O O . LEU A 1 340 ? 5.479 -11.003 12.442 1.00 97.75 340 LEU A O 1
ATOM 2697 N N . ASP A 1 341 ? 5.066 -9.778 14.272 1.00 96.88 341 ASP A N 1
ATOM 2698 C CA . ASP A 1 341 ? 5.113 -10.888 15.233 1.00 96.88 341 ASP A CA 1
ATOM 2699 C C . ASP A 1 341 ? 3.732 -11.124 15.865 1.00 96.88 341 ASP A C 1
ATOM 2701 O O . ASP A 1 341 ? 2.917 -10.212 15.988 1.00 96.88 341 ASP A O 1
ATOM 2705 N N . ARG A 1 342 ? 3.457 -12.363 16.274 1.00 94.81 342 ARG A N 1
ATOM 2706 C CA . ARG A 1 342 ? 2.170 -12.798 16.822 1.00 94.81 342 ARG A CA 1
ATOM 2707 C C . ARG A 1 342 ? 1.902 -12.166 18.177 1.00 94.81 342 ARG A C 1
ATOM 2709 O O . ARG A 1 342 ? 2.447 -12.619 19.179 1.00 94.81 342 ARG A O 1
ATOM 2716 N N . MET A 1 343 ? 1.001 -11.203 18.246 1.00 94.88 343 MET A N 1
ATOM 2717 C CA . MET A 1 343 ? 0.629 -10.564 19.506 1.00 94.88 343 MET A CA 1
ATOM 2718 C C . MET A 1 343 ? -0.831 -10.828 19.848 1.00 94.88 343 MET A C 1
ATOM 2720 O O . MET A 1 343 ? -1.701 -10.927 18.983 1.00 94.88 343 MET A O 1
ATOM 2724 N N . THR A 1 344 ? -1.101 -10.960 21.137 1.00 95.38 344 THR A N 1
ATOM 2725 C CA . THR A 1 344 ? -2.459 -10.993 21.666 1.00 95.38 344 THR A CA 1
ATOM 2726 C C . THR A 1 344 ? -3.130 -9.626 21.490 1.00 95.38 344 THR A C 1
ATOM 2728 O O . THR A 1 344 ? -2.454 -8.594 21.426 1.00 95.38 344 THR A O 1
ATOM 2731 N N . PRO A 1 345 ? -4.472 -9.573 21.442 1.00 94.81 345 PRO A N 1
ATOM 2732 C CA . PRO A 1 345 ? -5.198 -8.307 21.420 1.00 94.81 345 PRO A CA 1
ATOM 2733 C C . PRO A 1 345 ? -4.842 -7.377 22.586 1.00 94.81 345 PRO A C 1
ATOM 2735 O O . PRO A 1 345 ? -4.795 -6.166 22.384 1.00 94.81 345 PRO A O 1
ATOM 2738 N N . SER A 1 346 ? -4.567 -7.920 23.778 1.00 94.31 346 SER A N 1
ATOM 2739 C CA . SER A 1 346 ? -4.115 -7.129 24.930 1.00 94.31 346 SER A CA 1
ATOM 2740 C C . SER A 1 346 ? -2.734 -6.505 24.706 1.00 94.31 346 SER A C 1
ATOM 2742 O O . SER A 1 346 ? -2.575 -5.310 24.925 1.00 94.31 346 SER A O 1
ATOM 2744 N N . GLU A 1 347 ? -1.760 -7.268 24.199 1.00 95.56 347 GLU A N 1
ATOM 2745 C CA . GLU A 1 347 ? -0.418 -6.750 23.879 1.00 95.56 347 GLU A CA 1
ATOM 2746 C C . GLU A 1 347 ? -0.469 -5.633 22.821 1.00 95.56 347 GLU A C 1
ATOM 2748 O O . GLU A 1 347 ? 0.179 -4.599 22.968 1.00 95.56 347 GLU A O 1
ATOM 2753 N N . LEU A 1 348 ? -1.288 -5.794 21.775 1.00 94.25 348 LEU A N 1
ATOM 2754 C CA . LEU A 1 348 ? -1.462 -4.758 20.749 1.00 94.25 348 LEU A CA 1
ATOM 2755 C C . LEU A 1 348 ? -2.135 -3.495 21.293 1.00 94.25 348 LEU A C 1
ATOM 2757 O O . LEU A 1 348 ? -1.817 -2.393 20.849 1.00 94.25 348 LEU A O 1
ATOM 2761 N N . ARG A 1 349 ? -3.065 -3.640 22.244 1.00 91.62 349 ARG A N 1
ATOM 2762 C CA . ARG A 1 349 ? -3.650 -2.496 22.953 1.00 91.62 349 ARG A CA 1
ATOM 2763 C C . ARG A 1 349 ? -2.595 -1.768 23.773 1.00 91.62 349 ARG A C 1
ATOM 2765 O O . ARG A 1 349 ? -2.553 -0.552 23.691 1.00 91.62 349 ARG A O 1
ATOM 2772 N N . THR A 1 350 ? -1.717 -2.486 24.475 1.00 91.31 350 THR A N 1
ATOM 2773 C CA . THR A 1 350 ? -0.590 -1.872 25.192 1.00 91.31 350 THR A CA 1
ATOM 2774 C C . THR A 1 350 ? 0.282 -1.052 24.246 1.00 91.31 350 THR A C 1
ATOM 2776 O O . THR A 1 350 ? 0.481 0.125 24.500 1.00 91.31 350 THR A O 1
ATOM 2779 N N . ILE A 1 351 ? 0.715 -1.603 23.106 1.00 92.12 351 ILE A N 1
ATOM 2780 C CA . ILE A 1 351 ? 1.512 -0.830 22.133 1.00 92.12 351 ILE A CA 1
ATOM 2781 C C . ILE A 1 351 ? 0.778 0.443 21.697 1.00 92.12 351 ILE A C 1
ATOM 2783 O O . ILE A 1 351 ? 1.377 1.510 21.648 1.00 92.12 351 ILE A O 1
ATOM 2787 N N . ARG A 1 352 ? -0.517 0.351 21.381 1.00 89.69 352 ARG A N 1
ATOM 2788 C CA . ARG A 1 352 ? -1.305 1.514 20.949 1.00 89.69 352 ARG A CA 1
ATOM 2789 C C . ARG A 1 352 ? -1.413 2.574 22.039 1.00 89.69 352 ARG A C 1
ATOM 2791 O O . ARG A 1 352 ? -1.205 3.741 21.753 1.00 89.69 352 ARG A O 1
ATOM 2798 N N . THR A 1 353 ? -1.723 2.174 23.266 1.00 87.31 353 THR A N 1
ATOM 2799 C CA . THR A 1 353 ? -1.903 3.105 24.382 1.00 87.31 353 THR A CA 1
ATOM 2800 C C . THR A 1 353 ? -0.592 3.771 24.787 1.00 87.31 353 THR A C 1
ATOM 2802 O O . THR A 1 353 ? -0.570 4.969 25.039 1.00 87.31 353 THR A O 1
ATOM 2805 N N . GLU A 1 354 ? 0.490 2.998 24.836 1.00 86.75 354 GLU A N 1
ATOM 2806 C CA . GLU A 1 354 ? 1.771 3.447 25.379 1.00 86.75 354 GLU A CA 1
ATOM 2807 C C . GLU A 1 354 ? 2.634 4.146 24.319 1.00 86.75 354 GLU A C 1
ATOM 2809 O O . GLU A 1 354 ? 3.259 5.161 24.609 1.00 86.75 354 GLU A O 1
ATOM 2814 N N . LEU A 1 355 ? 2.648 3.639 23.079 1.00 85.94 355 LEU A N 1
ATOM 2815 C CA . LEU A 1 355 ? 3.484 4.172 21.997 1.00 85.94 355 LEU A CA 1
ATOM 2816 C C . LEU A 1 355 ? 2.714 4.960 20.941 1.00 85.94 355 LEU A C 1
ATOM 2818 O O . LEU A 1 355 ? 3.359 5.598 20.131 1.00 85.94 355 LEU A O 1
ATOM 2822 N N . PHE A 1 356 ? 1.381 4.924 20.893 1.00 86.81 356 PHE A N 1
ATOM 2823 C CA . PHE A 1 356 ? 0.588 5.718 19.940 1.00 86.81 356 PHE A CA 1
ATOM 2824 C C . PHE A 1 356 ? -0.595 6.433 20.628 1.00 86.81 356 PHE A C 1
ATOM 2826 O O . PHE A 1 356 ? -1.725 6.331 20.142 1.00 86.81 356 PHE A O 1
ATOM 2833 N N . PRO A 1 357 ? -0.388 7.150 21.754 1.00 76.50 357 PRO A N 1
ATOM 2834 C CA . PRO A 1 357 ? -1.492 7.772 22.488 1.00 76.50 357 PRO A CA 1
ATOM 2835 C C . PRO A 1 357 ? -2.189 8.885 21.689 1.00 76.50 357 PRO A C 1
ATOM 2837 O O . PRO A 1 357 ? -3.399 9.055 21.808 1.00 76.50 357 PRO A O 1
ATOM 2840 N N . CYS A 1 358 ? -1.439 9.617 20.859 1.00 73.31 358 CYS A N 1
ATOM 2841 C CA . CYS A 1 358 ? -1.925 10.716 20.019 1.00 73.31 358 CYS A CA 1
ATOM 2842 C C . CYS A 1 358 ? -1.133 10.754 18.698 1.00 73.31 358 CYS A C 1
ATOM 2844 O O . CYS A 1 358 ? -0.293 11.638 18.540 1.00 73.31 358 CYS A O 1
ATOM 2846 N N . PRO A 1 359 ? -1.329 9.793 17.778 1.00 70.12 359 PRO A N 1
ATOM 2847 C CA . PRO A 1 359 ? -0.542 9.747 16.552 1.00 70.12 359 PRO A CA 1
ATOM 2848 C C . PRO A 1 359 ? -0.882 10.932 15.641 1.00 70.12 359 PRO A C 1
ATOM 2850 O O . PRO A 1 359 ? -2.036 11.371 15.580 1.00 70.12 359 PRO A O 1
ATOM 2853 N N . ASP A 1 360 ? 0.104 11.410 14.880 1.00 72.06 360 ASP A N 1
ATOM 2854 C CA . ASP A 1 360 ? -0.090 12.497 13.909 1.00 72.06 360 ASP A CA 1
ATOM 2855 C C . ASP A 1 360 ? -0.972 12.069 12.718 1.00 72.06 360 ASP A C 1
ATOM 2857 O O . ASP A 1 360 ? -1.504 12.910 11.984 1.00 72.06 360 ASP A O 1
ATOM 2861 N N . GLN A 1 361 ? -1.127 10.756 12.511 1.00 77.88 361 GLN A N 1
ATOM 2862 C CA . GLN A 1 361 ? -1.947 10.145 11.465 1.00 77.88 361 GLN A CA 1
ATOM 2863 C C . GLN A 1 361 ? -2.824 9.007 12.005 1.00 77.88 361 GLN A C 1
ATOM 2865 O O . GLN A 1 361 ? -2.467 8.281 12.932 1.00 77.88 361 GLN A O 1
ATOM 2870 N N . GLU A 1 362 ? -3.968 8.779 11.356 1.00 84.88 362 GLU A N 1
ATOM 2871 C CA . GLU A 1 362 ? -4.799 7.601 11.617 1.00 84.88 362 GLU A CA 1
ATOM 2872 C C . GLU A 1 362 ? -4.258 6.388 10.846 1.00 84.88 362 GLU A C 1
ATOM 2874 O O . GLU A 1 362 ? -4.570 6.182 9.672 1.00 84.88 362 GLU A O 1
ATOM 2879 N N . TYR A 1 363 ? -3.452 5.558 11.509 1.00 88.88 363 TYR A N 1
ATOM 2880 C CA . TYR A 1 363 ? -2.897 4.356 10.886 1.00 88.88 363 TYR A CA 1
ATOM 2881 C C . TYR A 1 363 ? -3.869 3.176 10.875 1.00 88.88 363 TYR A C 1
ATOM 2883 O O . TYR A 1 363 ? -4.537 2.852 11.860 1.00 88.88 363 TYR A O 1
ATOM 2891 N N . MET A 1 364 ? -3.850 2.445 9.766 1.00 91.31 364 MET A N 1
ATOM 2892 C CA . MET A 1 364 ? -4.438 1.121 9.642 1.00 91.31 364 MET A CA 1
ATOM 2893 C C . MET A 1 364 ? -3.479 0.071 10.204 1.00 91.31 364 MET A C 1
ATOM 2895 O O . MET A 1 364 ? -2.421 -0.180 9.633 1.00 91.31 364 MET A O 1
ATOM 2899 N N . TRP A 1 365 ? -3.864 -0.597 11.286 1.00 93.69 365 TRP A N 1
ATOM 2900 C CA . TRP A 1 365 ? -3.069 -1.685 11.859 1.00 93.69 365 TRP A CA 1
ATOM 2901 C C . TRP A 1 365 ? -3.416 -3.012 11.192 1.00 93.69 365 TRP A C 1
ATOM 2903 O O . TRP A 1 365 ? -4.571 -3.448 11.216 1.00 93.69 365 TRP A O 1
ATOM 2913 N N . VAL A 1 366 ? -2.416 -3.663 10.608 1.00 94.81 366 VAL A N 1
ATOM 2914 C CA . VAL A 1 366 ? -2.596 -4.835 9.752 1.00 94.81 366 VAL A CA 1
ATOM 2915 C C . VAL A 1 366 ? -1.794 -5.998 10.313 1.00 94.81 366 VAL A C 1
ATOM 2917 O O . VAL A 1 366 ? -0.567 -6.033 10.218 1.00 94.81 366 VAL A O 1
ATOM 2920 N N . ASP A 1 367 ? -2.506 -6.966 10.885 1.00 94.69 367 ASP A N 1
ATOM 2921 C CA . ASP A 1 367 ? -1.898 -8.195 11.383 1.00 94.69 367 ASP A CA 1
ATOM 2922 C C . ASP A 1 367 ? -1.599 -9.158 10.235 1.00 94.69 367 ASP A C 1
ATOM 2924 O O . ASP A 1 367 ? -2.502 -9.678 9.570 1.00 94.69 367 ASP A O 1
ATOM 2928 N N . VAL A 1 368 ? -0.307 -9.369 9.998 1.00 94.69 368 VAL A N 1
ATOM 2929 C CA . VAL A 1 368 ? 0.211 -10.298 8.994 1.00 94.69 368 VAL A CA 1
ATOM 2930 C C . VAL A 1 368 ? 1.060 -11.398 9.615 1.00 94.69 368 VAL A C 1
ATOM 2932 O O . VAL A 1 368 ? 1.544 -12.245 8.871 1.00 94.69 368 VAL A O 1
ATOM 2935 N N . ALA A 1 369 ? 1.212 -11.448 10.942 1.00 95.25 369 ALA A N 1
ATOM 2936 C CA . ALA A 1 369 ? 2.179 -12.314 11.615 1.00 95.25 369 ALA A CA 1
ATOM 2937 C C . ALA A 1 369 ? 1.988 -13.805 11.280 1.00 95.25 369 ALA A C 1
ATOM 2939 O O . ALA A 1 369 ? 2.954 -14.539 11.082 1.00 95.25 369 ALA A O 1
ATOM 2940 N N . ASP A 1 370 ? 0.738 -14.254 11.134 1.00 92.88 370 ASP A N 1
ATOM 2941 C CA . ASP A 1 370 ? 0.400 -15.631 10.737 1.00 92.88 370 ASP A CA 1
ATOM 2942 C C . ASP A 1 370 ? 0.693 -15.964 9.265 1.00 92.88 370 ASP A C 1
ATOM 2944 O O . ASP A 1 370 ? 0.637 -17.129 8.866 1.00 92.88 370 ASP A O 1
ATOM 2948 N N . ARG A 1 371 ? 0.975 -14.947 8.450 1.00 91.81 371 ARG A N 1
ATOM 2949 C CA . ARG A 1 371 ? 1.248 -15.053 7.011 1.00 91.81 371 ARG A CA 1
ATOM 2950 C C . ARG A 1 371 ? 2.738 -14.969 6.696 1.00 91.81 371 ARG A C 1
ATOM 2952 O O . ARG A 1 371 ? 3.128 -15.290 5.573 1.00 91.81 371 ARG A O 1
ATOM 2959 N N . LEU A 1 372 ? 3.556 -14.524 7.650 1.00 94.62 372 LEU A N 1
ATOM 2960 C CA . LEU A 1 372 ? 4.984 -14.337 7.439 1.00 94.62 372 LEU A CA 1
ATOM 2961 C C . LEU A 1 372 ? 5.752 -15.641 7.671 1.00 94.62 372 LEU A C 1
ATOM 2963 O O . LEU A 1 372 ? 5.456 -16.421 8.575 1.00 94.62 372 LEU A O 1
ATOM 2967 N N . VAL A 1 373 ? 6.791 -15.859 6.864 1.00 92.94 373 VAL A N 1
ATOM 2968 C CA . VAL A 1 373 ? 7.750 -16.960 7.070 1.00 92.94 373 VAL A CA 1
ATOM 2969 C C . VAL A 1 373 ? 8.708 -16.646 8.231 1.00 92.94 373 VAL A C 1
ATOM 2971 O O . VAL A 1 373 ? 9.196 -17.560 8.896 1.00 92.94 373 VAL A O 1
ATOM 2974 N N . SER A 1 374 ? 8.948 -15.359 8.489 1.00 94.81 374 SER A N 1
ATOM 2975 C CA . SER A 1 374 ? 9.752 -14.818 9.589 1.00 94.81 374 SER A CA 1
ATOM 2976 C C . SER A 1 374 ? 9.135 -13.503 10.092 1.00 94.81 374 SER A C 1
ATOM 2978 O O . SER A 1 374 ? 8.577 -12.762 9.284 1.00 94.81 374 SER A O 1
ATOM 2980 N N . PRO A 1 375 ? 9.210 -13.189 11.399 1.00 95.12 375 PRO A N 1
ATOM 2981 C CA . PRO A 1 375 ? 8.598 -11.991 11.981 1.00 95.12 375 PRO A CA 1
ATOM 2982 C C . PRO A 1 375 ? 9.468 -10.740 11.768 1.00 95.12 375 PRO A C 1
ATOM 2984 O O . PRO A 1 375 ? 9.850 -10.058 12.713 1.00 95.12 375 PRO A O 1
ATOM 2987 N N . ASP A 1 376 ? 9.849 -10.474 10.521 1.00 95.12 376 ASP A N 1
ATOM 2988 C CA . ASP A 1 376 ? 10.755 -9.394 10.137 1.00 95.12 376 ASP A CA 1
ATOM 2989 C C . ASP A 1 376 ? 10.412 -8.831 8.747 1.00 95.12 376 ASP A C 1
ATOM 2991 O O . ASP A 1 376 ? 9.502 -9.299 8.054 1.00 95.12 376 ASP A O 1
ATOM 2995 N N . MET A 1 377 ? 11.164 -7.813 8.319 1.00 94.88 377 MET A N 1
ATOM 2996 C CA . MET A 1 377 ? 11.000 -7.202 6.998 1.00 94.88 377 MET A CA 1
ATOM 2997 C C . MET A 1 377 ? 11.192 -8.212 5.856 1.00 94.88 377 MET A C 1
ATOM 2999 O O . MET A 1 377 ? 10.534 -8.095 4.823 1.00 94.88 377 MET A O 1
ATOM 3003 N N . GLN A 1 378 ? 12.042 -9.233 6.026 1.00 93.88 378 GLN A N 1
ATOM 3004 C CA . GLN A 1 378 ? 12.267 -10.254 4.996 1.00 93.88 378 GLN A CA 1
ATOM 3005 C C . GLN A 1 378 ? 11.044 -11.142 4.810 1.00 93.88 378 GLN A C 1
ATOM 3007 O O . GLN A 1 378 ? 10.685 -11.455 3.670 1.00 93.88 378 GLN A O 1
ATOM 3012 N N . GLY A 1 379 ? 10.394 -11.513 5.911 1.00 94.50 379 GLY A N 1
ATOM 3013 C CA . GLY A 1 379 ? 9.128 -12.227 5.903 1.00 94.50 379 GLY A CA 1
ATOM 3014 C C . GLY A 1 379 ? 8.009 -11.393 5.289 1.00 94.50 379 GLY A C 1
ATOM 3015 O O . GLY A 1 379 ? 7.240 -11.926 4.488 1.00 94.50 379 GLY A O 1
ATOM 3016 N N . LEU A 1 380 ? 7.954 -10.090 5.590 1.00 95.38 380 LEU A N 1
ATOM 3017 C CA . LEU A 1 380 ? 6.972 -9.166 5.012 1.00 95.38 380 LEU A CA 1
ATOM 3018 C C . LEU A 1 380 ? 7.125 -9.025 3.489 1.00 95.38 380 LEU A C 1
ATOM 3020 O O . LEU A 1 380 ? 6.139 -9.152 2.762 1.00 95.38 380 LEU A O 1
ATOM 3024 N N . LEU A 1 381 ? 8.350 -8.828 2.989 1.00 92.75 381 LEU A N 1
ATOM 3025 C CA . LEU A 1 381 ? 8.606 -8.767 1.546 1.00 92.75 381 LEU A CA 1
ATOM 3026 C C . LEU A 1 381 ? 8.246 -10.087 0.859 1.00 92.75 381 LEU A C 1
ATOM 3028 O O . LEU A 1 381 ? 7.558 -10.077 -0.160 1.00 92.75 381 LEU A O 1
ATOM 3032 N N . ALA A 1 382 ? 8.633 -11.224 1.444 1.00 90.38 382 ALA A N 1
ATOM 3033 C CA . ALA A 1 382 ? 8.265 -12.533 0.910 1.00 90.38 382 ALA A CA 1
ATOM 3034 C C . ALA A 1 382 ? 6.737 -12.720 0.857 1.00 90.38 382 ALA A C 1
ATOM 3036 O O . ALA A 1 382 ? 6.214 -13.294 -0.100 1.00 90.38 382 ALA A O 1
ATOM 3037 N N . TYR A 1 383 ? 6.001 -12.211 1.849 1.00 91.62 383 TYR A N 1
ATOM 3038 C CA . TYR A 1 383 ? 4.539 -12.212 1.846 1.00 91.62 383 TYR A CA 1
ATOM 3039 C C . TYR A 1 383 ? 3.959 -11.363 0.702 1.00 91.62 383 TYR A C 1
ATOM 3041 O O . TYR A 1 383 ? 3.066 -11.835 -0.006 1.00 91.62 383 TYR A O 1
ATOM 3049 N N . PHE A 1 384 ? 4.481 -10.160 0.452 1.00 91.06 384 PHE A N 1
ATOM 3050 C CA . PHE A 1 384 ? 4.063 -9.335 -0.691 1.00 91.06 384 PHE A CA 1
ATOM 3051 C C . PHE A 1 384 ? 4.324 -10.012 -2.046 1.00 91.06 384 PHE A C 1
ATOM 3053 O O . PHE A 1 384 ? 3.521 -9.872 -2.966 1.00 91.06 384 PHE A O 1
ATOM 3060 N N . GLU A 1 385 ? 5.409 -10.774 -2.179 1.00 84.69 385 GLU A N 1
ATOM 3061 C CA . GLU A 1 385 ? 5.747 -11.473 -3.426 1.00 84.69 385 GLU A CA 1
ATOM 3062 C C . GLU A 1 385 ? 4.905 -12.728 -3.672 1.00 84.69 385 GLU A C 1
ATOM 3064 O O . GLU A 1 385 ? 4.565 -13.041 -4.814 1.00 84.69 385 GLU A O 1
ATOM 3069 N N . THR A 1 386 ? 4.612 -13.481 -2.611 1.00 78.62 386 THR A N 1
ATOM 3070 C CA . THR A 1 386 ? 4.064 -14.842 -2.729 1.00 78.62 386 THR A CA 1
ATOM 3071 C C . THR A 1 386 ? 2.568 -14.928 -2.474 1.00 78.62 386 THR A C 1
ATOM 3073 O O . THR A 1 386 ? 1.929 -15.895 -2.896 1.00 78.62 386 THR A O 1
ATOM 3076 N N . SER A 1 387 ? 1.983 -13.944 -1.793 1.00 72.69 387 SER A N 1
ATOM 3077 C CA . SER A 1 387 ? 0.550 -13.959 -1.532 1.00 72.69 387 SER A CA 1
ATOM 3078 C C . SER A 1 387 ? -0.238 -13.666 -2.807 1.00 72.69 387 SER A C 1
ATOM 3080 O O . SER A 1 387 ? 0.043 -12.726 -3.553 1.00 72.69 387 SER A O 1
ATOM 3082 N N . GLY A 1 388 ? -1.292 -14.455 -3.037 1.00 66.25 388 GLY A N 1
ATOM 3083 C CA . GLY A 1 388 ? -2.262 -14.171 -4.098 1.00 66.25 388 GLY A CA 1
ATOM 3084 C C . GLY A 1 388 ? -2.902 -12.782 -3.956 1.00 66.25 388 GLY A C 1
ATOM 3085 O O . GLY A 1 388 ? -3.338 -12.217 -4.956 1.00 66.25 388 GLY A O 1
ATOM 3086 N N . ASP A 1 389 ? -2.891 -12.227 -2.740 1.00 70.00 389 ASP A N 1
ATOM 3087 C CA . ASP A 1 389 ? -3.404 -10.906 -2.379 1.00 70.00 389 ASP A CA 1
ATOM 3088 C C . ASP A 1 389 ? -2.729 -9.787 -3.206 1.00 70.00 389 ASP A C 1
ATOM 3090 O O . ASP A 1 389 ? -3.421 -8.930 -3.766 1.00 70.00 389 ASP A O 1
ATOM 3094 N N . PHE A 1 390 ? -1.397 -9.823 -3.358 1.00 74.94 390 PHE A N 1
ATOM 3095 C CA . PHE A 1 390 ? -0.621 -8.816 -4.108 1.00 74.94 390 PHE A CA 1
ATOM 3096 C C . PHE A 1 390 ? -0.076 -9.321 -5.452 1.00 74.94 390 PHE A C 1
ATOM 3098 O O . PHE A 1 390 ? 0.212 -8.519 -6.343 1.00 74.94 390 PHE A O 1
ATOM 3105 N N . ALA A 1 391 ? 0.055 -10.639 -5.629 1.00 59.31 391 ALA A N 1
ATOM 3106 C CA . ALA A 1 391 ? 0.597 -11.227 -6.852 1.00 59.31 391 ALA A CA 1
ATOM 3107 C C . ALA A 1 391 ? -0.421 -11.277 -8.008 1.00 59.31 391 ALA A C 1
ATOM 3109 O O . ALA A 1 391 ? -0.022 -11.327 -9.175 1.00 59.31 391 ALA A O 1
ATOM 3110 N N . HIS A 1 392 ? -1.733 -11.300 -7.722 1.00 52.41 392 HIS A N 1
ATOM 3111 C CA . HIS A 1 392 ? -2.791 -11.578 -8.710 1.00 52.41 392 HIS A CA 1
ATOM 3112 C C . HIS A 1 392 ? -3.915 -10.527 -8.729 1.00 52.41 392 HIS A C 1
ATOM 3114 O O . HIS A 1 392 ? -5.103 -10.849 -8.756 1.00 52.41 392 HIS A O 1
ATOM 3120 N N . GLY A 1 393 ? -3.540 -9.248 -8.775 1.00 52.78 393 GLY A N 1
ATOM 3121 C CA . GLY A 1 393 ? -4.464 -8.130 -8.966 1.00 52.78 393 GLY A CA 1
ATOM 3122 C C . GLY A 1 393 ? -3.737 -6.835 -9.332 1.00 52.78 393 GLY A C 1
ATOM 3123 O O . GLY A 1 393 ? -2.512 -6.791 -9.378 1.00 52.78 393 GLY A O 1
ATOM 3124 N N . ASN A 1 394 ? -4.486 -5.751 -9.549 1.00 59.00 394 ASN A N 1
ATOM 3125 C CA . ASN A 1 394 ? -3.920 -4.394 -9.646 1.00 59.00 394 ASN A CA 1
ATOM 3126 C C . ASN A 1 394 ? -3.439 -3.848 -8.280 1.00 59.00 394 ASN A C 1
ATOM 3128 O O . ASN A 1 394 ? -3.137 -2.660 -8.173 1.00 59.00 394 ASN A O 1
ATOM 3132 N N . ASN A 1 395 ? -3.392 -4.684 -7.239 1.00 74.94 395 ASN A N 1
ATOM 3133 C CA . ASN A 1 395 ? -2.983 -4.288 -5.897 1.00 74.94 395 ASN A CA 1
ATOM 3134 C C . ASN A 1 395 ? -1.454 -4.229 -5.826 1.00 74.94 395 ASN A C 1
ATOM 3136 O O . ASN A 1 395 ? -0.767 -5.143 -6.282 1.00 74.94 395 ASN A O 1
ATOM 3140 N N . ARG A 1 396 ? -0.923 -3.147 -5.261 1.00 81.69 396 ARG A N 1
ATOM 3141 C CA . ARG A 1 396 ? 0.516 -2.942 -5.068 1.00 81.69 396 ARG A CA 1
ATOM 3142 C C . ARG A 1 396 ? 0.817 -2.890 -3.570 1.00 81.69 396 ARG A C 1
ATOM 3144 O O . ARG A 1 396 ? -0.041 -2.407 -2.827 1.00 81.69 396 ARG A O 1
ATOM 3151 N N . PRO A 1 397 ? 1.991 -3.361 -3.122 1.00 89.75 397 PRO A N 1
ATOM 3152 C CA . PRO A 1 397 ? 2.456 -3.101 -1.763 1.00 89.75 397 PRO A CA 1
ATOM 3153 C C . PRO A 1 397 ? 2.481 -1.587 -1.453 1.00 89.75 397 PRO A C 1
ATOM 3155 O O . PRO A 1 397 ? 2.675 -0.793 -2.382 1.00 89.75 397 PRO A O 1
ATOM 3158 N N . PRO A 1 398 ? 2.277 -1.162 -0.189 1.00 91.19 398 PRO A N 1
ATOM 3159 C CA . PRO A 1 398 ? 2.337 0.253 0.185 1.00 91.19 398 PRO A CA 1
ATOM 3160 C C . PRO A 1 398 ? 3.707 0.862 -0.110 1.00 91.19 398 PRO A C 1
ATOM 3162 O O . PRO A 1 398 ? 4.730 0.242 0.160 1.00 91.19 398 PRO A O 1
ATOM 3165 N N . LEU A 1 399 ? 3.744 2.080 -0.645 1.00 91.44 399 LEU A N 1
ATOM 3166 C CA . LEU A 1 399 ? 4.997 2.757 -1.002 1.00 91.44 399 LEU A CA 1
ATOM 3167 C C . LEU A 1 399 ? 5.856 3.102 0.224 1.00 91.44 399 LEU A C 1
ATOM 3169 O O . LEU A 1 399 ? 7.082 3.048 0.156 1.00 91.44 399 LEU A O 1
ATOM 3173 N N . GLN A 1 400 ? 5.207 3.404 1.341 1.00 93.94 400 GLN A N 1
ATOM 3174 C CA . GLN A 1 400 ? 5.810 3.646 2.641 1.00 93.94 400 GLN A CA 1
ATOM 3175 C C . GLN A 1 400 ? 4.876 3.085 3.705 1.00 93.94 400 GLN A C 1
ATOM 3177 O O . GLN A 1 400 ? 3.663 3.019 3.495 1.00 93.94 400 GLN A O 1
ATOM 3182 N N . PHE A 1 401 ? 5.436 2.650 4.825 1.00 96.38 401 PHE A N 1
ATOM 3183 C CA . PHE A 1 401 ? 4.665 2.117 5.941 1.00 96.38 401 PHE A CA 1
ATOM 3184 C C . PHE A 1 401 ? 5.489 2.123 7.224 1.00 96.38 401 PHE A C 1
ATOM 3186 O O . PHE A 1 401 ? 6.716 2.252 7.207 1.00 96.38 401 PHE A O 1
ATOM 3193 N N . LEU A 1 402 ? 4.786 1.924 8.330 1.00 97.31 402 LEU A N 1
ATOM 3194 C CA . LEU A 1 402 ? 5.366 1.599 9.619 1.00 97.31 402 LEU A CA 1
ATOM 3195 C C . LEU A 1 402 ? 5.185 0.103 9.908 1.00 97.31 402 LEU A C 1
ATOM 3197 O O . LEU A 1 402 ? 4.313 -0.564 9.342 1.00 97.31 402 LEU A O 1
ATOM 3201 N N . ALA A 1 403 ? 5.998 -0.444 10.800 1.00 97.62 403 ALA A N 1
ATOM 3202 C CA . ALA A 1 403 ? 5.832 -1.802 11.289 1.00 97.62 403 ALA A CA 1
ATOM 3203 C C . ALA A 1 403 ? 6.240 -1.936 12.759 1.00 97.62 403 ALA A C 1
ATOM 3205 O O . ALA A 1 403 ? 7.106 -1.216 13.260 1.00 97.62 403 ALA A O 1
ATOM 3206 N N . VAL A 1 404 ? 5.601 -2.888 13.434 1.00 97.06 404 VAL A N 1
ATOM 3207 C CA . VAL A 1 404 ? 5.822 -3.222 14.842 1.00 97.06 404 VAL A CA 1
ATOM 3208 C C . VAL A 1 404 ? 6.057 -4.718 15.003 1.00 97.06 404 VAL A C 1
ATOM 3210 O O . VAL A 1 404 ? 5.518 -5.543 14.260 1.00 97.06 404 VAL A O 1
ATOM 3213 N N . ASP A 1 405 ? 6.856 -5.081 15.995 1.00 96.12 405 ASP A N 1
ATOM 3214 C CA . ASP A 1 405 ? 7.218 -6.465 16.291 1.00 96.12 405 ASP A CA 1
ATOM 3215 C C . ASP A 1 405 ? 7.382 -6.689 17.803 1.00 96.12 405 ASP A C 1
ATOM 3217 O O . ASP A 1 405 ? 6.992 -5.861 18.629 1.00 96.12 405 ASP A O 1
ATOM 3221 N N . ARG A 1 406 ? 7.934 -7.842 18.196 1.00 94.38 406 ARG A N 1
ATOM 3222 C CA . ARG A 1 406 ? 8.115 -8.170 19.614 1.00 94.38 406 ARG A CA 1
ATOM 3223 C C . ARG A 1 406 ? 8.999 -7.171 20.357 1.00 94.38 406 ARG A C 1
ATOM 3225 O O . ARG A 1 406 ? 8.787 -6.981 21.551 1.00 94.38 406 ARG A O 1
ATOM 3232 N N . ARG A 1 407 ? 9.977 -6.554 19.684 1.00 93.00 407 ARG A N 1
ATOM 3233 C CA . ARG A 1 407 ? 10.827 -5.532 20.304 1.00 93.00 407 ARG A CA 1
ATOM 3234 C C . ARG A 1 407 ? 10.006 -4.285 20.605 1.00 93.00 407 ARG A C 1
ATOM 3236 O O . ARG A 1 407 ? 10.090 -3.793 21.717 1.00 93.00 407 ARG A O 1
ATOM 3243 N N . THR A 1 408 ? 9.131 -3.874 19.686 1.00 94.19 408 THR A N 1
ATOM 3244 C CA . THR A 1 408 ? 8.181 -2.780 19.942 1.00 94.19 408 THR A CA 1
ATOM 3245 C C . THR A 1 408 ? 7.350 -3.020 21.203 1.00 94.19 408 THR A C 1
ATOM 3247 O O . THR A 1 408 ? 7.146 -2.102 21.988 1.00 94.19 408 THR A O 1
ATOM 3250 N N . LEU A 1 409 ? 6.875 -4.253 21.417 1.00 93.19 409 LEU A N 1
ATOM 3251 C CA . LEU A 1 409 ? 6.134 -4.605 22.631 1.00 93.19 409 LEU A CA 1
ATOM 3252 C C . LEU A 1 409 ? 7.002 -4.522 23.891 1.00 93.19 409 LEU A C 1
ATOM 3254 O O . LEU A 1 409 ? 6.526 -4.037 24.910 1.00 93.19 409 LEU A O 1
ATOM 3258 N N . ALA A 1 410 ? 8.235 -5.036 23.839 1.00 90.38 410 ALA A N 1
ATOM 3259 C CA . ALA A 1 410 ? 9.148 -4.992 24.979 1.00 90.38 410 ALA A CA 1
ATOM 3260 C C . ALA A 1 410 ? 9.389 -3.543 25.417 1.00 90.38 410 ALA A C 1
ATOM 3262 O O . ALA A 1 410 ? 9.183 -3.227 26.586 1.00 90.38 410 ALA A O 1
ATOM 3263 N N . ASP A 1 411 ? 9.682 -2.676 24.449 1.00 88.38 411 ASP A N 1
ATOM 3264 C CA . ASP A 1 411 ? 9.862 -1.242 24.649 1.00 88.38 411 ASP A CA 1
ATOM 3265 C C . ASP A 1 411 ? 8.560 -0.616 25.212 1.00 88.38 411 ASP A C 1
ATOM 3267 O O . ASP A 1 411 ? 8.576 0.064 26.228 1.00 88.38 411 ASP A O 1
ATOM 3271 N N . ALA A 1 412 ? 7.380 -0.943 24.672 1.00 86.88 412 ALA A N 1
ATOM 3272 C CA . ALA A 1 412 ? 6.097 -0.445 25.197 1.00 86.88 412 ALA A CA 1
ATOM 3273 C C . ALA A 1 412 ? 5.789 -0.852 26.657 1.00 86.88 412 ALA A C 1
ATOM 3275 O O . ALA A 1 412 ? 4.904 -0.270 27.280 1.00 86.88 412 ALA A O 1
ATOM 3276 N N . MET A 1 413 ? 6.451 -1.877 27.203 1.00 86.44 413 MET A N 1
ATOM 3277 C CA . MET A 1 413 ? 6.220 -2.370 28.568 1.00 86.44 413 MET A CA 1
ATOM 3278 C C . MET A 1 413 ? 7.213 -1.825 29.600 1.00 86.44 413 MET A C 1
ATOM 3280 O O . MET A 1 413 ? 7.012 -2.032 30.800 1.00 86.44 413 MET A O 1
ATOM 3284 N N . GLU A 1 414 ? 8.277 -1.156 29.167 1.00 81.69 414 GLU A N 1
ATOM 3285 C CA . GLU A 1 414 ? 9.257 -0.538 30.059 1.00 81.69 414 GLU A CA 1
ATOM 3286 C C . GLU A 1 414 ? 8.770 0.848 30.556 1.00 81.69 414 GLU A C 1
ATOM 3288 O O . GLU A 1 414 ? 7.818 1.393 29.994 1.00 81.69 414 GLU A O 1
ATOM 3293 N N . PRO A 1 415 ? 9.326 1.410 31.649 1.00 75.62 415 PRO A N 1
ATOM 3294 C CA . PRO A 1 415 ? 8.871 2.679 32.239 1.00 75.62 415 PRO A CA 1
ATOM 3295 C C . PRO A 1 415 ? 9.008 3.902 31.310 1.00 75.62 415 PRO A C 1
ATOM 3297 O O . PRO A 1 415 ? 9.916 3.966 30.487 1.00 75.62 415 PRO A O 1
ATOM 3300 N N . ASP A 1 416 ? 8.125 4.896 31.475 1.00 69.62 416 ASP A N 1
ATOM 3301 C CA . ASP A 1 416 ? 8.037 6.084 30.604 1.00 69.62 416 ASP A CA 1
ATOM 3302 C C . ASP A 1 416 ? 9.322 6.913 30.500 1.00 69.62 416 ASP A C 1
ATOM 3304 O O . ASP A 1 416 ? 9.615 7.468 29.445 1.00 69.62 416 ASP A O 1
ATOM 3308 N N . ASP A 1 417 ? 10.092 7.013 31.583 1.00 66.00 417 ASP A N 1
ATOM 3309 C CA . ASP A 1 417 ? 11.286 7.856 31.670 1.00 66.00 417 ASP A CA 1
ATOM 3310 C C . ASP A 1 417 ? 12.465 7.359 30.823 1.00 66.00 417 ASP A C 1
ATOM 3312 O O . ASP A 1 417 ? 13.432 8.097 30.634 1.00 66.00 417 ASP A O 1
ATOM 3316 N N . GLU A 1 418 ? 12.371 6.146 30.279 1.00 61.47 418 GLU A N 1
ATOM 3317 C CA . GLU A 1 418 ? 13.391 5.551 29.417 1.00 61.47 418 GLU A CA 1
ATOM 3318 C C . GLU A 1 418 ? 12.941 5.468 27.932 1.00 61.47 418 GLU A C 1
ATOM 3320 O O . GLU A 1 418 ? 13.767 5.177 27.070 1.00 61.47 418 GLU A O 1
ATOM 3325 N N . ARG A 1 419 ? 11.677 5.814 27.602 1.00 64.56 419 ARG A N 1
ATOM 3326 C CA . ARG A 1 419 ? 11.034 5.584 26.282 1.00 64.56 419 ARG A CA 1
ATOM 3327 C C . ARG A 1 419 ? 11.481 6.478 25.123 1.00 64.56 419 ARG A C 1
ATOM 3329 O O . ARG A 1 419 ? 11.449 6.032 23.977 1.00 64.56 419 ARG A O 1
ATOM 3336 N N . GLU A 1 420 ? 11.854 7.732 25.380 1.00 61.19 420 GLU A N 1
ATOM 3337 C CA . GLU A 1 420 ? 12.108 8.731 24.319 1.00 61.19 420 GLU A CA 1
ATOM 3338 C C . GLU A 1 420 ? 13.319 8.379 23.426 1.00 61.19 420 GLU A C 1
ATOM 3340 O O . GLU A 1 420 ? 13.352 8.733 22.245 1.00 61.19 420 GLU A O 1
ATOM 3345 N N . ASP A 1 421 ? 14.272 7.601 23.949 1.00 66.12 421 ASP A N 1
ATOM 3346 C CA . ASP A 1 421 ? 15.489 7.191 23.238 1.00 66.12 421 ASP A CA 1
ATOM 3347 C C . ASP A 1 421 ? 15.349 5.837 22.502 1.00 66.12 421 ASP A C 1
ATOM 3349 O O . ASP A 1 421 ? 16.319 5.336 21.922 1.00 66.12 421 ASP A O 1
ATOM 3353 N N . TRP A 1 422 ? 14.176 5.190 22.529 1.00 73.56 422 TRP A N 1
ATOM 3354 C CA . TRP A 1 422 ? 14.038 3.820 22.026 1.00 73.56 422 TRP A CA 1
ATOM 3355 C C . TRP A 1 422 ? 13.684 3.721 20.556 1.00 73.56 422 TRP A C 1
ATOM 3357 O O . TRP A 1 422 ? 12.645 4.175 20.092 1.00 73.56 422 TRP A O 1
ATOM 3367 N N . GLU A 1 423 ? 14.504 2.968 19.831 1.00 83.50 423 GLU A N 1
ATOM 3368 C CA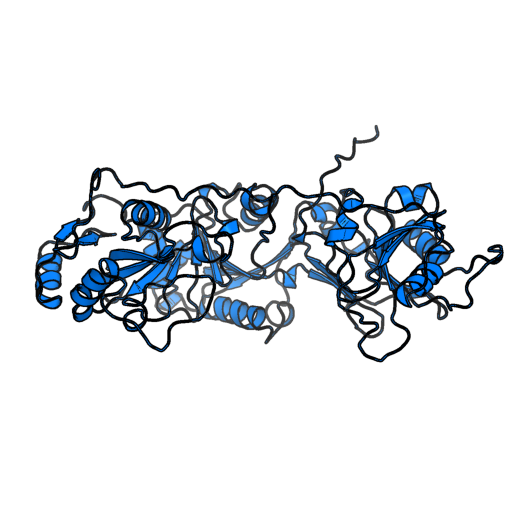 . GLU A 1 423 ? 14.226 2.519 18.473 1.00 83.50 423 GLU A CA 1
ATOM 3369 C C . GLU A 1 423 ? 13.141 1.414 18.470 1.00 83.50 423 GLU A C 1
ATOM 3371 O O . GLU A 1 423 ? 13.416 0.230 18.229 1.00 83.50 423 GLU A O 1
ATOM 3376 N N . ALA A 1 424 ? 11.896 1.782 18.767 1.00 86.81 424 ALA A N 1
ATOM 3377 C CA . ALA A 1 424 ? 10.783 0.849 18.937 1.00 86.81 424 ALA A CA 1
ATOM 3378 C C . ALA A 1 424 ? 10.032 0.542 17.631 1.00 86.81 424 ALA A C 1
ATOM 3380 O O . ALA A 1 424 ? 9.520 -0.571 17.469 1.00 86.81 424 ALA A O 1
ATOM 3381 N N . ILE A 1 425 ? 9.986 1.479 16.682 1.00 94.69 425 ILE A N 1
ATOM 3382 C CA . ILE A 1 425 ? 9.156 1.408 15.471 1.00 94.69 425 ILE A CA 1
ATOM 3383 C C . ILE A 1 425 ? 10.031 1.229 14.234 1.00 94.69 425 ILE A C 1
ATOM 3385 O O . ILE A 1 425 ? 11.066 1.877 14.094 1.00 94.69 425 ILE A O 1
ATOM 3389 N N . ILE A 1 426 ? 9.617 0.354 13.319 1.00 96.75 426 ILE A N 1
ATOM 3390 C CA . ILE A 1 426 ? 10.239 0.238 11.999 1.00 96.75 426 ILE A CA 1
ATOM 3391 C C . ILE A 1 426 ? 9.525 1.198 11.050 1.00 96.75 426 ILE A C 1
ATOM 3393 O O . ILE A 1 426 ? 8.304 1.139 10.924 1.00 96.75 426 ILE A O 1
ATOM 3397 N N . VAL A 1 427 ? 10.278 2.034 10.345 1.00 96.75 427 VAL A N 1
ATOM 3398 C CA . VAL A 1 427 ? 9.789 2.851 9.227 1.00 96.75 427 VAL A CA 1
ATOM 3399 C C . VAL A 1 427 ? 10.428 2.347 7.940 1.00 96.75 427 VAL A C 1
ATOM 3401 O O . VAL A 1 427 ? 11.615 2.018 7.929 1.00 96.75 427 VAL A O 1
ATOM 3404 N N . ALA A 1 428 ? 9.650 2.247 6.863 1.00 97.12 428 ALA A N 1
ATOM 3405 C CA . ALA A 1 428 ? 10.127 1.747 5.580 1.00 97.12 428 ALA A CA 1
ATOM 3406 C C . ALA A 1 428 ? 9.580 2.558 4.401 1.00 97.12 428 ALA A C 1
ATOM 3408 O O . ALA A 1 428 ? 8.428 2.996 4.418 1.00 97.12 428 ALA A O 1
ATOM 3409 N N . SER A 1 429 ? 10.393 2.707 3.353 1.00 95.69 429 SER A N 1
ATOM 3410 C CA . SER A 1 429 ? 10.004 3.352 2.095 1.00 95.69 429 SER A CA 1
ATOM 3411 C C . SER A 1 429 ? 10.637 2.678 0.881 1.00 95.69 429 SER A C 1
ATOM 3413 O O . SER A 1 429 ? 11.812 2.298 0.898 1.00 95.69 429 SER A O 1
ATOM 3415 N N . HIS A 1 430 ? 9.857 2.569 -0.195 1.00 91.88 430 HIS A N 1
ATOM 3416 C CA . HIS A 1 430 ? 10.331 2.130 -1.506 1.00 91.88 430 HIS A CA 1
ATOM 3417 C C . HIS A 1 430 ? 11.438 3.041 -2.048 1.00 91.88 430 HIS A C 1
ATOM 3419 O O . HIS A 1 430 ? 12.343 2.542 -2.707 1.00 91.88 430 HIS A O 1
ATOM 3425 N N . GLU A 1 431 ? 11.433 4.339 -1.704 1.00 91.50 431 GLU A N 1
ATOM 3426 C CA . GLU A 1 431 ? 12.460 5.291 -2.149 1.00 91.50 431 GLU A CA 1
ATOM 3427 C C . GLU A 1 431 ? 13.869 4.839 -1.747 1.00 91.50 431 GLU A C 1
ATOM 3429 O O . GLU A 1 431 ? 14.816 5.026 -2.507 1.00 91.50 431 GLU A O 1
ATOM 3434 N N . GLY A 1 432 ? 14.014 4.195 -0.582 1.00 90.44 432 GLY A N 1
ATOM 3435 C CA . GLY A 1 432 ? 15.299 3.656 -0.138 1.00 90.44 432 GLY A CA 1
ATOM 3436 C C . GLY A 1 432 ? 15.779 2.446 -0.946 1.00 90.44 432 GLY A C 1
ATOM 3437 O O . GLY A 1 432 ? 16.967 2.145 -0.939 1.00 90.44 432 GLY A O 1
ATOM 3438 N N . GLY A 1 433 ? 14.878 1.759 -1.656 1.00 89.56 433 GLY A N 1
ATOM 3439 C CA . GLY A 1 433 ? 15.191 0.656 -2.567 1.00 89.56 433 GLY A CA 1
ATOM 3440 C C . GLY A 1 433 ? 15.106 1.019 -4.052 1.00 89.56 433 GLY A C 1
ATOM 3441 O O . GLY A 1 433 ? 15.304 0.142 -4.900 1.00 89.56 433 GLY A O 1
ATOM 3442 N N . ASP A 1 434 ? 14.794 2.268 -4.396 1.00 90.56 434 ASP A N 1
ATOM 3443 C CA . ASP A 1 434 ? 14.644 2.693 -5.783 1.00 90.56 434 ASP A CA 1
ATOM 3444 C C . ASP A 1 434 ? 16.004 2.931 -6.445 1.00 90.56 434 ASP A C 1
ATOM 3446 O O . ASP A 1 434 ? 16.823 3.737 -6.005 1.00 90.56 434 ASP A O 1
ATOM 3450 N N . VAL A 1 435 ? 16.217 2.276 -7.583 1.00 88.44 435 VAL A N 1
ATOM 3451 C CA . VAL A 1 435 ? 17.363 2.528 -8.460 1.00 88.44 435 VAL A CA 1
ATOM 3452 C C . VAL A 1 435 ? 16.916 3.469 -9.566 1.00 88.44 435 VAL A C 1
ATOM 3454 O O . VAL A 1 435 ? 16.177 3.072 -10.468 1.00 88.44 435 VAL A O 1
ATOM 3457 N N . TRP A 1 436 ? 17.360 4.723 -9.495 1.00 86.06 436 TRP A N 1
ATOM 3458 C CA . TRP A 1 436 ? 17.017 5.770 -10.457 1.00 86.06 436 TRP A CA 1
ATOM 3459 C C . TRP A 1 436 ? 17.995 5.816 -11.633 1.00 86.06 436 TRP A C 1
ATOM 3461 O O . TRP A 1 436 ? 19.208 5.875 -11.448 1.00 86.06 436 TRP A O 1
ATOM 3471 N N . PHE A 1 437 ? 17.466 5.889 -12.855 1.00 84.12 437 PHE A N 1
ATOM 3472 C CA . PHE A 1 437 ? 18.257 6.045 -14.077 1.00 84.12 437 PHE A CA 1
ATOM 3473 C C . PHE A 1 437 ? 18.282 7.509 -14.503 1.00 84.12 437 PHE A C 1
ATOM 3475 O O . PHE A 1 437 ? 17.234 8.078 -14.834 1.00 84.12 437 PHE A O 1
ATOM 3482 N N . ARG A 1 438 ? 19.469 8.125 -14.493 1.00 77.62 438 ARG A N 1
ATOM 3483 C CA . ARG A 1 438 ? 19.665 9.553 -14.783 1.00 77.62 438 ARG A CA 1
ATOM 3484 C C . ARG A 1 438 ? 20.617 9.774 -15.960 1.00 77.62 438 ARG A C 1
ATOM 3486 O O . ARG A 1 438 ? 21.485 8.951 -16.211 1.00 77.62 438 ARG A O 1
ATOM 3493 N N . ASP A 1 439 ? 20.464 10.876 -16.694 1.00 70.38 439 ASP A N 1
ATOM 3494 C CA . ASP A 1 439 ? 21.483 11.304 -17.668 1.00 70.38 439 ASP A CA 1
ATOM 3495 C C . ASP A 1 439 ? 22.628 12.073 -16.994 1.00 70.38 439 ASP A C 1
ATOM 3497 O O . ASP A 1 439 ? 22.587 12.388 -15.803 1.00 70.38 439 ASP A O 1
ATOM 3501 N N . GLY A 1 440 ? 23.636 12.448 -17.787 1.00 64.69 440 GLY A N 1
ATOM 3502 C CA . GLY A 1 440 ? 24.760 13.273 -17.333 1.00 64.69 440 GLY A CA 1
ATOM 3503 C C . GLY A 1 440 ? 24.382 14.691 -16.875 1.00 64.69 440 GLY A C 1
ATOM 3504 O O . GLY A 1 440 ? 25.245 15.414 -16.389 1.00 64.69 440 GLY A O 1
ATOM 3505 N N . THR A 1 441 ? 23.117 15.109 -17.008 1.00 68.81 441 THR A N 1
ATOM 3506 C CA . THR A 1 441 ? 22.592 16.377 -16.466 1.00 68.81 441 THR A CA 1
ATOM 3507 C C . THR A 1 441 ? 21.818 16.189 -15.157 1.00 68.81 441 THR A C 1
ATOM 3509 O O . THR A 1 441 ? 21.258 17.150 -14.629 1.00 68.81 441 THR A O 1
ATOM 3512 N N . GLY A 1 442 ? 21.781 14.964 -14.622 1.00 70.12 442 GLY A N 1
ATOM 3513 C CA . GLY A 1 442 ? 21.050 14.607 -13.405 1.00 70.12 442 GLY A CA 1
ATOM 3514 C C . GLY A 1 442 ? 19.546 14.432 -13.621 1.00 70.12 442 GLY A C 1
ATOM 3515 O O . GLY A 1 442 ? 18.790 14.302 -12.656 1.00 70.12 442 GLY A O 1
ATOM 3516 N N . ARG A 1 443 ? 19.078 14.421 -14.873 1.00 76.81 443 ARG A N 1
ATOM 3517 C CA . ARG A 1 443 ? 17.659 14.266 -15.192 1.00 76.81 443 ARG A CA 1
ATOM 3518 C C . ARG A 1 443 ? 17.266 12.796 -15.084 1.00 76.81 443 ARG A C 1
ATOM 3520 O O . ARG A 1 443 ? 17.908 11.963 -15.702 1.00 76.81 443 ARG A O 1
ATOM 3527 N N . SER A 1 444 ? 16.202 12.472 -14.348 1.00 80.69 444 SER A N 1
ATOM 3528 C CA . SER A 1 444 ? 15.714 11.087 -14.197 1.00 80.69 444 SER A CA 1
ATOM 3529 C C . SER A 1 444 ? 14.815 10.666 -15.358 1.00 80.69 444 SER A C 1
ATOM 3531 O O . SER A 1 444 ? 13.939 11.436 -15.746 1.00 80.69 444 SER A O 1
ATOM 3533 N N . PHE A 1 445 ? 15.011 9.452 -15.880 1.00 80.88 445 PHE A N 1
ATOM 3534 C CA . PHE A 1 445 ? 14.255 8.860 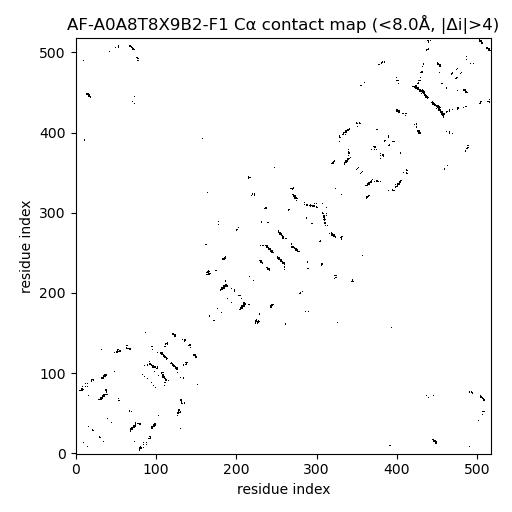-16.996 1.00 80.88 445 PHE A CA 1
ATOM 3535 C C . PHE A 1 445 ? 13.400 7.670 -16.579 1.00 80.88 445 PHE A C 1
ATOM 3537 O O . PHE A 1 445 ? 12.480 7.286 -17.295 1.00 80.88 445 PHE A O 1
ATOM 3544 N N . GLY A 1 446 ? 13.670 7.096 -15.424 1.00 85.75 446 GLY A N 1
ATOM 3545 C CA . GLY A 1 446 ? 12.881 6.021 -14.865 1.00 85.75 446 GLY A CA 1
ATOM 3546 C C . GLY A 1 446 ? 13.550 5.480 -13.622 1.00 85.75 446 GLY A C 1
ATOM 3547 O O . GLY A 1 446 ? 14.634 5.934 -13.249 1.00 85.75 446 GLY A O 1
ATOM 3548 N N . TYR A 1 447 ? 12.904 4.507 -13.004 1.00 88.38 447 TYR A N 1
ATOM 3549 C CA . TYR A 1 447 ? 13.448 3.806 -11.854 1.00 88.38 447 TYR A CA 1
ATOM 3550 C C . TYR A 1 447 ? 12.948 2.361 -11.794 1.00 88.38 447 TYR A C 1
ATOM 3552 O O . TYR A 1 447 ? 11.943 2.004 -12.422 1.00 88.38 447 TYR A O 1
ATOM 3560 N N . LEU A 1 448 ? 13.673 1.536 -11.041 1.00 90.38 448 LEU A N 1
ATOM 3561 C CA . LEU A 1 448 ? 13.242 0.212 -10.598 1.00 90.38 448 LEU A CA 1
ATOM 3562 C C . LEU A 1 448 ? 13.133 0.213 -9.078 1.00 90.38 448 LEU A C 1
ATOM 3564 O O . LEU A 1 448 ? 14.115 0.504 -8.400 1.00 90.38 448 LEU A O 1
ATOM 3568 N N . SER A 1 449 ? 11.971 -0.169 -8.551 1.00 90.62 449 SER A N 1
ATOM 3569 C CA . SER A 1 449 ? 11.794 -0.388 -7.115 1.00 90.62 449 SER A CA 1
ATOM 3570 C C . SER A 1 449 ? 12.328 -1.757 -6.740 1.00 90.62 449 SER A C 1
ATOM 3572 O O . SER A 1 449 ? 11.642 -2.770 -6.891 1.00 90.62 449 SER A O 1
ATOM 3574 N N . THR A 1 450 ? 13.578 -1.798 -6.280 1.00 91.31 450 THR A N 1
ATOM 3575 C CA . THR A 1 450 ? 14.272 -3.061 -5.997 1.00 91.31 450 THR A CA 1
ATOM 3576 C C . THR A 1 450 ? 13.977 -3.620 -4.613 1.00 91.31 450 THR A C 1
ATOM 3578 O O . THR A 1 450 ? 14.329 -4.768 -4.341 1.00 91.31 450 THR A O 1
ATOM 3581 N N . GLY A 1 451 ? 13.305 -2.848 -3.758 1.00 92.81 451 GLY A N 1
ATOM 3582 C CA . GLY A 1 451 ? 13.029 -3.224 -2.382 1.00 92.81 451 GLY A CA 1
ATOM 3583 C C . GLY A 1 451 ? 12.521 -2.060 -1.540 1.00 92.81 451 GLY A C 1
ATOM 3584 O O . GLY A 1 451 ? 11.972 -1.101 -2.078 1.00 92.81 451 GLY A O 1
ATOM 3585 N N . TYR A 1 452 ? 12.758 -2.142 -0.233 1.00 95.44 452 TYR A N 1
ATOM 3586 C CA . TYR A 1 452 ? 12.513 -1.061 0.721 1.00 95.44 452 TYR A CA 1
ATOM 3587 C C . TYR A 1 452 ? 13.797 -0.715 1.464 1.00 95.44 452 TYR A C 1
ATOM 3589 O O . TYR A 1 452 ? 14.483 -1.610 1.962 1.00 95.44 452 TYR A O 1
ATOM 3597 N N . GLY A 1 453 ? 14.086 0.577 1.594 1.00 95.81 453 GLY A N 1
ATOM 3598 C CA . GLY A 1 453 ? 14.922 1.044 2.694 1.00 95.81 453 GLY A CA 1
ATOM 3599 C C . GLY A 1 453 ? 14.103 0.986 3.977 1.00 95.81 453 GLY A C 1
ATOM 3600 O O . GLY A 1 453 ? 12.902 1.271 3.948 1.00 95.81 453 GLY A O 1
ATOM 3601 N N . TYR A 1 454 ? 14.719 0.591 5.086 1.00 96.75 454 TYR A N 1
ATOM 3602 C CA . TYR A 1 454 ? 14.048 0.610 6.381 1.00 96.75 454 TYR A CA 1
ATOM 3603 C C . TYR A 1 454 ? 15.007 0.986 7.505 1.00 96.75 454 TYR A C 1
ATOM 3605 O O . TYR A 1 454 ? 16.193 0.669 7.462 1.00 96.75 454 TYR A O 1
ATOM 3613 N N . GLU A 1 455 ? 14.480 1.642 8.530 1.00 95.62 455 GLU A N 1
ATOM 3614 C CA . GLU A 1 455 ? 15.198 1.955 9.762 1.00 95.62 455 GLU A CA 1
ATOM 3615 C C . GLU A 1 455 ? 14.310 1.702 10.968 1.00 95.62 455 GLU A C 1
ATOM 3617 O O . GLU A 1 455 ? 13.099 1.503 10.849 1.00 95.62 455 GLU A O 1
ATOM 3622 N N . ARG A 1 456 ? 14.938 1.695 12.138 1.00 93.94 456 ARG A N 1
ATOM 3623 C CA . ARG A 1 456 ? 14.260 1.558 13.411 1.00 93.94 456 ARG A CA 1
ATOM 3624 C C . ARG A 1 456 ? 14.486 2.824 14.220 1.00 93.94 456 ARG A C 1
ATOM 3626 O O . ARG A 1 456 ? 15.630 3.241 14.349 1.00 93.94 456 ARG A O 1
ATOM 3633 N N . ARG A 1 457 ? 13.409 3.437 14.704 1.00 92.31 457 ARG A N 1
ATOM 3634 C CA . ARG A 1 457 ? 13.425 4.741 15.379 1.00 92.31 457 ARG A CA 1
ATOM 3635 C C . ARG A 1 457 ? 12.384 4.798 16.491 1.00 92.31 457 ARG A C 1
ATOM 3637 O O . ARG A 1 457 ? 11.556 3.889 16.602 1.00 92.31 457 ARG A O 1
ATOM 3644 N N . ASN A 1 458 ? 12.445 5.834 17.323 1.00 89.94 458 ASN A N 1
ATOM 3645 C CA . ASN A 1 458 ? 11.335 6.143 18.223 1.00 89.94 458 ASN A CA 1
ATOM 3646 C C . ASN A 1 458 ? 10.095 6.561 17.414 1.00 89.94 458 ASN A C 1
ATOM 3648 O O . ASN A 1 458 ? 10.168 6.740 16.194 1.00 89.94 458 ASN A O 1
ATOM 3652 N N . LEU A 1 459 ? 8.942 6.661 18.080 1.00 87.50 459 LEU A N 1
ATOM 3653 C CA . LEU A 1 459 ? 7.683 6.986 17.409 1.00 87.50 459 LEU A CA 1
ATOM 3654 C C . LEU A 1 459 ? 7.770 8.314 16.649 1.00 87.50 459 LEU A C 1
ATOM 3656 O O . LEU A 1 459 ? 7.503 8.333 15.452 1.00 87.50 459 LEU A O 1
ATOM 3660 N N . GLU A 1 460 ? 8.133 9.400 17.337 1.00 88.62 460 GLU A N 1
ATOM 3661 C CA . GLU A 1 460 ? 8.110 10.757 16.778 1.00 88.62 460 GLU A CA 1
ATOM 3662 C C . GLU A 1 460 ? 8.995 10.853 15.529 1.00 88.62 460 GLU A C 1
ATOM 3664 O O . GLU A 1 460 ? 8.587 11.384 14.496 1.00 88.62 460 GLU A O 1
ATOM 3669 N N . GLU A 1 461 ? 10.190 10.268 15.578 1.00 92.00 461 GLU A N 1
ATOM 3670 C CA . GLU A 1 461 ? 11.092 10.227 14.435 1.00 92.00 461 GLU A CA 1
ATOM 3671 C C . GLU A 1 461 ? 10.568 9.330 13.310 1.00 92.00 461 GLU A C 1
ATOM 3673 O O . GLU A 1 461 ? 10.692 9.693 12.140 1.00 92.00 461 GLU A O 1
ATOM 3678 N N . ALA A 1 462 ? 9.994 8.164 13.626 1.00 93.44 462 ALA A N 1
ATOM 3679 C CA . ALA A 1 462 ? 9.433 7.259 12.626 1.00 93.44 462 ALA A CA 1
ATOM 3680 C C . ALA A 1 462 ? 8.241 7.897 11.895 1.00 93.44 462 ALA A C 1
ATOM 3682 O O . ALA A 1 462 ? 8.183 7.844 10.664 1.00 93.44 462 ALA A O 1
ATOM 3683 N N . GLU A 1 463 ? 7.328 8.543 12.628 1.00 92.56 463 GLU A N 1
ATOM 3684 C CA . GLU A 1 463 ? 6.220 9.316 12.061 1.00 92.56 463 GLU A CA 1
ATOM 3685 C C . GLU A 1 463 ? 6.736 10.514 11.263 1.00 92.56 463 GLU A C 1
ATOM 3687 O O . GLU A 1 463 ? 6.296 10.740 10.136 1.00 92.56 463 GLU A O 1
ATOM 3692 N N . GLY A 1 464 ? 7.732 11.230 11.788 1.00 93.56 464 GLY A N 1
ATOM 3693 C CA . GLY A 1 464 ? 8.388 12.331 11.096 1.00 93.56 464 GLY A CA 1
ATOM 3694 C C . GLY A 1 464 ? 8.965 11.900 9.747 1.00 93.56 464 GLY A C 1
ATOM 3695 O O . GLY A 1 464 ? 8.696 12.544 8.731 1.00 93.56 464 GLY A O 1
ATOM 3696 N N . VAL A 1 465 ? 9.709 10.791 9.697 1.00 94.62 465 VAL A N 1
ATOM 3697 C CA . VAL A 1 465 ? 10.225 10.211 8.445 1.00 94.62 465 VAL A CA 1
ATOM 3698 C C . VAL A 1 465 ? 9.073 9.812 7.525 1.00 94.62 465 VAL A C 1
ATOM 3700 O O . VAL A 1 465 ? 9.050 10.226 6.365 1.00 94.62 465 VAL A O 1
ATOM 3703 N N . TYR A 1 466 ? 8.100 9.055 8.039 1.00 94.31 466 TYR A N 1
ATOM 3704 C CA . TYR A 1 466 ? 6.951 8.581 7.271 1.00 94.31 466 TYR A CA 1
ATOM 3705 C C . TYR A 1 466 ? 6.194 9.739 6.609 1.00 94.31 466 TYR A C 1
ATOM 3707 O O . TYR A 1 466 ? 6.001 9.732 5.393 1.00 94.31 466 TYR A O 1
ATOM 3715 N N . ILE A 1 467 ? 5.817 10.761 7.381 1.00 93.12 467 ILE A N 1
ATOM 3716 C CA . ILE A 1 467 ? 5.061 11.922 6.905 1.00 93.12 467 ILE A CA 1
ATOM 3717 C C . ILE A 1 467 ? 5.872 12.693 5.866 1.00 93.12 467 ILE A C 1
ATOM 3719 O O . ILE A 1 467 ? 5.344 12.977 4.791 1.00 93.12 467 ILE A O 1
ATOM 3723 N N . ASN A 1 468 ? 7.142 13.011 6.151 1.00 94.12 468 ASN A N 1
ATOM 3724 C CA . ASN A 1 468 ? 7.979 13.806 5.248 1.00 94.12 468 ASN A CA 1
ATOM 3725 C C . ASN A 1 468 ? 8.168 13.135 3.886 1.00 94.12 468 ASN A C 1
ATOM 3727 O O . ASN A 1 468 ? 8.064 13.814 2.863 1.00 94.12 468 ASN A O 1
ATOM 3731 N N . VAL A 1 469 ? 8.391 11.820 3.874 1.00 92.06 469 VAL A N 1
ATOM 3732 C CA . VAL A 1 469 ? 8.527 11.039 2.639 1.00 92.06 469 VAL A CA 1
ATOM 3733 C C . VAL A 1 469 ? 7.176 10.921 1.927 1.00 92.06 469 VAL A C 1
ATOM 3735 O O . VAL A 1 469 ? 7.083 11.191 0.731 1.00 92.06 469 VAL A O 1
ATOM 3738 N N . ASN A 1 470 ? 6.095 10.619 2.656 1.00 90.81 470 ASN A N 1
ATOM 3739 C CA . ASN A 1 470 ? 4.743 10.470 2.101 1.00 90.81 470 ASN A CA 1
ATOM 3740 C C . ASN A 1 470 ? 4.246 11.740 1.385 1.00 90.81 470 ASN A C 1
ATOM 3742 O O . ASN A 1 470 ? 3.626 11.655 0.325 1.00 90.81 470 ASN A O 1
ATOM 3746 N N . ILE A 1 471 ? 4.535 12.924 1.936 1.00 90.94 471 ILE A N 1
ATOM 3747 C C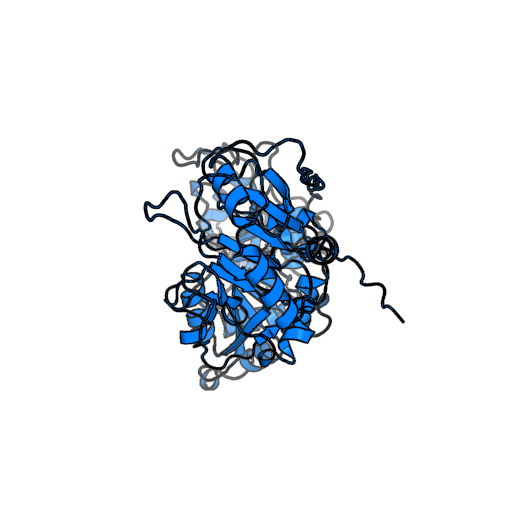A . ILE A 1 471 ? 4.165 14.211 1.320 1.00 90.94 471 ILE A CA 1
ATOM 3748 C C . ILE A 1 471 ? 5.252 14.775 0.391 1.00 90.94 471 ILE A C 1
ATOM 3750 O O . ILE A 1 471 ? 5.094 15.884 -0.124 1.00 90.94 471 ILE A O 1
ATOM 3754 N N . SER A 1 472 ? 6.349 14.036 0.191 1.00 89.69 472 SER A N 1
ATOM 3755 C CA . SER A 1 472 ? 7.520 14.443 -0.596 1.00 89.69 472 SER A CA 1
ATOM 3756 C C . SER A 1 472 ? 8.125 15.787 -0.156 1.00 89.69 472 SER A C 1
ATOM 3758 O O . SER A 1 472 ? 8.567 16.578 -0.991 1.00 89.69 472 SER A O 1
ATOM 3760 N N . ASN A 1 473 ? 8.123 16.069 1.152 1.00 93.12 473 ASN A N 1
ATOM 3761 C CA . ASN A 1 473 ? 8.789 17.243 1.725 1.00 93.12 473 ASN A CA 1
ATOM 3762 C C . ASN A 1 473 ? 10.307 17.036 1.835 1.00 93.12 473 ASN A C 1
ATOM 3764 O O . ASN A 1 473 ? 11.067 17.967 1.582 1.00 93.12 473 ASN A O 1
ATOM 3768 N N . MET A 1 474 ? 10.737 15.819 2.180 1.00 92.94 474 MET A N 1
ATOM 3769 C CA . MET A 1 474 ? 12.137 15.381 2.175 1.00 92.94 474 MET A CA 1
ATOM 3770 C C . MET A 1 474 ? 12.216 13.955 1.627 1.00 92.94 474 MET A C 1
ATOM 3772 O O . MET A 1 474 ? 11.294 13.166 1.832 1.00 92.94 474 MET A O 1
ATOM 3776 N N . SER A 1 475 ? 13.302 13.634 0.928 1.00 91.38 475 SER A N 1
ATOM 3777 C CA . SER A 1 475 ? 13.543 12.291 0.390 1.00 91.38 475 SER A CA 1
ATOM 3778 C C . SER A 1 475 ? 14.003 11.313 1.468 1.00 91.38 475 SER A C 1
ATOM 3780 O O . SER A 1 475 ? 14.592 11.708 2.480 1.00 91.38 475 SER A O 1
ATOM 3782 N N . TRP A 1 476 ? 13.819 10.014 1.219 1.00 93.56 476 TRP A N 1
ATOM 3783 C CA . TRP A 1 476 ? 14.341 8.971 2.106 1.00 93.56 476 TRP A CA 1
ATOM 3784 C C . TRP A 1 476 ? 15.845 9.119 2.370 1.00 93.56 476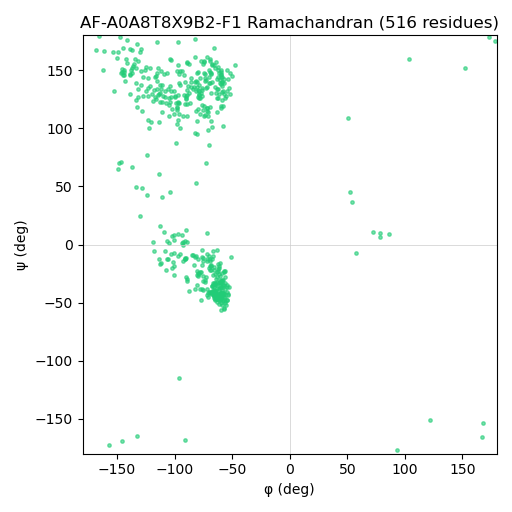 TRP A C 1
ATOM 3786 O O . TRP A 1 476 ? 16.278 9.043 3.513 1.00 93.56 476 TRP A O 1
ATOM 3796 N N . SER A 1 477 ? 16.646 9.404 1.338 1.00 89.88 477 SER A N 1
ATOM 3797 C CA . SER A 1 477 ? 18.100 9.566 1.478 1.00 89.88 477 SER A CA 1
ATOM 3798 C C . SER A 1 477 ? 18.515 10.749 2.356 1.00 89.88 477 SER A C 1
ATOM 3800 O O . SER A 1 477 ? 19.568 10.687 2.981 1.00 89.88 477 SER A O 1
ATOM 3802 N N . GLU A 1 478 ? 17.711 11.817 2.412 1.00 90.81 478 GLU A N 1
ATOM 3803 C CA . GLU A 1 478 ? 17.975 12.969 3.288 1.00 90.81 478 GLU A CA 1
ATOM 3804 C C . GLU A 1 478 ? 17.648 12.659 4.752 1.00 90.81 478 GLU A C 1
ATOM 3806 O O . GLU A 1 478 ? 18.279 13.201 5.655 1.00 90.81 478 GLU A O 1
ATOM 3811 N N . MET A 1 479 ? 16.662 11.792 4.986 1.00 93.19 479 MET A N 1
ATOM 3812 C CA . MET A 1 479 ? 16.212 11.427 6.329 1.00 93.19 479 MET A CA 1
ATOM 3813 C C . MET A 1 479 ? 16.987 10.234 6.907 1.00 93.19 479 MET A C 1
ATOM 3815 O O . MET A 1 479 ? 17.183 10.162 8.120 1.00 93.19 479 MET A O 1
ATOM 3819 N N . CYS A 1 480 ? 17.428 9.312 6.048 1.00 91.81 480 CYS A N 1
ATOM 3820 C CA . CYS A 1 480 ? 17.947 7.986 6.381 1.00 91.81 480 CYS A CA 1
ATOM 3821 C C . CYS A 1 480 ? 19.209 7.662 5.553 1.00 91.81 480 CYS A C 1
ATOM 3823 O O . CYS A 1 480 ? 19.211 6.773 4.700 1.00 91.81 480 CYS A O 1
ATOM 3825 N N . GLU A 1 481 ? 20.310 8.388 5.793 1.00 80.81 481 GLU A N 1
ATOM 3826 C CA . GLU A 1 481 ? 21.542 8.306 4.980 1.00 80.81 481 GLU A CA 1
ATOM 3827 C C . GLU A 1 481 ? 22.189 6.906 4.917 1.00 80.81 481 GLU A C 1
ATOM 3829 O O . GLU A 1 481 ? 22.961 6.620 4.000 1.00 80.81 481 GLU A O 1
ATOM 3834 N N . ARG A 1 482 ? 21.949 6.037 5.910 1.00 80.19 482 ARG A N 1
ATOM 3835 C CA . ARG A 1 482 ? 22.622 4.727 6.043 1.00 80.19 482 ARG A CA 1
ATOM 3836 C C . ARG A 1 482 ? 21.660 3.564 6.269 1.00 80.19 482 ARG A C 1
ATOM 3838 O O . ARG A 1 482 ? 22.067 2.535 6.815 1.00 80.19 482 ARG A O 1
ATOM 3845 N N . SER A 1 483 ? 20.410 3.707 5.840 1.00 88.25 483 SER A N 1
ATOM 3846 C CA . SER A 1 483 ? 19.410 2.659 6.018 1.00 88.25 483 SER A CA 1
ATOM 3847 C C . SER A 1 483 ? 19.797 1.380 5.267 1.00 88.25 483 SER A C 1
ATOM 3849 O O . SER A 1 483 ? 20.142 1.463 4.082 1.00 88.25 483 SER A O 1
ATOM 3851 N N . PRO A 1 484 ? 19.699 0.191 5.885 1.00 92.00 484 PRO A N 1
ATOM 3852 C CA . PRO A 1 484 ? 19.735 -1.055 5.136 1.00 92.00 484 PRO A CA 1
ATOM 3853 C C . PRO A 1 484 ? 18.591 -1.106 4.117 1.00 92.00 484 PRO A C 1
ATOM 3855 O O . PRO A 1 484 ? 17.484 -0.622 4.364 1.00 92.00 484 PRO A O 1
ATOM 3858 N N . VAL A 1 485 ? 18.863 -1.742 2.979 1.00 92.50 485 VAL A N 1
ATOM 3859 C CA . VAL A 1 485 ? 17.863 -2.022 1.948 1.00 92.50 485 VAL A CA 1
ATOM 3860 C C . VAL A 1 485 ? 17.572 -3.508 1.949 1.00 92.50 485 VAL A C 1
ATOM 3862 O O . VAL A 1 485 ? 18.482 -4.339 1.952 1.00 92.50 485 VAL A O 1
ATOM 3865 N N . ILE A 1 486 ? 16.290 -3.843 1.941 1.00 93.81 486 ILE A N 1
ATOM 3866 C CA . ILE A 1 486 ? 15.831 -5.207 1.764 1.00 93.81 486 ILE A CA 1
ATOM 3867 C C . ILE A 1 486 ? 15.214 -5.362 0.383 1.00 93.81 486 ILE A C 1
ATOM 3869 O O . ILE A 1 486 ? 14.287 -4.640 0.026 1.00 93.81 486 ILE A O 1
ATOM 3873 N N . HIS A 1 487 ? 15.755 -6.288 -0.406 1.00 93.00 487 HIS A N 1
ATOM 3874 C CA . HIS A 1 487 ? 15.420 -6.421 -1.820 1.00 93.00 487 HIS A CA 1
ATOM 3875 C C . HIS A 1 487 ? 14.380 -7.508 -2.082 1.00 93.00 487 HIS A C 1
ATOM 3877 O O . HIS A 1 487 ? 14.350 -8.546 -1.412 1.00 93.00 487 HIS A O 1
ATOM 3883 N N . TRP A 1 488 ? 13.574 -7.297 -3.123 1.00 91.88 488 TRP A N 1
ATOM 3884 C CA . TRP A 1 488 ? 12.724 -8.343 -3.683 1.00 91.88 488 TRP A CA 1
ATOM 3885 C C . TRP A 1 488 ? 13.575 -9.520 -4.165 1.00 91.88 488 TRP A C 1
ATOM 3887 O O . TRP A 1 488 ? 14.694 -9.348 -4.657 1.00 91.88 488 TRP A O 1
ATOM 3897 N N . SER A 1 489 ? 13.026 -10.728 -4.082 1.00 89.56 489 SER A N 1
ATOM 3898 C CA . SER A 1 489 ? 13.649 -11.957 -4.575 1.00 89.56 489 SER A CA 1
ATOM 3899 C C . SER A 1 489 ? 14.095 -11.841 -6.035 1.00 89.56 489 SER A C 1
ATOM 3901 O O . SER A 1 489 ? 15.171 -12.330 -6.376 1.00 89.56 489 SER A O 1
ATOM 3903 N N . ALA A 1 490 ? 13.325 -11.128 -6.865 1.00 88.25 490 ALA A N 1
ATOM 3904 C CA . ALA A 1 490 ? 13.628 -10.904 -8.276 1.00 88.25 490 ALA A CA 1
ATOM 3905 C C . ALA A 1 490 ? 14.926 -10.110 -8.516 1.00 88.25 490 ALA A C 1
ATOM 3907 O O . ALA A 1 490 ? 15.511 -10.250 -9.586 1.00 88.25 490 ALA A O 1
ATOM 3908 N N . TYR A 1 491 ? 15.380 -9.317 -7.538 1.00 89.75 491 TYR A N 1
ATOM 3909 C CA . TYR A 1 491 ? 16.583 -8.478 -7.620 1.00 89.75 491 TYR A CA 1
ATOM 3910 C C . TYR A 1 491 ? 17.758 -9.010 -6.792 1.00 89.75 491 TYR A C 1
ATOM 3912 O O . TYR A 1 491 ? 18.799 -8.359 -6.723 1.00 89.75 491 TYR A O 1
ATOM 3920 N N . ARG A 1 492 ? 17.627 -10.175 -6.140 1.00 84.44 492 ARG A N 1
ATOM 3921 C CA . ARG A 1 492 ? 18.628 -10.657 -5.174 1.00 84.44 492 ARG A CA 1
ATOM 3922 C C . ARG A 1 492 ? 20.015 -10.847 -5.794 1.00 84.44 492 ARG A C 1
ATOM 3924 O O . ARG A 1 492 ? 20.990 -10.413 -5.190 1.00 84.44 492 ARG A O 1
ATOM 3931 N N . ALA A 1 493 ? 20.119 -11.443 -6.984 1.00 84.31 493 ALA A N 1
ATOM 3932 C CA . ALA A 1 493 ? 21.425 -11.652 -7.617 1.00 84.31 493 ALA A CA 1
ATOM 3933 C C . ALA A 1 493 ? 22.110 -10.333 -7.996 1.00 84.31 493 ALA A C 1
ATOM 3935 O O . ALA A 1 493 ? 23.326 -10.209 -7.846 1.00 84.31 493 ALA A O 1
ATOM 3936 N N . TRP A 1 494 ? 21.337 -9.333 -8.435 1.00 87.81 494 TRP A N 1
ATOM 3937 C CA . TRP A 1 494 ? 21.854 -7.985 -8.658 1.00 87.81 494 TRP A CA 1
ATOM 3938 C C . TRP A 1 494 ? 22.313 -7.339 -7.343 1.00 87.81 494 TRP A C 1
ATOM 3940 O O . TRP A 1 494 ? 23.429 -6.829 -7.269 1.00 87.81 494 TRP A O 1
ATOM 3950 N N . ALA A 1 495 ? 21.503 -7.424 -6.285 1.00 87.06 495 ALA A N 1
ATOM 3951 C CA . ALA A 1 495 ? 21.805 -6.832 -4.983 1.00 87.06 495 ALA A CA 1
ATOM 3952 C C . ALA A 1 495 ? 23.061 -7.423 -4.310 1.00 87.06 495 ALA A C 1
ATOM 3954 O O . ALA A 1 495 ? 23.742 -6.733 -3.555 1.00 87.06 495 ALA A O 1
ATOM 3955 N N . GLU A 1 496 ? 23.411 -8.681 -4.597 1.00 86.06 496 GLU A N 1
ATOM 3956 C CA . GLU A 1 496 ? 24.664 -9.295 -4.135 1.00 86.06 496 GLU A CA 1
ATOM 3957 C C . GLU A 1 496 ? 25.913 -8.704 -4.818 1.00 86.06 496 GLU A C 1
ATOM 3959 O O . GLU A 1 496 ? 27.021 -8.806 -4.281 1.00 86.06 496 GLU A O 1
ATOM 3964 N N . ASN A 1 497 ? 25.773 -8.091 -6.001 1.00 81.75 497 ASN A N 1
ATOM 3965 C CA . ASN A 1 497 ? 26.889 -7.488 -6.729 1.00 81.75 497 ASN A CA 1
ATOM 3966 C C . ASN A 1 497 ? 26.476 -6.271 -7.584 1.00 81.75 497 ASN A C 1
ATOM 3968 O O . ASN A 1 497 ? 26.612 -6.305 -8.812 1.00 81.75 497 ASN A O 1
ATOM 3972 N N . PRO A 1 498 ? 26.025 -5.169 -6.955 1.00 72.50 498 PRO A N 1
ATOM 3973 C CA . PRO A 1 498 ? 25.467 -4.024 -7.675 1.00 72.50 498 PRO A CA 1
ATOM 3974 C C . PRO A 1 498 ? 26.521 -3.302 -8.527 1.00 72.50 498 PRO A C 1
ATOM 3976 O O . PRO A 1 498 ? 26.195 -2.728 -9.559 1.00 72.50 498 PRO A O 1
ATOM 3979 N N . TRP A 1 499 ? 27.799 -3.391 -8.144 1.00 65.25 499 TRP A N 1
ATOM 3980 C CA . TRP A 1 499 ? 28.934 -2.737 -8.809 1.00 65.25 499 TRP A CA 1
ATOM 3981 C C . TRP A 1 499 ? 29.317 -3.336 -10.167 1.00 65.25 499 TRP A C 1
ATOM 3983 O O . TRP A 1 499 ? 30.189 -2.796 -10.844 1.00 65.25 499 TRP A O 1
ATOM 3993 N N . ARG A 1 500 ? 28.725 -4.472 -10.558 1.00 64.75 500 ARG A N 1
ATOM 3994 C CA . ARG A 1 500 ? 28.900 -5.024 -11.911 1.00 64.75 500 ARG A CA 1
ATOM 3995 C C . ARG A 1 500 ? 28.087 -4.285 -12.965 1.00 64.75 500 ARG A C 1
ATOM 3997 O O . ARG A 1 500 ? 28.376 -4.442 -14.146 1.00 64.75 500 ARG A O 1
ATOM 4004 N N . GLU A 1 501 ? 27.090 -3.519 -12.543 1.00 66.56 501 GLU A N 1
ATOM 4005 C CA . GLU A 1 501 ? 26.231 -2.755 -13.430 1.00 66.56 501 GLU A CA 1
ATOM 4006 C C . GLU A 1 501 ? 26.700 -1.298 -13.490 1.00 66.56 501 GLU A C 1
ATOM 4008 O O . GLU A 1 501 ? 26.775 -0.613 -12.472 1.00 66.56 501 GLU A O 1
ATOM 4013 N N . GLU A 1 502 ? 27.023 -0.812 -14.690 1.00 65.19 502 GLU A N 1
ATOM 4014 C CA . GLU A 1 502 ? 27.186 0.625 -14.915 1.00 65.19 502 GLU A CA 1
ATOM 4015 C C . GLU A 1 502 ? 25.797 1.248 -15.060 1.00 65.19 502 GLU A C 1
ATOM 4017 O O . GLU A 1 502 ? 25.039 0.921 -15.976 1.00 65.19 502 GLU A O 1
ATOM 4022 N N . PHE A 1 503 ? 25.442 2.140 -14.136 1.00 64.38 503 PHE A N 1
ATOM 4023 C CA . PHE A 1 503 ? 24.120 2.750 -14.134 1.00 64.38 503 PHE A CA 1
ATOM 4024 C C . PHE A 1 503 ? 24.018 3.877 -15.173 1.00 64.38 503 PHE A C 1
ATOM 4026 O O . PHE A 1 503 ? 24.833 4.795 -15.211 1.00 64.38 503 PHE A O 1
ATOM 4033 N N . ALA A 1 504 ? 22.962 3.785 -15.985 1.00 64.38 504 ALA A N 1
ATOM 4034 C CA . ALA A 1 504 ? 22.461 4.768 -16.943 1.00 64.38 504 ALA A CA 1
ATOM 4035 C C . ALA A 1 504 ? 23.493 5.363 -17.922 1.00 64.38 504 ALA A C 1
ATOM 4037 O O . ALA A 1 504 ? 24.309 6.239 -17.618 1.00 64.38 504 ALA A O 1
ATOM 4038 N N . ARG A 1 505 ? 23.354 4.954 -19.185 1.00 74.88 505 ARG A N 1
ATOM 4039 C CA . ARG A 1 505 ? 24.096 5.507 -20.316 1.00 74.88 505 ARG A CA 1
ATOM 4040 C C . ARG A 1 505 ? 23.172 6.164 -21.320 1.00 74.88 505 ARG A C 1
ATOM 4042 O O . ARG A 1 505 ? 22.072 5.691 -21.609 1.00 74.88 505 ARG A O 1
ATOM 4049 N N . SER A 1 506 ? 23.665 7.247 -21.898 1.00 73.75 506 SER A N 1
ATOM 4050 C CA . SER A 1 506 ? 23.049 7.907 -23.039 1.00 73.75 506 SER A CA 1
ATOM 4051 C C . SER A 1 506 ? 23.828 7.590 -24.308 1.00 73.75 506 SER A C 1
ATOM 4053 O O . SER A 1 506 ? 25.052 7.666 -24.322 1.00 73.75 506 SER A O 1
ATOM 4055 N N . PHE A 1 507 ? 23.120 7.288 -25.389 1.00 81.38 507 PHE A N 1
ATOM 4056 C CA . PHE A 1 507 ? 23.673 7.005 -26.708 1.00 81.38 507 PHE A CA 1
ATOM 4057 C C . PHE A 1 507 ? 23.072 7.953 -27.745 1.00 81.38 507 PHE A C 1
ATOM 4059 O O . PHE A 1 507 ? 21.888 8.286 -27.685 1.00 81.38 507 PHE A O 1
ATOM 4066 N N . GLY A 1 508 ? 23.860 8.392 -28.725 1.00 76.50 508 GLY A N 1
ATOM 4067 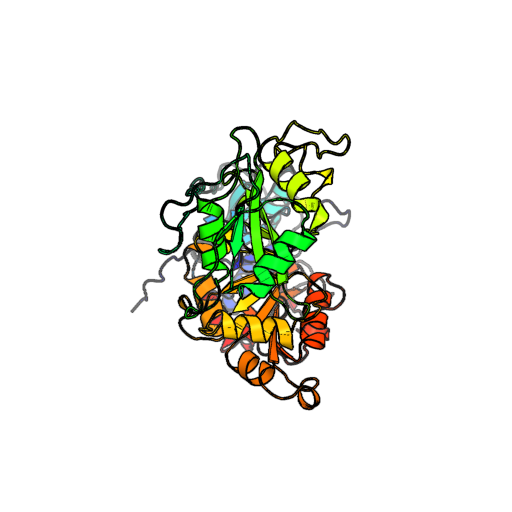C CA . GLY A 1 508 ? 23.344 9.248 -29.788 1.00 76.50 508 GLY A CA 1
ATOM 4068 C C . GLY A 1 508 ? 24.424 9.917 -30.638 1.00 76.50 508 GLY A C 1
ATOM 4069 O O . GLY A 1 508 ? 25.590 9.527 -30.576 1.00 76.50 508 GLY A O 1
ATOM 4070 N N . PRO A 1 509 ? 24.049 10.943 -31.428 1.00 65.62 509 PRO A N 1
ATOM 4071 C CA . PRO A 1 509 ? 24.959 11.656 -32.331 1.00 65.62 509 PRO A CA 1
ATOM 4072 C C . PRO A 1 509 ? 26.184 12.278 -31.645 1.00 65.62 509 PRO A C 1
ATOM 4074 O O . PRO A 1 509 ? 27.200 12.504 -32.295 1.00 65.62 509 PRO A O 1
ATOM 4077 N N . GLU A 1 510 ? 26.085 12.554 -30.346 1.00 67.19 510 GLU A N 1
ATOM 4078 C CA . GLU A 1 510 ? 27.148 13.149 -29.528 1.00 67.19 510 GLU A CA 1
ATOM 4079 C C . GLU A 1 510 ? 28.081 12.099 -28.891 1.00 67.19 510 GLU A C 1
ATOM 4081 O O . GLU A 1 510 ? 29.017 12.458 -28.182 1.00 67.19 510 GLU A O 1
ATOM 4086 N N . GLY A 1 511 ? 27.864 10.807 -29.169 1.00 66.00 511 GLY A N 1
ATOM 4087 C CA . GLY A 1 511 ? 28.601 9.693 -28.570 1.00 66.00 511 GLY A CA 1
ATOM 4088 C C . GLY A 1 511 ? 27.923 9.113 -27.325 1.00 66.00 511 GLY A C 1
ATOM 4089 O O . GLY A 1 511 ? 26.807 9.494 -26.970 1.00 66.00 511 GLY A O 1
ATOM 4090 N N . MET A 1 512 ? 28.588 8.140 -26.695 1.00 74.06 512 MET A N 1
ATOM 4091 C CA . MET A 1 512 ? 28.144 7.530 -25.438 1.00 74.06 512 MET A CA 1
ATOM 4092 C C . MET A 1 512 ? 28.507 8.445 -24.262 1.00 74.06 512 MET A C 1
ATOM 4094 O O . MET A 1 512 ? 29.667 8.828 -24.120 1.00 74.06 512 MET A O 1
ATOM 4098 N N . GLN A 1 513 ? 27.531 8.776 -23.420 1.00 72.44 513 GLN A N 1
ATOM 4099 C CA . GLN A 1 513 ? 27.732 9.467 -22.144 1.00 72.44 513 GLN A CA 1
ATOM 4100 C C . GLN A 1 513 ? 27.322 8.531 -21.007 1.00 72.44 513 GLN A C 1
ATOM 4102 O O . GLN A 1 513 ? 26.261 7.914 -21.081 1.00 72.44 513 GLN A O 1
ATOM 4107 N N . VAL A 1 514 ? 28.148 8.431 -19.970 1.00 61.78 514 VAL A N 1
ATOM 4108 C CA . VAL A 1 514 ? 27.883 7.615 -18.775 1.00 61.78 514 VAL A CA 1
ATOM 4109 C C . VAL A 1 514 ? 27.508 8.553 -17.635 1.00 61.78 514 VAL A C 1
ATOM 4111 O O . VAL A 1 514 ? 28.168 9.580 -17.462 1.00 61.78 514 VAL A O 1
ATOM 4114 N N . SER A 1 515 ? 26.450 8.241 -16.886 1.00 58.25 515 SER A N 1
ATOM 4115 C CA . SER A 1 515 ? 26.171 8.952 -15.639 1.00 58.25 515 SER A CA 1
ATOM 4116 C C . SER A 1 515 ? 27.102 8.426 -14.544 1.00 58.25 515 SER A C 1
ATOM 4118 O O . SER A 1 515 ? 27.177 7.219 -14.325 1.00 58.25 515 SER A O 1
ATOM 4120 N N . GLU A 1 516 ? 27.846 9.305 -13.872 1.00 43.88 516 GLU A N 1
ATOM 4121 C CA . GLU A 1 516 ? 28.515 8.924 -12.627 1.00 43.88 516 GLU A CA 1
ATOM 4122 C C . GLU A 1 516 ? 27.443 8.889 -11.532 1.00 43.88 516 GLU A C 1
ATOM 4124 O O . GLU A 1 516 ? 26.758 9.886 -11.293 1.00 43.88 516 GLU A O 1
ATOM 4129 N N . SER A 1 517 ? 27.245 7.725 -10.911 1.00 40.97 517 SER A N 1
ATOM 4130 C CA . SER A 1 517 ? 26.365 7.576 -9.752 1.00 40.97 517 SER A CA 1
ATOM 4131 C C . SER A 1 517 ? 26.866 8.477 -8.619 1.00 40.97 517 SER A C 1
ATOM 4133 O O . SER A 1 517 ? 28.007 8.313 -8.180 1.00 40.97 517 SER A O 1
ATOM 4135 N N . GLY A 1 518 ? 26.030 9.427 -8.192 1.00 35.47 518 GLY A N 1
ATOM 4136 C CA . GLY A 1 518 ? 26.234 10.234 -6.987 1.00 35.47 518 GLY A CA 1
ATOM 4137 C C . GLY A 1 518 ? 25.693 9.533 -5.758 1.00 35.47 518 GLY A C 1
ATOM 4138 O O . GLY A 1 518 ? 24.576 8.979 -5.880 1.00 35.47 518 GLY A O 1
#

Foldseek 3Di:
DDPPQPADAAFLQQDWAFDDQDPPPPDPDTAAEEEEQADDAPVLVVVLLVLLQAADPVPPPADPAAFHKYKYDYDLFHHHYPPLSCLSRDDAAKHKYHHPVCSVVQKIKIKHAQDPPGDIWIWIGHSNCRRVVNVCVVPVHDDDPVTDTDDHDDDDDDDDDKAAADDDPLCPPDADDLPAAEAEEQAADDPVRVVVLCVQLVDHHHYRGDDHPDFGHDLLNVLNNCLHHWLDDPQAQKTKHWYWDAAPVGIFIKIKMATPIDDPPDLQNQKIFIDTARSPCRNQQSNLSNVLVPAADPPDDDDPHGHSRSCPVRDDPHGAIEGNLVQRLSNDDQEEEEELADDTNVLVSLLCRQQPVDAPDRYYYHYCNVVFPHSDQLRVLVSCRPPCNNRPDPGHDHQKYKYAYPQLSVLSPDDPVVNQFDLGIKIKGLLLQKDFAAFQVRHTGIIRSFFIFMDGGGRVLSSVLRVCCSVVVDGPCVSPVDTDTDGHPRNVVCVVPVVSDQGMWMDHPVGIGGHDDD

Nearest PDB structures (foldseek):
  3a31-assembly1_A  TM=4.963E-01  e=3.590E-01  Aeropyrum pernix
  2pww-assembly1_A  TM=3.450E-01  e=2.233E+00  Shouchella clausii KSM-K16
  7ci1-assembly1_A  TM=2.964E-01  e=7.412E+00  Moraxella bovoculi

Sequence (518 aa):
MQAEMTTTTPPSWLLPSLSEFSRFRGTAPPTWQVVFICPMEDTDRVALMTTLSSVDENWPDRSSTKPRQMVEIPWLMDCVPPASVIWTILNKDPVIFIDNQSRIDHTAIIAWKVSKESSPEAARVPLSRANMLLAVVADGGILPPTYPRIQPEMGPVPTFKEPIGVLPPHLSGLRLDPSTPTLISLIHVPPVVQENLEAMIGHRIIIHNWPAHQEPCSRAQLYRMFQAVKIRHRDIDEAFALFIDEDSEGYHIVRARGASGYSVFDPRDKRLELGTLPFEKISEFWTAAWNPYSRTSHRMPRGPYRYNPAMYDLSLHGGEPIVDPDDIAGSLGSDVIFILDRMTPSELRTIRTELFPCPDQEYMWVDVADRLVSPDMQGLLAYFETSGDFAHGNNRPPLQFLAVDRRTLADAMEPDDEREDWEAIIVASHEGGDVWFRDGTGRSFGYLSTGYGYERRNLEEAEGVYINVNISNMSWSEMCERSPVIHWSAYRAWAENPWREEFARSFGPEGMQVSESG